Protein AF-A0AA38VGD8-F1 (afdb_monomer_lite)

Foldseek 3Di:
DAQFAEEAEAEDADDFAPQPDPPLVCVLVVLQYLWYWYWYAHPVVRWIFTQATHAQCCVLDDPPDHHDDRDPVHHRVNTRIDDPVVVVVGDTDDGLPDADPQWGQHNVRDIDRLCCLLPDPAHDPVVLCVQLVDLSSLSNSLSVCLVVVNLVSLLVSLVRVLVVLVVVLVVLVVVVVVVVVVVVVVVVVVVVVVVPDDDDDDDDDDDDDDDDPVVVSVVSVVSSVSSNVSSVVSSCSNPDDSPDDPDDDDDDDDDDDDDDDDDQAFLDPLHGDDPDPLFADWAAFPPPRDGRAFKKWFFFQQDDPPADPPQQDFQNQDEDLQLLLQQPGSLLLGTDLHMGGRVVVSVCVVVQADPVRTGTQAMGGGGACLRRVVVNLVRQCSSSNVRHHSLSSLSNVLNNLVVVLLCLVPDDDDRPVSVNVSSLSSLQSQQQRPWRDQDPDDDPSDCDTGGNVVSLVVLLVVLPDLVDLRNLLVHDLSSNLSSLSSCCSYPCVVVQDPVSVLLSLVLSLLLLLLVLLLVCCVVQHDQLSLLLLVLLFQVPDPPAPPPCRDNVCSSCRVVVDVDNVRVVVVCVVRPDFDDGPQFAAPVSCEPGSRDHPVNLVSSCSSPPSSVCRRPAQRRLVSLSSLCSSQDDPPNDDSSVSSSVSCPPPLNVVCSVCRRPDDSVSSVVSSVVTDGSD

Structure (mmCIF, N/CA/C/O backbone):
data_AF-A0AA38VGD8-F1
#
_entry.id   AF-A0AA38VGD8-F1
#
loop_
_atom_site.group_PDB
_atom_site.id
_atom_site.type_symbol
_atom_site.label_atom_id
_atom_site.label_alt_id
_atom_site.label_comp_id
_atom_site.label_asym_id
_atom_site.label_entity_id
_atom_site.label_seq_id
_atom_site.pdbx_PDB_ins_code
_atom_site.Cartn_x
_atom_site.Cartn_y
_atom_site.Cartn_z
_atom_site.occupancy
_atom_site.B_iso_or_equiv
_atom_site.auth_seq_id
_atom_site.auth_comp_id
_atom_site.auth_asym_id
_atom_site.auth_atom_id
_atom_site.pdbx_PDB_model_num
ATOM 1 N N . MET A 1 1 ? -11.772 18.884 -42.576 1.00 62.72 1 MET A N 1
ATOM 2 C CA . MET A 1 1 ? -10.317 18.795 -42.841 1.00 62.72 1 MET A CA 1
ATOM 3 C C . MET A 1 1 ? -9.977 17.574 -43.681 1.00 62.72 1 MET A C 1
ATOM 5 O O . MET A 1 1 ? -9.168 17.693 -44.587 1.00 62.72 1 MET A O 1
ATOM 9 N N . HIS A 1 2 ? -10.637 16.437 -43.445 1.00 64.00 2 HIS A N 1
ATOM 10 C CA . HIS A 1 2 ? -10.545 15.258 -44.306 1.00 64.00 2 HIS A CA 1
ATOM 11 C C . HIS A 1 2 ? -10.822 15.596 -45.787 1.00 64.00 2 HIS A C 1
ATOM 13 O O . HIS A 1 2 ? -11.768 16.335 -46.068 1.00 64.00 2 HIS A O 1
ATOM 19 N N . GLY A 1 3 ? -9.969 15.122 -46.703 1.00 66.50 3 GLY A N 1
ATOM 20 C CA . GLY A 1 3 ? -10.064 15.399 -48.147 1.00 66.50 3 GLY A CA 1
ATOM 21 C C . GLY A 1 3 ? -9.595 16.788 -48.598 1.00 66.50 3 GLY A C 1
ATOM 22 O O . GLY A 1 3 ? -9.804 17.155 -49.753 1.00 66.50 3 GLY A O 1
ATOM 23 N N . LYS A 1 4 ? -8.981 17.583 -47.709 1.00 76.88 4 LYS A N 1
ATOM 24 C CA . LYS A 1 4 ? -8.359 18.871 -48.050 1.00 76.88 4 LYS A CA 1
ATOM 25 C C . LYS A 1 4 ? -6.864 18.843 -47.754 1.00 76.88 4 LYS A C 1
ATOM 27 O O . LYS A 1 4 ? -6.436 18.281 -46.743 1.00 76.88 4 LYS A O 1
ATOM 32 N N . ALA A 1 5 ? -6.097 19.514 -48.606 1.00 83.88 5 ALA A N 1
ATOM 33 C CA . ALA A 1 5 ? -4.699 19.804 -48.343 1.00 83.88 5 ALA A CA 1
ATOM 34 C C . ALA A 1 5 ? -4.567 20.796 -47.178 1.00 83.88 5 ALA A C 1
ATOM 36 O O . ALA A 1 5 ? -5.287 21.795 -47.131 1.00 83.88 5 ALA A O 1
ATOM 37 N N . CYS A 1 6 ? -3.685 20.500 -46.226 1.00 86.62 6 CYS A N 1
ATOM 38 C CA . CYS A 1 6 ? -3.546 21.252 -44.982 1.00 86.62 6 CYS A CA 1
ATOM 39 C C . CYS A 1 6 ? -2.082 21.627 -44.730 1.00 86.62 6 CYS A C 1
ATOM 41 O O . CYS A 1 6 ? -1.179 20.833 -44.965 1.00 86.62 6 CYS A O 1
ATOM 43 N N . ILE A 1 7 ? -1.835 22.817 -44.194 1.00 89.12 7 ILE A N 1
ATOM 44 C CA . ILE A 1 7 ? -0.519 23.195 -43.672 1.00 89.12 7 ILE A CA 1
ATOM 45 C C . ILE A 1 7 ? -0.716 23.533 -42.203 1.00 89.12 7 ILE A C 1
ATOM 47 O O . ILE A 1 7 ? -1.564 24.355 -41.861 1.00 89.12 7 ILE A O 1
ATOM 51 N N . ILE A 1 8 ? 0.048 22.872 -41.345 1.00 88.25 8 ILE A N 1
ATOM 52 C CA . ILE A 1 8 ? 0.077 23.120 -39.910 1.00 88.25 8 ILE A CA 1
ATOM 53 C C . ILE A 1 8 ? 1.438 23.740 -39.632 1.00 88.25 8 ILE A C 1
ATOM 55 O O . ILE A 1 8 ? 2.457 23.113 -39.911 1.00 88.25 8 ILE A O 1
ATOM 59 N N . SER A 1 9 ? 1.463 24.965 -39.117 1.00 88.12 9 SER A N 1
ATOM 60 C CA . SER A 1 9 ? 2.705 25.635 -38.733 1.00 88.12 9 SER A CA 1
ATOM 61 C C . SER A 1 9 ? 2.636 26.036 -37.267 1.00 88.12 9 SER A C 1
ATOM 63 O O . SER A 1 9 ? 1.669 26.674 -36.847 1.00 88.12 9 SER A O 1
ATOM 65 N N . VAL A 1 10 ? 3.635 25.625 -36.489 1.00 87.81 10 VAL A N 1
ATOM 66 C CA . VAL A 1 10 ? 3.801 26.022 -35.086 1.00 87.81 10 VAL A CA 1
ATOM 67 C C . VAL A 1 10 ? 4.786 27.175 -35.041 1.00 87.81 10 VAL A C 1
ATOM 69 O O . VAL A 1 10 ? 5.901 27.044 -35.535 1.00 87.81 10 VAL A O 1
ATOM 72 N N . PHE A 1 11 ? 4.380 28.287 -34.438 1.00 88.50 11 PHE A N 1
ATOM 73 C CA . PHE A 1 11 ? 5.230 29.456 -34.245 1.00 88.50 11 PHE A CA 1
ATOM 74 C C . PHE A 1 11 ? 5.699 29.491 -32.794 1.00 88.50 11 PHE A C 1
ATOM 76 O O . PHE A 1 11 ? 4.873 29.444 -31.882 1.00 88.50 11 PHE A O 1
ATOM 83 N N . GLY A 1 12 ? 7.008 29.566 -32.578 1.00 86.38 12 GLY A N 1
ATOM 84 C CA . GLY A 1 12 ? 7.577 29.621 -31.236 1.00 86.38 12 GLY A CA 1
ATOM 85 C C . GLY A 1 12 ? 9.071 29.906 -31.243 1.00 86.38 12 GLY A C 1
ATOM 86 O O . GLY A 1 12 ? 9.716 29.877 -32.288 1.00 86.38 12 GLY A O 1
ATOM 87 N N . GLU A 1 13 ? 9.622 30.188 -30.069 1.00 86.25 13 GLU A N 1
ATOM 88 C CA . GLU A 1 13 ? 11.067 30.342 -29.874 1.00 86.25 13 GLU A CA 1
ATOM 89 C C . GLU A 1 13 ? 11.743 28.967 -29.855 1.00 86.25 13 GLU A C 1
ATOM 91 O O . GLU A 1 13 ? 11.173 27.976 -29.384 1.00 86.25 13 GLU A O 1
ATOM 96 N N . ARG A 1 14 ? 12.952 28.868 -30.413 1.00 80.12 14 ARG A N 1
ATOM 97 C CA . ARG A 1 14 ? 13.671 27.595 -30.516 1.00 80.12 14 ARG A CA 1
ATOM 98 C C . ARG A 1 14 ? 14.096 27.092 -29.134 1.00 80.12 14 ARG A C 1
ATOM 100 O O . ARG A 1 14 ? 15.022 27.604 -28.516 1.00 80.12 14 ARG A O 1
ATOM 107 N N . VAL A 1 15 ? 13.463 26.013 -28.686 1.00 76.38 15 VAL A N 1
ATOM 108 C CA . VAL A 1 15 ? 13.924 25.210 -27.542 1.00 76.38 15 VAL A CA 1
ATOM 109 C C . VAL A 1 15 ? 15.157 24.373 -27.918 1.00 76.38 15 VAL A C 1
ATOM 111 O O . VAL A 1 15 ? 15.522 24.265 -29.092 1.00 76.38 15 VAL A O 1
ATOM 114 N N . LEU A 1 16 ? 15.809 23.757 -26.926 1.00 76.94 16 LEU A N 1
ATOM 115 C CA . LEU A 1 16 ? 17.066 23.016 -27.110 1.00 76.94 16 LEU A CA 1
ATOM 116 C C . LEU A 1 16 ? 16.995 21.970 -28.237 1.00 76.94 16 LEU A C 1
ATOM 118 O O . LEU A 1 16 ? 17.943 21.870 -29.023 1.00 76.94 16 LEU A O 1
ATOM 122 N N . LYS A 1 17 ? 15.882 21.229 -28.359 1.00 82.44 17 LYS A N 1
ATOM 123 C CA . LYS A 1 17 ? 15.669 20.231 -29.419 1.00 82.44 17 LYS A CA 1
ATOM 124 C C . LYS A 1 17 ? 14.245 20.260 -29.990 1.00 82.44 17 LYS A C 1
ATOM 126 O O . LYS A 1 17 ? 13.313 20.563 -29.252 1.00 82.44 17 LYS A O 1
ATOM 131 N N . PRO A 1 18 ? 14.040 19.851 -31.258 1.00 80.44 18 PRO A N 1
ATOM 132 C CA . PRO A 1 18 ? 12.707 19.700 -31.848 1.00 80.44 18 PRO A CA 1
ATOM 133 C C . PRO A 1 18 ? 11.770 18.785 -31.046 1.00 80.44 18 PRO A C 1
ATOM 135 O O . PRO A 1 18 ? 10.569 19.034 -31.001 1.00 80.44 18 PRO A O 1
ATOM 138 N N . SER A 1 19 ? 12.306 17.753 -30.378 1.00 75.00 19 SER A N 1
ATOM 139 C CA . SER A 1 19 ? 11.537 16.832 -29.524 1.00 75.00 19 SER A CA 1
ATOM 140 C C . SER A 1 19 ? 10.913 17.496 -28.295 1.00 75.00 19 SER A C 1
ATOM 142 O O . SER A 1 19 ? 9.969 16.957 -27.724 1.00 75.00 19 SER A O 1
ATOM 144 N N . ASP A 1 20 ? 11.444 18.645 -27.877 1.00 74.06 20 ASP A N 1
ATOM 145 C CA . ASP A 1 20 ? 10.994 19.360 -26.681 1.00 74.06 20 ASP A CA 1
ATOM 146 C C . ASP A 1 20 ? 9.827 20.313 -26.999 1.00 74.06 20 ASP A C 1
ATOM 148 O O . ASP A 1 20 ? 9.205 20.877 -26.096 1.00 74.06 20 ASP A O 1
ATOM 152 N N . CYS A 1 21 ? 9.498 20.498 -28.283 1.00 72.88 21 CYS A N 1
ATOM 153 C CA . CYS A 1 21 ? 8.342 21.274 -28.705 1.00 72.88 21 CYS A CA 1
ATOM 154 C C . CYS A 1 21 ? 7.047 20.497 -28.435 1.00 72.88 21 CYS A C 1
ATOM 156 O O . CYS A 1 21 ? 6.879 19.358 -28.873 1.00 72.88 21 CYS A O 1
ATOM 158 N N . ASN A 1 22 ? 6.071 21.138 -27.787 1.00 65.81 22 ASN A N 1
ATOM 159 C CA . ASN A 1 22 ? 4.736 20.564 -27.625 1.00 65.81 22 ASN A CA 1
ATOM 160 C C . ASN A 1 22 ? 3.959 20.599 -28.959 1.00 65.81 22 ASN A C 1
ATOM 162 O O . ASN A 1 22 ? 3.163 21.499 -29.214 1.00 65.81 22 ASN A O 1
ATOM 166 N N . ILE A 1 23 ? 4.204 19.609 -29.819 1.00 66.38 23 ILE A N 1
ATOM 167 C CA . ILE A 1 23 ? 3.619 19.486 -31.168 1.00 66.38 23 ILE A CA 1
ATOM 168 C C . ILE A 1 23 ? 2.347 18.619 -31.212 1.00 66.38 23 ILE A C 1
ATOM 170 O O . ILE A 1 23 ? 1.861 18.258 -32.286 1.00 66.38 23 ILE A O 1
ATOM 174 N N . SER A 1 24 ? 1.782 18.301 -30.043 1.00 59.94 24 SER A N 1
ATOM 175 C CA . SER A 1 24 ? 0.658 17.366 -29.873 1.00 59.94 24 SER A CA 1
ATOM 176 C C . SER A 1 24 ? -0.616 17.770 -30.632 1.00 59.94 24 SER A C 1
ATOM 178 O O . SER A 1 24 ? -1.345 16.912 -31.127 1.00 59.94 24 SER A O 1
ATOM 180 N N . VAL A 1 25 ? -0.850 19.074 -30.806 1.00 57.59 25 VAL A N 1
ATOM 181 C CA . VAL A 1 25 ? -2.069 19.630 -31.422 1.00 57.59 25 VAL A CA 1
ATOM 182 C C . VAL A 1 25 ? -2.137 19.381 -32.942 1.00 57.59 25 VAL A C 1
ATOM 184 O O . VAL A 1 25 ? -3.224 19.349 -33.514 1.00 57.59 25 VAL A O 1
ATOM 187 N N . GLY A 1 26 ? -0.998 19.153 -33.610 1.00 61.56 26 GLY A N 1
ATOM 188 C CA . GLY A 1 26 ? -0.936 18.943 -35.064 1.00 61.56 26 GLY A CA 1
ATOM 189 C C . GLY A 1 26 ? -1.145 17.494 -35.522 1.00 61.56 26 GLY A C 1
ATOM 190 O O . GLY A 1 26 ? -1.484 17.260 -36.683 1.00 61.56 26 GLY A O 1
ATOM 191 N N . LEU A 1 27 ? -0.977 16.515 -34.627 1.00 64.12 27 LEU A N 1
ATOM 192 C CA . LEU A 1 27 ? -0.933 15.086 -34.972 1.00 64.12 27 LEU A CA 1
ATOM 193 C C . LEU A 1 27 ? -2.275 14.535 -35.463 1.00 64.12 27 LEU A C 1
ATOM 195 O O . LEU A 1 27 ? -2.315 13.776 -36.430 1.00 64.12 27 LEU A O 1
ATOM 199 N N . SER A 1 28 ? -3.380 14.947 -34.840 1.00 65.31 28 SER A N 1
ATOM 200 C CA . SER A 1 28 ? -4.725 14.503 -35.224 1.00 65.31 28 SER A CA 1
ATOM 201 C C . SER A 1 28 ? -5.107 14.988 -36.625 1.00 65.31 28 SER A C 1
ATOM 203 O O . SER A 1 28 ? -5.695 14.236 -37.397 1.00 65.31 28 SER A O 1
ATOM 205 N N . VAL A 1 29 ? -4.714 16.213 -36.988 1.00 70.62 29 VAL A N 1
ATOM 206 C CA . VAL A 1 29 ? -4.937 16.789 -38.324 1.00 70.62 29 VAL A CA 1
ATOM 207 C C . VAL A 1 29 ? -3.980 16.180 -39.352 1.00 70.62 29 VAL A C 1
ATOM 209 O O . VAL A 1 29 ? -4.390 15.914 -40.483 1.00 70.62 29 VAL A O 1
ATOM 212 N N . PHE A 1 30 ? -2.731 15.912 -38.960 1.00 73.81 30 PHE A N 1
ATOM 213 C CA . PHE A 1 30 ? -1.735 15.270 -39.818 1.00 73.81 30 PHE A CA 1
ATOM 214 C C . PHE A 1 30 ? -2.147 13.843 -40.211 1.00 73.81 30 PHE A C 1
ATOM 216 O O . PHE A 1 30 ? -2.043 13.458 -41.374 1.00 73.81 30 PHE A O 1
ATOM 223 N N . ALA A 1 31 ? -2.681 13.074 -39.261 1.00 69.06 31 ALA A N 1
ATOM 224 C CA . ALA A 1 31 ? -3.107 11.694 -39.480 1.00 69.06 31 ALA A CA 1
ATOM 225 C C . ALA A 1 31 ? -4.261 11.551 -40.491 1.00 69.06 31 ALA A C 1
ATOM 227 O O . ALA A 1 31 ? -4.301 10.590 -41.265 1.00 69.06 31 ALA A O 1
ATOM 228 N N . VAL A 1 32 ? -5.199 12.502 -40.488 1.00 71.00 32 VAL A N 1
ATOM 229 C CA . VAL A 1 32 ? -6.450 12.423 -41.265 1.00 71.00 32 VAL A CA 1
ATOM 230 C C . VAL A 1 32 ? -6.398 13.155 -42.607 1.00 71.00 32 VAL A C 1
ATOM 232 O O . VAL A 1 32 ? -7.351 13.082 -43.378 1.00 71.00 32 VAL A O 1
ATOM 235 N N . SER A 1 33 ? -5.330 13.901 -42.903 1.00 78.44 33 SER A N 1
ATOM 236 C CA . SER A 1 33 ? -5.199 14.604 -44.183 1.00 78.44 33 SER A CA 1
ATOM 237 C C . SER A 1 33 ? -4.343 13.797 -45.175 1.00 78.44 33 SER A C 1
ATOM 239 O O . SER A 1 33 ? -3.255 13.339 -44.815 1.00 78.44 33 SER A O 1
ATOM 241 N N . PRO A 1 34 ? -4.792 13.619 -46.435 1.00 75.12 34 PRO A N 1
ATOM 242 C CA . PRO A 1 34 ? -4.001 12.948 -47.471 1.00 75.12 34 PRO A CA 1
ATOM 243 C C . PRO A 1 34 ? -2.816 13.805 -47.945 1.00 75.12 34 PRO A C 1
ATOM 245 O O . PRO A 1 34 ? -1.825 13.282 -48.448 1.00 75.12 34 PRO A O 1
ATOM 248 N N . HIS A 1 35 ? -2.898 15.127 -47.775 1.00 83.88 35 HIS A N 1
ATOM 249 C CA . HIS A 1 35 ? -1.881 16.078 -48.204 1.00 83.88 35 HIS A CA 1
ATOM 250 C C . HIS A 1 35 ? -1.635 17.079 -47.081 1.00 83.88 35 HIS A C 1
ATOM 252 O O . HIS A 1 35 ? -2.420 18.009 -46.894 1.00 83.88 35 HIS A O 1
ATOM 258 N N . VAL A 1 36 ? -0.552 16.903 -46.326 1.00 87.94 36 VAL A N 1
ATOM 259 C CA . VAL A 1 36 ? -0.256 17.777 -45.188 1.00 87.94 36 VAL A CA 1
ATOM 260 C C . VAL A 1 36 ? 1.223 18.116 -45.067 1.00 87.94 36 VAL A C 1
ATOM 262 O O . VAL A 1 36 ? 2.079 17.253 -45.241 1.00 87.94 36 VAL A O 1
ATOM 265 N N . ALA A 1 37 ? 1.522 19.375 -44.752 1.00 89.62 37 ALA A N 1
ATOM 266 C CA . ALA A 1 37 ? 2.836 19.805 -44.281 1.00 89.62 37 ALA A CA 1
ATOM 267 C C . ALA A 1 37 ? 2.744 20.183 -42.804 1.00 89.62 37 ALA A C 1
ATOM 269 O O . ALA A 1 37 ? 1.875 20.970 -42.426 1.00 89.62 37 ALA A O 1
ATOM 270 N N . PHE A 1 38 ? 3.648 19.649 -41.987 1.00 90.25 38 PHE A N 1
ATOM 271 C CA . PHE A 1 38 ? 3.827 20.052 -40.602 1.00 90.25 38 PHE A CA 1
ATOM 272 C C . PHE A 1 38 ? 5.153 20.791 -40.458 1.00 90.25 38 PHE A C 1
ATOM 274 O O . PHE A 1 38 ? 6.222 20.227 -40.706 1.00 90.25 38 PHE A O 1
ATOM 281 N N . LEU A 1 39 ? 5.066 22.067 -40.105 1.00 91.62 39 LEU A N 1
ATOM 282 C CA . LEU A 1 39 ? 6.171 23.010 -40.080 1.00 91.62 39 LEU A CA 1
ATOM 283 C C . LEU A 1 39 ? 6.349 23.589 -38.673 1.00 91.62 39 LEU A C 1
ATOM 285 O O . LEU A 1 39 ? 5.388 23.726 -37.913 1.00 91.62 39 LEU A O 1
ATOM 289 N N . TYR A 1 40 ? 7.582 23.966 -38.357 1.00 91.25 40 TYR A N 1
ATOM 290 C CA . TYR A 1 40 ? 7.916 24.774 -37.191 1.00 91.25 40 TYR A CA 1
ATOM 291 C C . TYR A 1 40 ? 8.608 26.051 -37.646 1.00 91.25 40 TYR A C 1
ATOM 293 O O . TYR A 1 40 ? 9.644 25.978 -38.305 1.00 91.25 40 TYR A O 1
ATOM 301 N N . THR A 1 41 ? 8.066 27.209 -37.291 1.00 91.94 41 THR A N 1
ATOM 302 C CA . THR A 1 41 ? 8.682 28.508 -37.550 1.00 91.94 41 THR A CA 1
ATOM 303 C C . THR A 1 41 ? 9.243 29.072 -36.256 1.00 91.94 41 THR A C 1
ATOM 305 O O . THR A 1 41 ? 8.508 29.460 -35.348 1.00 91.94 41 THR A O 1
ATOM 308 N N . ASP A 1 42 ? 10.567 29.134 -36.221 1.00 90.44 42 ASP A N 1
ATOM 309 C CA . ASP A 1 42 ? 11.341 29.818 -35.201 1.00 90.44 42 ASP A CA 1
ATOM 310 C C . ASP A 1 42 ? 11.202 31.330 -35.389 1.00 90.44 42 ASP A C 1
ATOM 312 O O . ASP A 1 42 ? 11.667 31.886 -36.391 1.00 90.44 42 ASP A O 1
ATOM 316 N N . VAL A 1 43 ? 10.515 31.976 -34.448 1.00 89.94 43 VAL A N 1
ATOM 317 C CA . VAL A 1 43 ? 10.182 33.406 -34.527 1.00 89.94 43 VAL A CA 1
ATOM 318 C C . VAL A 1 43 ? 11.379 34.312 -34.248 1.00 89.94 43 VAL A C 1
ATOM 320 O O . VAL A 1 43 ? 11.407 35.430 -34.754 1.00 89.94 43 VAL A O 1
ATOM 323 N N . GLU A 1 44 ? 12.376 33.836 -33.496 1.00 87.56 44 GLU A N 1
ATOM 324 C CA . GLU A 1 44 ? 13.555 34.628 -33.124 1.00 87.56 44 GLU A CA 1
ATOM 325 C C . GLU A 1 44 ? 14.496 34.786 -34.322 1.00 87.56 44 GLU A C 1
ATOM 327 O O . GLU A 1 44 ? 14.942 35.886 -34.648 1.00 87.56 44 GLU A O 1
ATOM 332 N N . PHE A 1 45 ? 14.745 33.684 -35.034 1.00 86.00 45 PHE A N 1
ATOM 333 C CA . PHE A 1 45 ? 15.674 33.653 -36.167 1.00 86.00 45 PHE A CA 1
ATOM 334 C C . PHE A 1 45 ? 14.983 33.669 -37.536 1.00 86.00 45 PHE A C 1
ATOM 336 O O . PHE A 1 45 ? 15.663 33.622 -38.564 1.00 86.00 45 PHE A O 1
ATOM 343 N N . ASN A 1 46 ? 13.647 33.726 -37.561 1.00 88.25 46 ASN A N 1
ATOM 344 C CA . ASN A 1 46 ? 12.804 33.684 -38.758 1.00 88.25 46 ASN A CA 1
ATOM 345 C C . ASN A 1 46 ? 13.134 32.500 -39.693 1.00 88.25 46 ASN A C 1
ATOM 347 O O . ASN A 1 46 ? 13.237 32.644 -40.915 1.00 88.25 46 ASN A O 1
ATOM 351 N N . LYS A 1 47 ? 13.333 31.311 -39.110 1.00 91.56 47 LYS A N 1
ATOM 352 C CA . LYS A 1 47 ? 13.649 30.073 -39.841 1.00 91.56 47 LYS A CA 1
ATOM 353 C C . LYS A 1 47 ? 12.499 29.088 -39.739 1.00 91.56 47 LYS A C 1
ATOM 355 O O . LYS A 1 47 ? 11.988 28.842 -38.653 1.00 91.56 47 LYS A O 1
ATOM 360 N N . THR A 1 48 ? 12.110 28.496 -40.867 1.00 92.56 48 THR A N 1
ATOM 361 C CA . THR A 1 48 ? 11.051 27.480 -40.898 1.00 92.56 48 THR A CA 1
ATOM 362 C C . THR A 1 48 ? 11.633 26.111 -41.217 1.00 92.56 48 THR A C 1
ATOM 364 O O . THR A 1 48 ? 12.334 25.934 -42.212 1.00 92.56 48 THR A O 1
ATOM 367 N N . TYR A 1 49 ? 11.331 25.147 -40.356 1.00 92.25 49 TYR A N 1
ATOM 368 C CA . TYR A 1 49 ? 11.798 23.772 -40.416 1.00 92.25 49 TYR A CA 1
ATOM 369 C C . TYR A 1 49 ? 10.637 22.845 -40.765 1.00 92.25 49 TYR A C 1
ATOM 371 O O . TYR A 1 49 ? 9.517 23.007 -40.275 1.00 92.25 49 TYR A O 1
ATOM 379 N N . VAL A 1 50 ? 10.910 21.855 -41.607 1.00 91.31 50 VAL A N 1
ATOM 380 C CA . VAL A 1 50 ? 9.960 20.800 -41.950 1.00 91.31 50 VAL A CA 1
ATOM 381 C C . VAL A 1 50 ? 10.038 19.709 -40.888 1.00 91.31 50 VAL A C 1
ATOM 383 O O . VAL A 1 50 ? 11.067 19.051 -40.752 1.00 91.31 50 VAL A O 1
ATOM 386 N N . LEU A 1 51 ? 8.945 19.507 -40.152 1.00 88.25 51 LEU A N 1
ATOM 387 C CA . LEU A 1 51 ? 8.820 18.445 -39.153 1.00 88.25 51 LEU A CA 1
ATOM 388 C C . LEU A 1 51 ? 8.329 17.141 -39.783 1.00 88.25 51 LEU A C 1
ATOM 390 O O . LEU A 1 51 ? 8.832 16.070 -39.466 1.00 88.25 51 LEU A O 1
ATOM 394 N N . SER A 1 52 ? 7.346 17.221 -40.682 1.00 87.31 52 SER A N 1
ATOM 395 C CA . SER A 1 52 ? 6.856 16.071 -41.448 1.00 87.31 52 SER A CA 1
ATOM 396 C C . SER A 1 52 ? 6.012 16.523 -42.639 1.00 87.31 52 SER A C 1
ATOM 398 O O . SER A 1 52 ? 5.404 17.591 -42.613 1.00 87.31 52 SER A O 1
ATOM 400 N N . THR A 1 53 ? 5.949 15.718 -43.696 1.00 88.06 53 THR A N 1
ATOM 401 C CA . THR A 1 53 ? 5.159 15.991 -44.905 1.00 88.06 53 THR A CA 1
ATOM 402 C C . THR A 1 53 ? 4.481 14.730 -45.428 1.00 88.06 53 THR A C 1
ATOM 404 O O . THR A 1 53 ? 4.999 13.624 -45.284 1.00 88.06 53 THR A O 1
ATOM 407 N N . LYS A 1 54 ? 3.328 14.892 -46.074 1.00 84.62 54 LYS A N 1
ATOM 408 C CA . LYS A 1 54 ? 2.566 13.818 -46.719 1.00 84.62 54 LYS A CA 1
ATOM 409 C C . LYS A 1 54 ? 1.980 14.311 -48.043 1.00 84.62 54 LYS A C 1
ATOM 411 O O . LYS A 1 54 ? 1.577 15.474 -48.159 1.00 84.62 54 LYS A O 1
ATOM 416 N N . GLY A 1 55 ? 1.902 13.421 -49.030 1.00 84.19 55 GLY A N 1
ATOM 417 C CA . GLY A 1 55 ? 1.284 13.699 -50.324 1.00 84.19 55 GLY A CA 1
ATOM 418 C C . GLY A 1 55 ? 2.009 14.786 -51.124 1.00 84.19 55 GLY A C 1
ATOM 419 O O . GLY A 1 55 ? 3.233 14.770 -51.231 1.00 84.19 55 GLY A O 1
ATOM 420 N N . CYS A 1 56 ? 1.271 15.759 -51.675 1.00 85.06 56 CYS A N 1
ATOM 421 C CA . CYS A 1 56 ? 1.856 16.806 -52.529 1.00 85.06 56 CYS A CA 1
ATOM 422 C C . CYS A 1 56 ? 2.915 17.669 -51.819 1.00 85.06 56 CYS A C 1
ATOM 424 O O . CYS A 1 56 ? 3.800 18.221 -52.469 1.00 85.06 56 CYS A O 1
ATOM 426 N N . PHE A 1 57 ? 2.872 17.753 -50.486 1.00 89.75 57 PHE A N 1
ATOM 427 C CA . PHE A 1 57 ? 3.847 18.513 -49.703 1.00 89.75 57 PHE A CA 1
ATOM 428 C C . PHE A 1 57 ? 5.182 17.794 -49.505 1.00 89.75 57 PHE A C 1
ATOM 430 O O . PHE A 1 57 ? 6.139 18.433 -49.078 1.00 89.75 57 PHE A O 1
ATOM 437 N N . SER A 1 58 ? 5.300 16.512 -49.865 1.00 86.81 58 SER A N 1
ATOM 438 C CA . SER A 1 58 ? 6.597 15.822 -49.871 1.00 86.81 58 SER A CA 1
ATOM 439 C C . SER A 1 58 ? 7.586 16.436 -50.869 1.00 86.81 58 SER A C 1
ATOM 441 O O . SER A 1 58 ? 8.790 16.265 -50.709 1.00 86.81 58 SER A O 1
ATOM 443 N N . ALA A 1 59 ? 7.106 17.236 -51.830 1.00 85.44 59 ALA A N 1
ATOM 444 C CA . ALA A 1 59 ? 7.937 18.063 -52.707 1.00 85.44 59 ALA A CA 1
ATOM 445 C C . ALA A 1 59 ? 8.745 19.148 -51.962 1.00 85.44 59 ALA A C 1
ATOM 447 O O . ALA A 1 59 ? 9.669 19.719 -52.536 1.00 85.44 59 ALA A O 1
ATOM 448 N N . LEU A 1 60 ? 8.416 19.440 -50.696 1.00 86.62 60 LEU A N 1
ATOM 449 C CA . LEU A 1 60 ? 9.201 20.338 -49.842 1.00 86.62 60 LEU A CA 1
ATOM 450 C C . LEU A 1 60 ? 10.485 19.701 -49.315 1.00 86.62 60 LEU A C 1
ATOM 452 O O . LEU A 1 60 ? 11.369 20.415 -48.839 1.00 86.62 60 LEU A O 1
ATOM 456 N N . LEU A 1 61 ? 10.589 18.374 -49.366 1.00 86.44 61 LEU A N 1
ATOM 457 C CA . LEU A 1 61 ? 11.793 17.673 -48.956 1.00 86.44 61 LEU A CA 1
ATOM 458 C C . LEU A 1 61 ? 12.853 17.747 -50.066 1.00 86.44 61 LEU A C 1
ATOM 460 O O . LEU A 1 61 ? 12.515 17.717 -51.251 1.00 86.44 61 LEU A O 1
ATOM 464 N N . PRO A 1 62 ? 14.149 17.795 -49.711 1.00 83.00 62 PRO A N 1
ATOM 465 C CA . PRO A 1 62 ? 15.215 17.704 -50.699 1.00 83.00 62 PRO A CA 1
ATOM 466 C C . PRO A 1 62 ? 15.110 16.410 -51.531 1.00 83.00 62 PRO A C 1
ATOM 468 O O . PRO A 1 62 ? 14.723 15.373 -50.983 1.00 83.00 62 PRO A O 1
ATOM 471 N N . PRO A 1 63 ? 15.491 16.424 -52.823 1.00 75.25 63 PRO A N 1
ATOM 472 C CA . PRO A 1 63 ? 15.367 15.260 -53.699 1.00 75.25 63 PRO A CA 1
ATOM 473 C C . PRO A 1 63 ? 16.007 14.001 -53.097 1.00 75.25 63 PRO A C 1
ATOM 475 O O . PRO A 1 63 ? 17.157 14.025 -52.662 1.00 75.25 63 PRO A O 1
ATOM 478 N N . GLY A 1 64 ? 15.251 12.900 -53.055 1.00 69.00 64 GLY A N 1
ATOM 479 C CA . GLY A 1 64 ? 15.705 11.614 -52.512 1.00 69.00 64 GLY A CA 1
ATOM 480 C C . GLY A 1 64 ? 15.723 11.513 -50.981 1.00 69.00 64 GLY A C 1
ATOM 481 O O . GLY A 1 64 ? 16.027 10.440 -50.457 1.00 69.00 64 GLY A O 1
ATOM 482 N N . LYS A 1 65 ? 15.375 12.579 -50.245 1.00 74.06 65 LYS A N 1
ATOM 483 C CA . LYS A 1 65 ? 15.251 12.530 -48.784 1.00 74.06 65 LYS A CA 1
ATOM 484 C C . LYS A 1 65 ? 13.845 12.117 -48.353 1.00 74.06 65 LYS A C 1
ATOM 486 O O . LYS A 1 65 ? 12.844 12.504 -48.948 1.00 74.06 65 LYS A O 1
ATOM 491 N N . ARG A 1 66 ? 13.792 11.317 -47.288 1.00 78.50 66 ARG A N 1
ATOM 492 C CA . ARG A 1 66 ? 12.553 10.932 -46.599 1.00 78.50 66 ARG A CA 1
ATOM 493 C C . ARG A 1 66 ? 12.191 11.977 -45.545 1.00 78.50 66 ARG A C 1
ATOM 495 O O . ARG A 1 66 ? 13.002 12.852 -45.239 1.00 78.50 66 ARG A O 1
ATOM 502 N N . ASN A 1 67 ? 10.986 11.862 -44.986 1.00 79.94 67 ASN A N 1
ATOM 503 C CA . ASN A 1 67 ? 10.595 12.668 -43.832 1.00 79.94 67 ASN A CA 1
ATOM 504 C C . ASN A 1 67 ? 11.639 12.547 -42.711 1.00 79.94 67 ASN A C 1
ATOM 506 O O . ASN A 1 67 ? 12.124 11.436 -42.461 1.00 79.94 67 ASN A O 1
ATOM 510 N N . PRO A 1 68 ? 11.989 13.663 -42.052 1.00 79.88 68 PRO A N 1
ATOM 511 C CA . PRO A 1 68 ? 12.908 13.625 -40.929 1.00 79.88 68 PRO A CA 1
ATOM 512 C C . PRO A 1 68 ? 12.291 12.805 -39.795 1.00 79.88 68 PRO A C 1
ATOM 514 O O . PRO A 1 68 ? 11.096 12.898 -39.514 1.00 79.88 68 PRO A O 1
ATOM 517 N N . LYS A 1 69 ? 13.112 11.972 -39.156 1.00 75.12 69 LYS A N 1
ATOM 518 C CA . LYS A 1 69 ? 12.719 11.296 -37.922 1.00 75.12 69 LYS A CA 1
ATOM 519 C C . LYS A 1 69 ? 12.919 12.292 -36.793 1.00 75.12 69 LYS A C 1
ATOM 521 O O . LYS A 1 69 ? 14.016 12.811 -36.664 1.00 75.12 69 LYS A O 1
ATOM 526 N N . LEU A 1 70 ? 11.871 12.577 -36.029 1.00 72.38 70 LEU A N 1
ATOM 527 C CA . LEU A 1 70 ? 11.953 13.449 -34.861 1.00 72.38 70 LEU A CA 1
ATOM 528 C C . LEU A 1 70 ? 12.193 12.576 -33.635 1.00 72.38 70 LEU A C 1
ATOM 530 O O . LEU A 1 70 ? 11.253 12.113 -32.998 1.00 72.38 70 LEU A O 1
ATOM 534 N N . ASP A 1 71 ? 13.461 12.316 -33.345 1.00 69.19 71 ASP A N 1
ATOM 535 C CA . ASP A 1 71 ? 13.884 11.614 -32.137 1.00 69.19 71 ASP A CA 1
ATOM 536 C C . ASP A 1 71 ? 14.624 12.557 -31.174 1.00 69.19 71 ASP A C 1
ATOM 538 O O . ASP A 1 71 ? 14.893 13.722 -31.474 1.00 69.19 71 ASP A O 1
ATOM 542 N N . TYR A 1 72 ? 14.985 12.053 -29.994 1.00 67.19 72 TYR A N 1
ATOM 543 C CA . TYR A 1 72 ? 15.691 12.836 -28.975 1.00 67.19 72 TYR A CA 1
ATOM 544 C C . TYR A 1 72 ? 17.121 13.249 -29.368 1.00 67.19 72 TYR A C 1
ATOM 546 O O . TYR A 1 72 ? 17.753 14.019 -28.639 1.00 67.19 72 TYR A O 1
ATOM 554 N N . ASN A 1 73 ? 17.662 12.742 -30.477 1.00 71.94 73 ASN A N 1
ATOM 555 C CA . ASN A 1 73 ? 18.987 13.099 -30.990 1.00 71.94 73 ASN A CA 1
ATOM 556 C C . ASN A 1 73 ? 18.918 14.108 -32.135 1.00 71.94 73 ASN A C 1
ATOM 558 O O . ASN A 1 73 ? 19.925 14.749 -32.433 1.00 71.94 73 ASN A O 1
ATOM 562 N N . THR A 1 74 ? 17.741 14.262 -32.733 1.00 78.94 74 THR A N 1
ATOM 563 C CA . THR A 1 74 ? 17.489 15.164 -33.846 1.00 78.94 74 THR A CA 1
ATOM 564 C C . THR A 1 74 ? 17.749 16.592 -33.400 1.00 78.94 74 THR A C 1
ATOM 566 O O . THR A 1 74 ? 17.135 17.090 -32.457 1.00 78.94 74 THR A O 1
ATOM 569 N N . LYS A 1 75 ? 18.689 17.264 -34.057 1.00 87.44 75 LYS A N 1
ATOM 570 C CA . LYS A 1 75 ? 18.931 18.692 -33.873 1.00 87.44 75 LYS A CA 1
ATOM 571 C C . LYS A 1 75 ? 18.133 19.454 -34.917 1.00 87.44 75 LYS A C 1
ATOM 573 O O . LYS A 1 75 ? 17.829 18.953 -35.994 1.00 87.44 75 LYS A O 1
ATOM 578 N N . TRP A 1 76 ? 17.841 20.712 -34.630 1.00 86.62 76 TRP A N 1
ATOM 579 C CA . TRP A 1 76 ? 17.188 21.600 -35.594 1.00 86.62 76 TRP A CA 1
ATOM 580 C C . TRP A 1 76 ? 17.956 21.738 -36.912 1.00 86.62 76 TRP A C 1
ATOM 582 O O . TRP A 1 76 ? 17.343 21.913 -37.959 1.00 86.62 76 TRP A O 1
ATOM 592 N N . ASP A 1 77 ? 19.284 21.631 -36.874 1.00 87.50 77 ASP A N 1
ATOM 593 C CA . ASP A 1 77 ? 20.122 21.740 -38.071 1.00 87.50 77 ASP A CA 1
ATOM 594 C C . ASP A 1 77 ? 20.059 20.473 -38.948 1.00 87.50 77 ASP A C 1
ATOM 596 O O . ASP A 1 77 ? 20.395 20.527 -40.130 1.00 87.50 77 ASP A O 1
ATOM 600 N N . ASP A 1 78 ? 19.563 19.358 -38.398 1.00 85.19 78 ASP A N 1
ATOM 601 C CA . ASP A 1 78 ? 19.312 18.119 -39.139 1.00 85.19 78 ASP A CA 1
ATOM 602 C C . ASP A 1 78 ? 17.987 18.182 -39.925 1.00 85.19 78 ASP A C 1
ATOM 604 O O . ASP A 1 78 ? 17.748 17.370 -40.826 1.00 85.19 78 ASP A O 1
ATOM 608 N N . LEU A 1 79 ? 17.118 19.150 -39.605 1.00 88.94 79 LEU A N 1
ATOM 609 C CA . LEU A 1 79 ? 15.810 19.305 -40.232 1.00 88.94 79 LEU A CA 1
ATOM 610 C C . LEU A 1 79 ? 15.895 20.105 -41.539 1.00 88.94 79 LEU A C 1
ATOM 612 O O . LEU A 1 79 ? 16.580 21.131 -41.600 1.00 88.94 79 LEU A O 1
ATOM 616 N N . PRO A 1 80 ? 15.157 19.700 -42.591 1.00 90.31 80 PRO A N 1
ATOM 617 C CA . PRO A 1 80 ? 15.064 20.487 -43.811 1.00 90.31 80 PRO A CA 1
ATOM 618 C C . PRO A 1 80 ? 14.494 21.876 -43.519 1.00 90.31 80 PRO A C 1
ATOM 620 O O . PRO A 1 80 ? 13.416 22.005 -42.939 1.00 90.31 80 PRO A O 1
ATOM 623 N N . GLN A 1 81 ? 15.209 22.912 -43.948 1.00 90.75 81 GLN A N 1
ATOM 624 C CA . GLN A 1 81 ? 14.739 24.292 -43.868 1.00 90.75 81 GLN A CA 1
ATOM 625 C C . GLN A 1 81 ? 14.015 24.668 -45.158 1.00 90.75 81 GLN A C 1
ATOM 627 O O . GLN A 1 81 ? 14.460 24.337 -46.259 1.00 90.75 81 GLN A O 1
ATOM 632 N N . VAL A 1 82 ? 12.894 25.366 -45.016 1.00 90.12 82 VAL A N 1
ATOM 633 C CA . VAL A 1 82 ? 12.024 25.772 -46.120 1.00 90.12 82 VAL A CA 1
ATOM 634 C C . VAL A 1 82 ? 11.597 27.223 -45.923 1.00 90.12 82 VAL A C 1
ATOM 636 O O . VAL A 1 82 ? 11.461 27.684 -44.795 1.00 90.12 82 VAL A O 1
ATOM 639 N N . SER A 1 83 ? 11.386 27.965 -47.009 1.00 89.50 83 SER A N 1
ATOM 640 C CA . SER A 1 83 ? 10.756 29.287 -46.945 1.00 89.50 83 SER A CA 1
ATOM 641 C C . SER A 1 83 ? 9.272 29.180 -47.298 1.00 89.50 83 SER A C 1
ATOM 643 O O . SER A 1 83 ? 8.853 28.276 -48.025 1.00 89.50 83 SER A O 1
ATOM 645 N N . TYR A 1 84 ? 8.461 30.131 -46.837 1.00 86.31 84 TYR A N 1
ATOM 646 C CA . TYR A 1 84 ? 7.052 30.195 -47.234 1.00 86.31 84 TYR A CA 1
ATOM 647 C C . TYR A 1 84 ? 6.875 30.393 -48.752 1.00 86.31 84 TYR A C 1
ATOM 649 O O . TYR A 1 84 ? 5.877 29.948 -49.312 1.00 86.31 84 TYR A O 1
ATOM 657 N N . GLU A 1 85 ? 7.861 30.970 -49.449 1.00 87.69 85 GLU A N 1
ATOM 658 C CA . GLU A 1 85 ? 7.848 31.083 -50.912 1.00 87.69 85 GLU A CA 1
ATOM 659 C C . GLU A 1 85 ? 7.877 29.705 -51.593 1.00 87.69 85 GLU A C 1
ATOM 661 O O . GLU A 1 85 ? 7.187 29.496 -52.590 1.00 87.69 85 GLU A O 1
ATOM 666 N N . ASN A 1 86 ? 8.593 28.724 -51.031 1.00 85.00 86 ASN A N 1
ATOM 667 C CA . ASN A 1 86 ? 8.649 27.370 -51.588 1.00 85.00 86 ASN A CA 1
ATOM 668 C C . ASN A 1 86 ? 7.270 26.690 -51.611 1.00 85.00 86 ASN A C 1
ATOM 670 O O . ASN A 1 86 ? 7.030 25.843 -52.470 1.00 85.00 86 ASN A O 1
ATOM 674 N N . LEU A 1 87 ? 6.346 27.084 -50.726 1.00 84.62 87 LEU A N 1
ATOM 675 C CA . LEU A 1 87 ? 4.971 26.574 -50.729 1.00 84.62 87 LEU A CA 1
ATOM 676 C C . LEU A 1 87 ? 4.195 27.001 -51.979 1.00 84.62 87 LEU A C 1
ATOM 678 O O . LEU A 1 87 ? 3.346 26.249 -52.448 1.00 84.62 87 LEU A O 1
ATOM 682 N N . THR A 1 88 ? 4.511 28.163 -52.561 1.00 83.12 88 THR A N 1
ATOM 683 C CA . THR A 1 88 ? 3.837 28.668 -53.773 1.00 83.12 88 THR A CA 1
ATOM 684 C C . THR A 1 88 ? 4.140 27.830 -55.017 1.00 83.12 88 THR A C 1
ATOM 686 O O . THR A 1 88 ? 3.417 27.900 -56.007 1.00 83.12 88 THR A O 1
ATOM 689 N N . ARG A 1 89 ? 5.191 27.002 -54.959 1.00 83.12 89 ARG A N 1
ATOM 690 C CA . ARG A 1 89 ? 5.642 26.132 -56.055 1.00 83.12 89 ARG A CA 1
ATOM 691 C C . ARG A 1 89 ? 4.978 24.751 -56.025 1.00 83.12 89 ARG A C 1
ATOM 693 O O . ARG A 1 89 ? 5.195 23.952 -56.933 1.00 83.12 89 ARG A O 1
ATOM 700 N N . ILE A 1 90 ? 4.182 24.458 -54.995 1.00 86.94 90 ILE A N 1
ATOM 701 C CA . ILE A 1 90 ? 3.494 23.176 -54.827 1.00 86.94 90 ILE A CA 1
ATOM 702 C C . ILE A 1 90 ? 2.141 23.236 -55.526 1.00 86.94 90 ILE A C 1
ATOM 704 O O . ILE A 1 90 ? 1.280 24.044 -55.181 1.00 86.94 90 ILE A O 1
ATOM 708 N N . SER A 1 91 ? 1.923 22.329 -56.477 1.00 85.50 91 SER A N 1
ATOM 709 C CA . SER A 1 91 ? 0.601 22.129 -57.063 1.00 85.50 91 SER A CA 1
ATOM 710 C C . SER A 1 91 ? -0.273 21.345 -56.086 1.00 85.50 91 SER A C 1
ATOM 712 O O . SER A 1 91 ? -0.043 20.161 -55.834 1.00 85.50 91 SER A O 1
ATOM 714 N N . VAL A 1 92 ? -1.248 22.030 -55.490 1.00 83.56 92 VAL A N 1
ATOM 715 C CA . VAL A 1 92 ? -2.214 21.420 -54.576 1.00 83.56 92 VAL A CA 1
ATOM 716 C C . VAL A 1 92 ? -3.369 20.841 -55.398 1.00 83.56 92 VAL A C 1
ATOM 718 O O . VAL A 1 92 ? -4.008 21.593 -56.140 1.00 83.56 92 VAL A O 1
ATOM 721 N N . PRO A 1 93 ? -3.668 19.535 -55.288 1.00 77.44 93 PRO A N 1
ATOM 722 C CA . PRO A 1 93 ? -4.790 18.947 -56.006 1.00 77.44 93 PRO A CA 1
ATOM 723 C C . PRO A 1 93 ? -6.123 19.517 -55.493 1.00 77.44 93 PRO A C 1
ATOM 725 O O . PRO A 1 93 ? -6.223 19.913 -54.324 1.00 77.44 93 PRO A O 1
ATOM 728 N N . PRO A 1 94 ? -7.161 19.577 -56.348 1.00 73.00 94 PRO A N 1
ATOM 729 C CA . PRO A 1 94 ? -8.463 20.080 -55.940 1.00 73.00 94 PRO A CA 1
ATOM 730 C C . PRO A 1 94 ? -8.999 19.252 -54.761 1.00 73.00 94 PRO A C 1
ATOM 732 O O . PRO A 1 94 ? -8.841 18.030 -54.749 1.00 73.00 94 PRO A O 1
ATOM 735 N N . PRO A 1 95 ? -9.628 19.893 -53.759 1.00 67.50 95 PRO A N 1
ATOM 736 C CA . PRO A 1 95 ? -10.143 19.184 -52.600 1.00 67.50 95 PRO A CA 1
ATOM 737 C C . PRO A 1 95 ? -11.187 18.158 -53.035 1.00 67.50 95 PRO A C 1
ATOM 739 O O . PRO A 1 95 ? -12.031 18.443 -53.888 1.00 67.50 95 PRO A O 1
ATOM 742 N N . THR A 1 96 ? -11.163 16.985 -52.411 1.00 65.88 96 THR A N 1
ATOM 743 C CA . THR A 1 96 ? -12.106 15.900 -52.680 1.00 65.88 96 THR A CA 1
ATOM 744 C C . THR A 1 96 ? -13.505 16.344 -52.241 1.00 65.88 96 THR A C 1
ATOM 746 O O . THR A 1 96 ? -13.868 16.251 -51.069 1.00 65.88 96 THR A O 1
ATOM 749 N N . GLN A 1 97 ? -14.284 16.917 -53.165 1.00 55.78 97 GLN A N 1
ATOM 750 C CA . GLN A 1 97 ? -15.615 17.452 -52.869 1.00 55.78 97 GLN A CA 1
ATOM 751 C C . GLN A 1 97 ? -16.606 16.319 -52.567 1.00 55.78 97 GLN A C 1
ATOM 753 O O . GLN A 1 97 ? -16.639 15.302 -53.265 1.00 55.78 97 GLN A O 1
ATOM 758 N N . GLY A 1 98 ? -17.427 16.519 -51.532 1.00 59.19 98 GLY A N 1
ATOM 759 C CA . GLY A 1 98 ? -18.540 15.629 -51.197 1.00 59.19 98 GLY A CA 1
ATOM 760 C C . GLY A 1 98 ? -18.141 14.303 -50.551 1.00 59.19 98 GLY A C 1
ATOM 761 O O . GLY A 1 98 ? -18.752 13.293 -50.877 1.00 59.19 98 GLY A O 1
ATOM 762 N N . LEU A 1 99 ? -17.130 14.281 -49.672 1.00 67.19 99 LEU A N 1
ATOM 763 C CA . LEU A 1 99 ? -16.913 13.126 -48.791 1.00 67.19 99 LEU A CA 1
ATOM 764 C C . LEU A 1 99 ? -18.142 12.940 -47.894 1.00 67.19 99 LEU A C 1
ATOM 766 O O . LEU A 1 99 ? -18.506 13.847 -47.138 1.00 67.19 99 LEU A O 1
ATOM 770 N N . GLY A 1 100 ? -18.776 11.773 -47.994 1.00 67.12 100 GLY A N 1
ATOM 771 C CA . GLY A 1 100 ? -19.862 11.383 -47.100 1.00 67.12 100 GLY A CA 1
ATOM 772 C C . GLY A 1 100 ? -19.397 11.318 -45.641 1.00 67.12 100 GLY A C 1
ATOM 773 O O . GLY A 1 100 ? -18.206 11.178 -45.361 1.00 67.12 100 GLY A O 1
ATOM 774 N N . LYS A 1 101 ? -20.340 11.384 -44.687 1.00 70.00 101 LYS A N 1
ATOM 775 C CA . LYS A 1 101 ? -20.047 11.317 -43.238 1.00 70.00 101 LYS A CA 1
ATOM 776 C C . LYS A 1 101 ? -19.182 10.100 -42.876 1.00 70.00 101 LYS A C 1
ATOM 778 O O . LYS A 1 101 ? -18.336 10.199 -41.990 1.00 70.00 101 LYS A O 1
ATOM 783 N N . ASP A 1 102 ? -19.327 9.010 -43.626 1.00 72.69 102 ASP A N 1
ATOM 784 C CA . ASP A 1 102 ? -18.648 7.742 -43.376 1.00 72.69 102 ASP A CA 1
ATOM 785 C C . ASP A 1 102 ? -17.487 7.441 -44.334 1.00 72.69 102 ASP A C 1
ATOM 787 O O . ASP A 1 102 ? -16.861 6.394 -44.204 1.00 72.69 102 ASP A O 1
ATOM 791 N N . GLU A 1 103 ? -17.148 8.356 -45.246 1.00 78.06 103 GLU A N 1
ATOM 792 C CA . GLU A 1 103 ? -16.087 8.151 -46.236 1.00 78.06 103 GLU A CA 1
ATOM 793 C C . GLU A 1 103 ? -14.714 8.644 -45.756 1.00 78.06 103 GLU A C 1
ATOM 795 O O . GLU A 1 103 ? -14.583 9.677 -45.089 1.00 78.06 103 GLU A O 1
ATOM 800 N N . ILE A 1 104 ? -13.680 7.893 -46.133 1.00 78.44 104 ILE A N 1
ATOM 801 C CA . ILE A 1 104 ? -12.268 8.178 -45.905 1.00 78.44 104 ILE A CA 1
ATOM 802 C C . ILE A 1 104 ? -11.573 8.377 -47.246 1.00 78.44 104 ILE A C 1
ATOM 804 O O . ILE A 1 104 ? -11.738 7.558 -48.148 1.00 78.44 104 ILE A O 1
ATOM 808 N N . ALA A 1 105 ? -10.806 9.462 -47.369 1.00 77.06 105 ALA A N 1
ATOM 809 C CA . ALA A 1 105 ? -9.953 9.698 -48.529 1.00 77.06 105 ALA A CA 1
ATOM 810 C C . ALA A 1 105 ? -8.562 9.112 -48.271 1.00 77.06 105 ALA A C 1
ATOM 812 O O . ALA A 1 105 ? -7.900 9.495 -47.303 1.00 77.06 105 ALA A O 1
ATOM 813 N N . LEU A 1 106 ? -8.122 8.201 -49.134 1.00 77.06 106 LEU A N 1
ATOM 814 C CA . LEU A 1 106 ? -6.782 7.623 -49.080 1.00 77.06 106 LEU A CA 1
ATOM 815 C C . LEU A 1 106 ? -5.739 8.515 -49.775 1.00 77.06 106 LEU A C 1
ATOM 817 O O . LEU A 1 106 ? -6.057 9.554 -50.357 1.00 77.06 106 LEU A O 1
ATOM 821 N N . GLN A 1 107 ? -4.466 8.121 -49.678 1.00 69.75 107 GLN A N 1
ATOM 822 C CA . GLN A 1 107 ? -3.311 8.845 -50.233 1.00 69.75 107 GLN A CA 1
ATOM 823 C C . GLN A 1 107 ? -3.383 9.099 -51.749 1.00 69.75 107 GLN A C 1
ATOM 825 O O . GLN A 1 107 ? -2.861 10.104 -52.229 1.00 69.75 107 GLN A O 1
ATOM 830 N N . ASP A 1 108 ? -4.022 8.209 -52.501 1.00 68.31 108 ASP A N 1
ATOM 831 C CA . ASP A 1 108 ? -4.223 8.296 -53.951 1.00 68.31 108 ASP A CA 1
ATOM 832 C C . ASP A 1 108 ? -5.531 9.016 -54.338 1.00 68.31 108 ASP A C 1
ATOM 834 O O . ASP A 1 108 ? -5.903 9.048 -55.511 1.00 68.31 108 ASP A O 1
ATOM 838 N N . ASN A 1 109 ? -6.216 9.626 -53.361 1.00 65.31 109 ASN A N 1
ATOM 839 C CA . ASN A 1 109 ? -7.557 10.205 -53.467 1.00 65.31 109 ASN A CA 1
ATOM 840 C C . ASN A 1 109 ? -8.685 9.195 -53.747 1.00 65.31 109 ASN A C 1
ATOM 842 O O . ASN A 1 109 ? -9.804 9.617 -54.069 1.00 65.31 109 ASN A O 1
ATOM 846 N N . SER A 1 110 ? -8.448 7.889 -53.575 1.00 72.69 110 SER A N 1
ATOM 847 C CA . SER A 1 110 ? -9.529 6.904 -53.545 1.00 72.69 110 SER A CA 1
ATOM 848 C C . SER A 1 110 ? -10.421 7.117 -52.312 1.00 72.69 110 SER A C 1
ATOM 850 O O . SER A 1 110 ? -10.023 7.734 -51.315 1.00 72.69 110 SER A O 1
ATOM 852 N N . ARG A 1 111 ? -11.681 6.675 -52.404 1.00 78.56 111 ARG A N 1
ATOM 853 C CA . ARG A 1 111 ? -12.687 6.842 -51.347 1.00 78.56 111 ARG A CA 1
ATOM 854 C C . ARG A 1 111 ? -13.105 5.486 -50.817 1.00 78.56 111 ARG A C 1
ATOM 856 O O . ARG A 1 111 ? -13.551 4.638 -51.586 1.00 78.56 111 ARG A O 1
ATOM 863 N N . ILE A 1 112 ? -13.032 5.321 -49.503 1.00 81.19 112 ILE A N 1
ATOM 864 C CA . ILE A 1 112 ? -13.495 4.114 -48.821 1.00 81.19 112 ILE A CA 1
ATOM 865 C C . ILE A 1 112 ? -14.555 4.504 -47.802 1.00 81.19 112 ILE A C 1
ATOM 867 O O . ILE A 1 112 ? -14.312 5.338 -46.936 1.00 81.19 112 ILE A O 1
ATOM 871 N N . SER A 1 113 ? -15.733 3.886 -47.874 1.00 82.25 113 SER A N 1
ATOM 872 C CA . SER A 1 113 ? -16.725 4.005 -46.804 1.00 82.25 113 SER A CA 1
ATOM 873 C C . SER A 1 113 ? -16.312 3.119 -45.634 1.00 82.25 113 SER A C 1
ATOM 875 O O . SER A 1 113 ? -16.299 1.894 -45.752 1.00 82.25 113 SER A O 1
ATOM 877 N N . LEU A 1 114 ? -15.983 3.737 -44.498 1.00 82.56 114 LEU A N 1
ATOM 878 C CA . LEU A 1 114 ? -15.596 3.029 -43.280 1.00 82.56 114 LEU A CA 1
ATOM 879 C C . LEU A 1 114 ? -16.747 2.157 -42.770 1.00 82.56 114 LEU A C 1
ATOM 881 O O . LEU A 1 114 ? -16.535 1.004 -42.418 1.00 82.56 114 LEU A O 1
ATOM 885 N N . ALA A 1 115 ? -17.980 2.669 -42.805 1.00 80.31 115 ALA A N 1
ATOM 886 C CA . ALA A 1 115 ? -19.149 1.909 -42.376 1.00 80.31 115 ALA A CA 1
ATOM 887 C C . ALA A 1 115 ? -19.363 0.661 -43.247 1.00 80.31 115 ALA A C 1
ATOM 889 O O . ALA A 1 115 ? -19.633 -0.416 -42.716 1.00 80.31 115 ALA A O 1
ATOM 890 N N . ALA A 1 116 ? -19.195 0.779 -44.571 1.00 80.88 116 ALA A N 1
ATOM 891 C CA . ALA A 1 116 ? -19.284 -0.368 -45.471 1.00 80.88 116 ALA A CA 1
ATOM 892 C C . ALA A 1 116 ? -18.124 -1.351 -45.252 1.00 80.88 116 ALA A C 1
ATOM 894 O O . ALA A 1 116 ? -18.372 -2.548 -45.167 1.00 80.88 116 ALA A O 1
ATOM 895 N N . LEU A 1 117 ? -16.890 -0.858 -45.090 1.00 84.12 117 LEU A N 1
ATOM 896 C CA . LEU A 1 117 ? -15.710 -1.685 -44.819 1.00 84.12 117 LEU A CA 1
ATOM 897 C C . LEU A 1 117 ? -15.902 -2.538 -43.555 1.00 84.12 117 LEU A C 1
ATOM 899 O O . LEU A 1 117 ? -15.695 -3.747 -43.578 1.00 84.12 117 LEU A O 1
ATOM 903 N N . LEU A 1 118 ? -16.358 -1.912 -42.468 1.00 83.31 118 LEU A N 1
ATOM 904 C CA . LEU A 1 118 ? -16.519 -2.560 -41.166 1.00 83.31 118 LEU A CA 1
ATOM 905 C C . LEU A 1 118 ? -17.761 -3.464 -41.084 1.00 83.31 118 LEU A C 1
ATOM 907 O O . LEU A 1 118 ? -17.777 -4.419 -40.309 1.00 83.31 118 LEU A O 1
ATOM 911 N N . SER A 1 119 ? -18.794 -3.191 -41.888 1.00 77.56 119 SER A N 1
ATOM 912 C CA . SER A 1 119 ? -20.049 -3.964 -41.893 1.00 77.56 119 SER A CA 1
ATOM 913 C C . SER A 1 119 ? -20.058 -5.118 -42.900 1.00 77.56 119 SER A C 1
ATOM 915 O O . SER A 1 119 ? -20.990 -5.921 -42.906 1.00 77.56 119 SER A O 1
ATOM 917 N N . GLN A 1 120 ? -19.045 -5.221 -43.764 1.00 75.00 120 GLN A N 1
ATOM 918 C CA . GLN A 1 120 ? -18.965 -6.278 -44.768 1.00 75.00 120 GLN A CA 1
ATOM 919 C C . GLN A 1 120 ? -18.794 -7.667 -44.131 1.00 75.00 120 GLN A C 1
ATOM 921 O O . GLN A 1 120 ? -17.982 -7.895 -43.225 1.00 75.00 120 GLN A O 1
ATOM 926 N N . GLN A 1 121 ? -19.566 -8.632 -44.636 1.00 66.38 121 GLN A N 1
ATOM 927 C CA . GLN A 1 121 ? -19.483 -10.030 -44.206 1.00 66.38 121 GLN A CA 1
ATOM 928 C C . GLN A 1 121 ? -18.247 -10.736 -44.791 1.00 66.38 121 GLN A C 1
ATOM 930 O O . GLN A 1 121 ? -17.725 -11.660 -44.175 1.00 66.38 121 GLN A O 1
ATOM 935 N N . THR A 1 122 ? -17.741 -10.257 -45.932 1.00 73.12 122 THR A N 1
ATOM 936 C CA . THR A 1 122 ? -16.571 -10.789 -46.647 1.00 73.12 122 THR A CA 1
ATOM 937 C C . THR A 1 122 ? -15.566 -9.683 -46.953 1.00 73.12 122 THR A C 1
ATOM 939 O O . THR A 1 122 ? -15.966 -8.575 -47.296 1.00 73.12 122 THR A O 1
ATOM 942 N N . VAL A 1 123 ? -14.269 -9.989 -46.891 1.00 80.44 123 VAL A N 1
ATOM 943 C CA . VAL A 1 123 ? -13.192 -9.026 -47.167 1.00 80.44 123 VAL A CA 1
ATOM 944 C C . VAL A 1 123 ? -12.972 -8.871 -48.677 1.00 80.44 123 VAL A C 1
ATOM 946 O O . VAL A 1 123 ? -12.547 -9.825 -49.342 1.00 80.44 123 VAL A O 1
ATOM 949 N N . ASP A 1 124 ? -13.219 -7.671 -49.211 1.00 82.62 124 ASP A N 1
ATOM 950 C CA . ASP A 1 124 ? -12.818 -7.293 -50.573 1.00 82.62 124 ASP A CA 1
ATOM 951 C C . ASP A 1 124 ? -11.285 -7.274 -50.674 1.00 82.62 124 ASP A C 1
ATOM 953 O O . ASP A 1 124 ? -10.602 -6.520 -49.979 1.00 82.62 124 ASP A O 1
ATOM 957 N N . GLU A 1 125 ? -10.735 -8.130 -51.537 1.00 78.88 125 GLU A N 1
ATOM 958 C CA . GLU A 1 125 ? -9.292 -8.325 -51.663 1.00 78.88 125 GLU A CA 1
ATOM 959 C C . GLU A 1 125 ? -8.574 -7.089 -52.216 1.00 78.88 125 GLU A C 1
ATOM 961 O O . GLU A 1 125 ? -7.458 -6.780 -51.797 1.00 78.88 125 GLU A O 1
ATOM 966 N N . LYS A 1 126 ? -9.216 -6.344 -53.123 1.00 80.00 126 LYS A N 1
ATOM 967 C CA . LYS A 1 126 ? -8.610 -5.150 -53.718 1.00 80.00 126 LYS A CA 1
ATOM 968 C C . LYS A 1 126 ? -8.459 -4.059 -52.662 1.00 80.00 126 LYS A C 1
ATOM 970 O O . LYS A 1 126 ? -7.378 -3.494 -52.515 1.00 80.00 126 LYS A O 1
ATOM 975 N N . VAL A 1 127 ? -9.520 -3.831 -51.891 1.00 80.19 127 VAL A N 1
ATOM 976 C CA . VAL A 1 127 ? -9.551 -2.840 -50.806 1.00 80.19 127 VAL A CA 1
ATOM 977 C C . VAL A 1 127 ? -8.616 -3.246 -49.663 1.00 80.19 127 VAL A C 1
ATOM 979 O O . VAL A 1 127 ? -7.873 -2.418 -49.141 1.00 80.19 127 VAL A O 1
ATOM 982 N N . MET A 1 128 ? -8.586 -4.535 -49.311 1.00 82.81 128 MET A N 1
ATOM 983 C CA . MET A 1 128 ? -7.659 -5.085 -48.320 1.00 82.81 128 MET A CA 1
ATOM 984 C C . MET A 1 128 ? -6.202 -4.817 -48.701 1.00 82.81 128 MET A C 1
ATOM 986 O O . MET A 1 128 ? -5.446 -4.301 -47.881 1.00 82.81 128 MET A O 1
ATOM 990 N N . ARG A 1 129 ? -5.803 -5.120 -49.943 1.00 81.31 129 ARG A N 1
ATOM 991 C CA . ARG A 1 129 ? -4.431 -4.887 -50.418 1.00 81.31 129 ARG A CA 1
ATOM 992 C C . ARG A 1 129 ? -4.082 -3.397 -50.435 1.00 81.31 129 ARG A C 1
ATOM 994 O O . ARG A 1 129 ? -2.989 -3.032 -50.017 1.00 81.31 129 ARG A O 1
ATOM 1001 N N . GLU A 1 130 ? -5.006 -2.538 -50.859 1.00 80.94 130 GLU A N 1
ATOM 1002 C CA . GLU A 1 130 ? -4.812 -1.081 -50.921 1.00 80.94 130 GLU A CA 1
ATOM 1003 C C . GLU A 1 130 ? -4.603 -0.438 -49.536 1.00 80.94 130 GLU A C 1
ATOM 1005 O O . GLU A 1 130 ? -3.815 0.503 -49.390 1.00 80.94 130 GLU A O 1
ATOM 1010 N N . ILE A 1 131 ? -5.266 -0.972 -48.506 1.00 83.44 131 ILE A N 1
ATOM 1011 C CA . ILE A 1 131 ? -5.108 -0.523 -47.118 1.00 83.44 131 ILE A CA 1
ATOM 1012 C C . ILE A 1 131 ? -3.865 -1.150 -46.469 1.00 83.44 131 ILE A C 1
ATOM 1014 O O . ILE A 1 131 ? -3.090 -0.439 -45.834 1.00 83.44 131 ILE A O 1
ATOM 1018 N N . MET A 1 132 ? -3.662 -2.464 -46.611 1.00 82.31 132 MET A N 1
ATOM 1019 C CA . MET A 1 132 ? -2.629 -3.205 -45.869 1.00 82.31 132 MET A CA 1
ATOM 1020 C C . MET A 1 132 ? -1.221 -3.037 -46.436 1.00 82.31 132 MET A C 1
ATOM 1022 O O . MET A 1 132 ? -0.248 -3.153 -45.700 1.00 82.31 132 MET A O 1
ATOM 1026 N N . LEU A 1 133 ? -1.076 -2.754 -47.731 1.00 81.31 133 LEU A N 1
ATOM 1027 C CA . LEU A 1 133 ? 0.243 -2.557 -48.343 1.00 81.31 133 LEU A CA 1
ATOM 1028 C C . LEU A 1 133 ? 0.749 -1.112 -48.231 1.00 81.31 133 LEU A C 1
ATOM 1030 O O . LEU A 1 133 ? 1.895 -0.840 -48.583 1.00 81.31 133 LEU A O 1
ATOM 1034 N N . ASN A 1 134 ? -0.078 -0.183 -47.744 1.00 79.75 134 ASN A N 1
ATOM 1035 C CA . ASN A 1 134 ? 0.288 1.218 -47.571 1.00 79.75 134 ASN A CA 1
ATOM 1036 C C . ASN A 1 134 ? 0.112 1.639 -46.106 1.00 79.75 134 ASN A C 1
ATOM 1038 O O . ASN A 1 134 ? -1.008 1.801 -45.621 1.00 79.75 134 ASN A O 1
ATOM 1042 N N . GLU A 1 135 ? 1.231 1.865 -45.411 1.00 72.25 135 GLU A N 1
ATOM 1043 C CA . GLU A 1 135 ? 1.223 2.215 -43.986 1.00 72.25 135 GLU A CA 1
ATOM 1044 C C . GLU A 1 135 ? 0.366 3.438 -43.656 1.00 72.25 135 GLU A C 1
ATOM 1046 O O . GLU A 1 135 ? -0.281 3.484 -42.610 1.00 72.25 135 GLU A O 1
ATOM 1051 N N . ASP A 1 136 ? 0.347 4.436 -44.533 1.00 71.50 136 ASP A N 1
ATOM 1052 C CA . ASP A 1 136 ? -0.376 5.671 -44.267 1.00 71.50 136 ASP A CA 1
ATOM 1053 C C . ASP A 1 136 ? -1.880 5.509 -44.483 1.00 71.50 136 ASP A C 1
ATOM 1055 O O . ASP A 1 136 ? -2.657 6.121 -43.749 1.00 71.50 136 ASP A O 1
ATOM 1059 N N . ASN A 1 137 ? -2.293 4.659 -45.429 1.00 80.00 137 ASN A N 1
ATOM 1060 C CA . ASN A 1 137 ? -3.696 4.271 -45.579 1.00 80.00 137 ASN A CA 1
ATOM 1061 C C . ASN A 1 137 ? -4.159 3.500 -44.339 1.00 80.00 137 ASN A C 1
ATOM 1063 O O . ASN A 1 137 ? -5.201 3.822 -43.765 1.00 80.00 137 ASN A O 1
ATOM 1067 N N . MET A 1 138 ? -3.342 2.555 -43.863 1.00 82.50 138 MET A N 1
ATOM 1068 C CA . MET A 1 138 ? -3.599 1.825 -42.624 1.00 82.50 138 MET A CA 1
ATOM 1069 C C . MET A 1 138 ? -3.765 2.770 -41.423 1.00 82.50 138 MET A C 1
ATOM 1071 O O . MET A 1 138 ? -4.755 2.676 -40.694 1.00 82.50 138 MET A O 1
ATOM 1075 N N . ARG A 1 139 ? -2.820 3.697 -41.215 1.00 73.25 139 ARG A N 1
ATOM 1076 C CA . ARG A 1 139 ? -2.862 4.660 -40.101 1.00 73.25 139 ARG A CA 1
ATOM 1077 C C . ARG A 1 139 ? -4.104 5.546 -40.175 1.00 73.25 139 ARG A C 1
ATOM 1079 O O . ARG A 1 139 ? -4.768 5.747 -39.158 1.00 73.25 139 ARG A O 1
ATOM 1086 N N . SER A 1 140 ? -4.436 6.056 -41.363 1.00 76.44 140 SER A N 1
ATOM 1087 C CA . SER A 1 140 ? -5.623 6.892 -41.560 1.00 76.44 140 SER A CA 1
ATOM 1088 C C . SER A 1 140 ? -6.917 6.131 -41.239 1.00 76.44 140 SER A C 1
ATOM 1090 O O . SER A 1 140 ? -7.795 6.701 -40.589 1.00 76.44 140 SER A O 1
ATOM 1092 N N . VAL A 1 141 ? -7.024 4.844 -41.591 1.00 82.06 141 VAL A N 1
ATOM 1093 C CA . VAL A 1 141 ? -8.180 3.996 -41.235 1.00 82.06 141 VAL A CA 1
ATOM 1094 C C . VAL A 1 141 ? -8.244 3.729 -39.726 1.00 82.06 141 VAL A C 1
ATOM 1096 O O . VAL A 1 141 ? -9.287 3.976 -39.119 1.00 82.06 141 VAL A O 1
ATOM 1099 N N . ALA A 1 142 ? -7.136 3.316 -39.098 1.00 79.44 142 ALA A N 1
ATOM 1100 C CA . ALA A 1 142 ? -7.078 3.006 -37.663 1.00 79.44 142 ALA A CA 1
ATOM 1101 C C . ALA A 1 142 ? -7.454 4.203 -36.780 1.00 79.44 142 ALA A C 1
ATOM 1103 O O . ALA A 1 142 ? -8.285 4.102 -35.878 1.00 79.44 142 ALA A O 1
ATOM 1104 N N . ILE A 1 143 ? -6.866 5.366 -37.069 1.00 74.88 143 ILE A N 1
ATOM 1105 C CA . ILE A 1 143 ? -7.106 6.590 -36.299 1.00 74.88 143 ILE A CA 1
ATOM 1106 C C . ILE A 1 143 ? -8.542 7.076 -36.512 1.00 74.88 143 ILE A C 1
ATOM 1108 O O . ILE A 1 143 ? -9.190 7.499 -35.556 1.00 74.88 143 ILE A O 1
ATOM 1112 N N . THR A 1 144 ? -9.076 6.969 -37.733 1.00 75.69 144 THR A N 1
ATOM 1113 C CA . THR A 1 144 ? -10.465 7.365 -38.010 1.00 75.69 144 THR A CA 1
ATOM 1114 C C . THR A 1 144 ? -11.471 6.450 -37.308 1.00 75.69 144 THR A C 1
ATOM 1116 O O . THR A 1 144 ? -12.438 6.958 -36.743 1.00 75.69 144 THR A O 1
ATOM 1119 N N . ALA A 1 145 ? -11.242 5.133 -37.284 1.00 79.94 145 ALA A N 1
ATOM 1120 C CA . ALA A 1 145 ? -12.093 4.185 -36.561 1.00 79.94 145 ALA A CA 1
ATOM 1121 C C . ALA A 1 145 ? -12.096 4.466 -35.052 1.00 79.94 145 ALA A C 1
ATOM 1123 O O . ALA A 1 145 ? -13.158 4.553 -34.435 1.00 79.94 145 ALA A O 1
ATOM 1124 N N . LYS A 1 146 ? -10.921 4.722 -34.472 1.00 78.12 146 LYS A N 1
ATOM 1125 C CA . LYS A 1 146 ? -10.769 5.078 -33.058 1.00 78.12 146 LYS A CA 1
ATOM 1126 C C . LYS A 1 146 ? -11.459 6.388 -32.689 1.00 78.12 146 LYS A C 1
ATOM 1128 O O . LYS A 1 146 ? -12.204 6.433 -31.717 1.00 78.12 146 LYS A O 1
ATOM 1133 N N . LEU A 1 147 ? -11.273 7.444 -33.489 1.00 71.94 147 LEU A N 1
ATOM 1134 C CA . LEU A 1 147 ? -11.948 8.734 -33.283 1.00 71.94 147 LEU A CA 1
ATOM 1135 C C . LEU A 1 147 ? -13.479 8.620 -33.356 1.00 71.94 147 LEU A C 1
ATOM 1137 O O . LEU A 1 147 ? -14.181 9.469 -32.811 1.00 71.94 147 LEU A O 1
ATOM 1141 N N . ARG A 1 148 ? -13.998 7.585 -34.025 1.00 76.12 148 ARG A N 1
ATOM 1142 C CA . ARG A 1 148 ? -15.432 7.285 -34.129 1.00 76.12 148 ARG A CA 1
ATOM 1143 C C . ARG A 1 148 ? -15.927 6.272 -33.093 1.00 76.12 148 ARG A C 1
ATOM 1145 O O . ARG A 1 148 ? -17.116 5.970 -33.092 1.00 76.12 148 ARG A O 1
ATOM 1152 N N . GLY A 1 149 ? -15.054 5.761 -32.220 1.00 77.19 149 GLY A N 1
ATOM 1153 C CA . GLY A 1 149 ? -15.400 4.721 -31.248 1.00 77.19 149 GLY A CA 1
ATOM 1154 C C . GLY A 1 149 ? -15.722 3.366 -31.889 1.00 77.19 149 GLY A C 1
ATOM 1155 O O . GLY A 1 149 ? -16.439 2.567 -31.301 1.00 77.19 149 GLY A O 1
ATOM 1156 N N . GLU A 1 150 ? -15.222 3.105 -33.099 1.00 84.31 150 GLU A N 1
ATOM 1157 C CA . GLU A 1 150 ? -15.473 1.872 -33.859 1.00 84.31 150 GLU A CA 1
ATOM 1158 C C . GLU A 1 150 ? -14.273 0.906 -33.847 1.00 84.31 150 GLU A C 1
ATOM 1160 O O . GLU A 1 150 ? -14.186 0.022 -34.702 1.00 84.31 150 GLU A O 1
ATOM 1165 N N . SER A 1 151 ? -13.352 1.048 -32.882 1.00 84.06 151 SER A N 1
ATOM 1166 C CA . SER A 1 151 ? -12.164 0.186 -32.738 1.00 84.06 151 SER A CA 1
ATOM 1167 C C . SER A 1 151 ? -12.519 -1.304 -32.672 1.00 84.06 151 SER A C 1
ATOM 1169 O O . SER A 1 151 ? -11.863 -2.112 -33.325 1.00 84.06 151 SER A O 1
ATOM 1171 N N . ASP A 1 152 ? -13.603 -1.660 -31.977 1.00 80.62 152 ASP A N 1
ATOM 1172 C CA . ASP A 1 152 ? -14.052 -3.053 -31.844 1.00 80.62 152 ASP A CA 1
ATOM 1173 C C . ASP A 1 152 ? -14.499 -3.645 -33.191 1.00 80.62 152 ASP A C 1
ATOM 1175 O O . ASP A 1 152 ? -14.170 -4.783 -33.531 1.00 80.62 152 ASP A O 1
ATOM 1179 N N . LYS A 1 153 ? -15.198 -2.848 -34.013 1.00 84.81 153 LYS A N 1
ATOM 1180 C CA . LYS A 1 153 ? -15.621 -3.256 -35.362 1.00 84.81 153 LYS A CA 1
ATOM 1181 C C . LYS A 1 153 ? -14.427 -3.390 -36.305 1.00 84.81 153 LYS A C 1
ATOM 1183 O O . LYS A 1 153 ? -14.411 -4.292 -37.140 1.00 84.81 153 LYS A O 1
ATOM 1188 N N . LEU A 1 154 ? -13.429 -2.513 -36.167 1.00 85.81 154 LEU A N 1
ATOM 1189 C CA . LEU A 1 154 ? -12.170 -2.624 -36.902 1.00 85.81 154 LEU A CA 1
ATOM 1190 C C . LEU A 1 154 ? -11.410 -3.893 -36.503 1.00 85.81 154 LEU A C 1
ATOM 1192 O O . LEU A 1 154 ? -10.932 -4.597 -37.386 1.00 85.81 154 LEU A O 1
ATOM 1196 N N . GLY A 1 155 ? -11.373 -4.232 -35.212 1.00 83.12 155 GLY A N 1
ATOM 1197 C CA . GLY A 1 155 ? -10.821 -5.500 -34.725 1.00 83.12 155 GLY A CA 1
ATOM 1198 C C . GLY A 1 155 ? -11.479 -6.714 -35.383 1.00 83.12 155 GLY A C 1
ATOM 1199 O O . GLY A 1 155 ? -10.784 -7.543 -35.962 1.00 83.12 155 GLY A O 1
ATOM 1200 N N . ALA A 1 156 ? -12.814 -6.754 -35.406 1.00 85.19 156 ALA A N 1
ATOM 1201 C CA . ALA A 1 156 ? -13.565 -7.836 -36.044 1.00 85.19 156 ALA A CA 1
ATOM 1202 C C . ALA A 1 156 ? -13.350 -7.918 -37.569 1.00 85.19 156 ALA A C 1
ATOM 1204 O O . ALA A 1 156 ? -13.434 -8.996 -38.159 1.00 85.19 156 ALA A O 1
ATOM 1205 N N . TRP A 1 157 ? -13.098 -6.791 -38.241 1.00 88.50 157 TRP A N 1
ATOM 1206 C CA . TRP A 1 157 ? -12.725 -6.794 -39.657 1.00 88.50 157 TRP A CA 1
ATOM 1207 C C . TRP A 1 157 ? -11.298 -7.324 -39.870 1.00 88.50 157 TRP A C 1
ATOM 1209 O O . TRP A 1 157 ? -11.079 -8.107 -40.791 1.00 88.50 157 TRP A O 1
ATOM 1219 N N . LEU A 1 158 ? -10.351 -6.968 -38.996 1.00 86.44 158 LEU A N 1
ATOM 1220 C CA . LEU A 1 158 ? -8.973 -7.471 -39.034 1.00 86.44 158 LEU A CA 1
ATOM 1221 C C . LEU A 1 158 ? -8.889 -8.981 -38.780 1.00 86.44 158 LEU A C 1
ATOM 1223 O O . LEU A 1 158 ? -8.112 -9.654 -39.452 1.00 86.44 158 LEU A O 1
ATOM 1227 N N . ASP A 1 159 ? -9.739 -9.532 -37.908 1.00 84.69 159 ASP A N 1
ATOM 1228 C CA . ASP A 1 159 ? -9.852 -10.987 -37.712 1.00 84.69 159 ASP A CA 1
ATOM 1229 C C . ASP A 1 159 ? -10.220 -11.689 -39.033 1.00 84.69 159 ASP A C 1
ATOM 1231 O O . ASP A 1 159 ? -9.588 -12.664 -39.434 1.00 84.69 159 ASP A O 1
ATOM 1235 N N . LYS A 1 160 ? -11.179 -11.131 -39.787 1.00 85.94 160 LYS A N 1
ATOM 1236 C CA . LYS A 1 160 ? -11.575 -11.666 -41.103 1.00 85.94 160 LYS A CA 1
ATOM 1237 C C . LYS A 1 160 ? -10.463 -11.549 -42.150 1.00 85.94 160 LYS A C 1
ATOM 1239 O O . LYS A 1 160 ? -10.381 -12.390 -43.045 1.00 85.94 160 LYS A O 1
ATOM 1244 N N . VAL A 1 161 ? -9.651 -10.492 -42.084 1.00 85.25 161 VAL A N 1
ATOM 1245 C CA . VAL A 1 161 ? -8.487 -10.305 -42.966 1.00 85.25 161 VAL A CA 1
ATOM 1246 C C . VAL A 1 161 ? -7.438 -11.377 -42.675 1.00 85.25 161 VAL A C 1
ATOM 1248 O O . VAL A 1 161 ? -6.951 -12.016 -43.603 1.00 85.25 161 VAL A O 1
ATOM 1251 N N . GLU A 1 162 ? -7.134 -11.627 -41.402 1.00 83.38 162 GLU A N 1
ATOM 1252 C CA . GLU A 1 162 ? -6.183 -12.662 -40.982 1.00 83.38 162 GLU A CA 1
ATOM 1253 C C . GLU A 1 162 ? -6.654 -14.072 -41.360 1.00 83.38 162 GLU A C 1
ATOM 1255 O O . GLU A 1 162 ? -5.867 -14.839 -41.921 1.00 83.38 162 GLU A O 1
ATOM 1260 N N . ASP A 1 163 ? -7.939 -14.380 -41.162 1.00 84.50 163 ASP A N 1
ATOM 1261 C CA . ASP A 1 163 ? -8.550 -15.646 -41.585 1.00 84.50 163 ASP A CA 1
ATOM 1262 C C . ASP A 1 163 ? -8.450 -15.862 -43.098 1.00 84.50 163 ASP A C 1
ATOM 1264 O O . ASP A 1 163 ? -8.253 -16.986 -43.565 1.00 84.50 163 ASP A O 1
ATOM 1268 N N . LYS A 1 164 ? -8.600 -14.79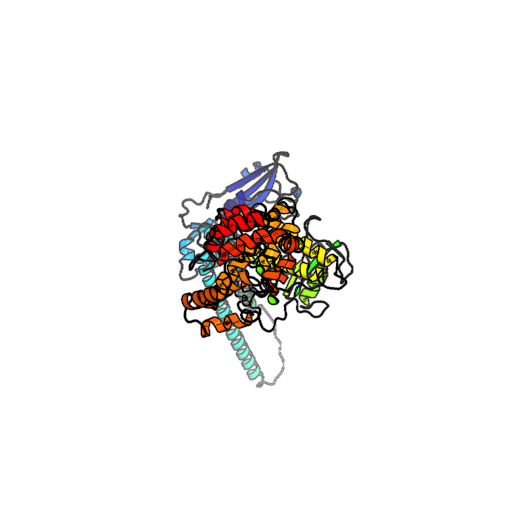1 -43.887 1.00 84.88 164 LYS A N 1
ATOM 1269 C CA . LYS A 1 164 ? -8.464 -14.855 -45.344 1.00 84.88 164 LYS A CA 1
ATOM 1270 C C . LYS A 1 164 ? -7.013 -15.098 -45.756 1.00 84.88 164 LYS A C 1
ATOM 1272 O O . LYS A 1 164 ? -6.769 -16.017 -46.527 1.00 84.88 164 LYS A O 1
ATOM 1277 N N . ILE A 1 165 ? -6.059 -14.370 -45.169 1.00 83.19 165 ILE A N 1
ATOM 1278 C CA . ILE A 1 165 ? -4.622 -14.587 -45.409 1.00 83.19 165 ILE A CA 1
ATOM 1279 C C . ILE A 1 165 ? -4.224 -16.026 -45.037 1.00 83.19 165 ILE A C 1
ATOM 1281 O O . ILE A 1 165 ? -3.440 -16.654 -45.738 1.00 83.19 165 ILE A O 1
ATOM 1285 N N . ALA A 1 166 ? -4.763 -16.575 -43.944 1.00 80.12 166 ALA A N 1
ATOM 1286 C CA . ALA A 1 166 ? -4.500 -17.957 -43.543 1.00 80.12 166 ALA A CA 1
ATOM 1287 C C . ALA A 1 166 ? -5.058 -18.995 -44.534 1.00 80.12 166 ALA A C 1
ATOM 1289 O O . ALA A 1 166 ? -4.406 -20.009 -44.774 1.00 80.12 166 ALA A O 1
ATOM 1290 N N . LYS A 1 167 ? -6.236 -18.749 -45.121 1.00 82.50 167 LYS A N 1
ATOM 1291 C CA . LYS A 1 167 ? -6.824 -19.624 -46.151 1.00 82.50 167 LYS A CA 1
ATOM 1292 C C . LYS A 1 167 ? -6.048 -19.569 -47.465 1.00 82.50 167 LYS A C 1
ATOM 1294 O O . LYS A 1 167 ? -5.815 -20.621 -48.053 1.00 82.50 167 LYS A O 1
ATOM 1299 N N . ASP A 1 168 ? -5.619 -18.378 -47.877 1.00 79.31 168 ASP A N 1
ATOM 1300 C CA . ASP A 1 168 ? -4.808 -18.193 -49.084 1.00 79.31 168 ASP A CA 1
ATOM 1301 C C . ASP A 1 168 ? -3.449 -18.914 -48.932 1.00 79.31 168 ASP A C 1
ATOM 1303 O O . ASP A 1 168 ? -3.050 -19.670 -49.814 1.00 79.31 168 ASP A O 1
ATOM 1307 N N . ASP A 1 169 ? -2.803 -18.810 -47.760 1.00 77.31 169 ASP A N 1
ATOM 1308 C CA . ASP A 1 169 ? -1.552 -19.528 -47.462 1.00 77.31 169 ASP A CA 1
ATOM 1309 C C . ASP A 1 169 ? -1.724 -21.067 -47.472 1.00 77.31 169 ASP A C 1
ATOM 1311 O O . ASP A 1 169 ? -0.830 -21.791 -47.914 1.00 77.31 169 ASP A O 1
ATOM 1315 N N . GLN A 1 170 ? -2.857 -21.591 -46.983 1.00 73.94 170 GLN A N 1
ATOM 1316 C CA . GLN A 1 170 ? -3.153 -23.035 -47.000 1.00 73.94 170 GLN A CA 1
ATOM 1317 C C . GLN A 1 170 ? -3.402 -23.559 -48.417 1.00 73.94 170 GLN A C 1
ATOM 1319 O O . GLN A 1 170 ? -3.000 -24.678 -48.742 1.00 73.94 170 GLN A O 1
ATOM 1324 N N . GLN A 1 171 ? -4.054 -22.760 -49.261 1.00 74.00 171 GLN A N 1
ATOM 1325 C CA . GLN A 1 171 ? -4.296 -23.117 -50.652 1.00 74.00 171 GLN A CA 1
ATOM 1326 C C . GLN A 1 171 ? -2.990 -23.128 -51.460 1.00 74.00 171 GLN A C 1
ATOM 1328 O O . GLN A 1 171 ? -2.746 -24.085 -52.195 1.00 74.00 171 GLN A O 1
ATOM 1333 N N . ASP A 1 172 ? -2.107 -22.152 -51.235 1.00 72.12 172 ASP A N 1
ATOM 1334 C CA . ASP A 1 172 ? -0.772 -22.111 -51.844 1.00 72.12 172 ASP A CA 1
ATOM 1335 C C . ASP A 1 172 ? 0.106 -23.303 -51.404 1.00 72.12 172 ASP A C 1
ATOM 1337 O O . ASP A 1 172 ? 0.832 -23.876 -52.220 1.00 72.12 172 ASP A O 1
ATOM 1341 N N . GLN A 1 173 ? 0.022 -23.726 -50.134 1.00 68.31 173 GLN A N 1
ATOM 1342 C CA . GLN A 1 173 ? 0.725 -24.919 -49.634 1.00 68.31 173 GLN A CA 1
ATOM 1343 C C . GLN A 1 173 ? 0.198 -26.215 -50.258 1.00 68.31 173 GLN A C 1
ATOM 1345 O O . GLN A 1 173 ? 0.991 -27.062 -50.668 1.00 68.31 173 GLN A O 1
ATOM 1350 N N . TYR A 1 174 ? -1.123 -26.361 -50.382 1.00 72.31 174 TYR A N 1
ATOM 1351 C CA . TYR A 1 174 ? -1.733 -27.520 -51.034 1.00 72.31 174 TYR A CA 1
ATOM 1352 C C . TYR A 1 174 ? -1.352 -27.603 -52.520 1.00 72.31 174 TYR A C 1
ATOM 1354 O O . TYR A 1 174 ? -0.994 -28.672 -53.016 1.00 72.31 174 TYR A O 1
ATOM 1362 N N . GLU A 1 175 ? -1.362 -26.474 -53.235 1.00 69.62 175 GLU A N 1
ATOM 1363 C CA . GLU A 1 175 ? -0.905 -26.416 -54.628 1.00 69.62 175 GLU A CA 1
ATOM 1364 C C . GLU A 1 175 ? 0.588 -26.762 -54.757 1.00 69.62 175 GLU A C 1
ATOM 1366 O O . GLU A 1 175 ? 0.981 -27.445 -55.708 1.00 69.62 175 GLU A O 1
ATOM 1371 N N . GLN A 1 176 ? 1.414 -26.370 -53.781 1.00 66.50 176 GLN A N 1
ATOM 1372 C CA . GLN A 1 176 ? 2.832 -26.725 -53.738 1.00 66.50 176 GLN A CA 1
ATOM 1373 C C . GLN A 1 176 ? 3.053 -28.228 -53.493 1.00 66.50 176 GLN A C 1
ATOM 1375 O O . GLN A 1 176 ? 3.850 -28.840 -54.205 1.00 66.50 176 GLN A O 1
ATOM 1380 N N . GLU A 1 177 ? 2.323 -28.848 -52.564 1.00 68.12 177 GLU A N 1
ATOM 1381 C CA . GLU A 1 177 ? 2.404 -30.294 -52.301 1.00 68.12 177 GLU A CA 1
ATOM 1382 C C . GLU A 1 177 ? 1.928 -31.133 -53.496 1.00 68.12 177 GLU A C 1
ATOM 1384 O O . GLU A 1 177 ? 2.531 -32.157 -53.829 1.00 68.12 177 GLU A O 1
ATOM 1389 N N . VAL A 1 178 ? 0.880 -30.689 -54.199 1.00 71.88 178 VAL A N 1
ATOM 1390 C CA . VAL A 1 178 ? 0.398 -31.348 -55.423 1.00 71.88 178 VAL A CA 1
ATOM 1391 C C . VAL A 1 178 ? 1.433 -31.241 -56.547 1.00 71.88 178 VAL A C 1
ATOM 1393 O O . VAL A 1 178 ? 1.674 -32.228 -57.250 1.00 71.88 178 VAL A O 1
ATOM 1396 N N . LEU A 1 179 ? 2.080 -30.080 -56.698 1.00 69.25 179 LEU A N 1
ATOM 1397 C CA . LEU A 1 179 ? 3.123 -29.865 -57.702 1.00 69.25 179 LEU A CA 1
ATOM 1398 C C . LEU A 1 179 ? 4.387 -30.685 -57.396 1.00 69.25 179 LEU A C 1
ATOM 1400 O O . LEU A 1 179 ? 4.958 -31.288 -58.305 1.00 69.25 179 LEU A O 1
ATOM 1404 N N . GLU A 1 180 ? 4.803 -30.762 -56.129 1.00 66.44 180 GLU A N 1
ATOM 1405 C CA . GLU A 1 180 ? 5.921 -31.607 -55.699 1.00 66.44 180 GLU A CA 1
ATOM 1406 C C . GLU A 1 180 ? 5.598 -33.094 -55.897 1.00 66.44 180 GLU A C 1
ATOM 1408 O O . GLU A 1 180 ? 6.413 -33.824 -56.459 1.00 66.44 180 GLU A O 1
ATOM 1413 N N . SER A 1 181 ? 4.383 -33.540 -55.559 1.00 67.81 181 SER A N 1
ATOM 1414 C CA . SER A 1 181 ? 3.939 -34.922 -55.788 1.00 67.81 181 SER A CA 1
ATOM 1415 C C . SER A 1 181 ? 3.917 -35.300 -57.277 1.00 67.81 181 SER A C 1
ATOM 1417 O O . SER A 1 181 ? 4.317 -36.408 -57.641 1.00 67.81 181 SER A O 1
ATOM 1419 N N . GLN A 1 182 ? 3.501 -34.386 -58.162 1.00 67.50 182 GLN A N 1
ATOM 1420 C CA . GLN A 1 182 ? 3.568 -34.594 -59.614 1.00 67.50 182 GLN A CA 1
ATOM 1421 C C . GLN A 1 182 ? 5.012 -34.632 -60.126 1.00 67.50 182 GLN A C 1
ATOM 1423 O O . GLN A 1 182 ? 5.344 -35.497 -60.935 1.00 67.50 182 GLN A O 1
ATOM 1428 N N . LEU A 1 183 ? 5.887 -33.760 -59.616 1.00 67.00 183 LEU A N 1
ATOM 1429 C CA . LEU A 1 183 ? 7.305 -33.748 -59.974 1.00 67.00 183 LEU A CA 1
ATOM 1430 C C . LEU A 1 183 ? 8.004 -35.052 -59.551 1.00 67.00 183 LEU A C 1
ATOM 1432 O O . LEU A 1 183 ? 8.798 -35.599 -60.316 1.00 67.00 183 LEU A O 1
ATOM 1436 N N . PHE A 1 184 ? 7.679 -35.581 -58.367 1.00 61.88 184 PHE A N 1
ATOM 1437 C CA . PHE A 1 184 ? 8.189 -36.869 -57.891 1.00 61.88 184 PHE A CA 1
ATOM 1438 C C . PHE A 1 184 ? 7.718 -38.036 -58.767 1.00 61.88 184 PHE A C 1
ATOM 1440 O O . PHE A 1 184 ? 8.543 -38.866 -59.146 1.00 61.88 184 PHE A O 1
ATOM 1447 N N . LYS A 1 185 ? 6.441 -38.059 -59.174 1.00 68.94 185 LYS A N 1
ATOM 1448 C CA . LYS A 1 185 ? 5.904 -39.082 -60.091 1.00 68.94 185 LYS A CA 1
ATOM 1449 C C . LYS A 1 185 ? 6.551 -39.032 -61.479 1.00 68.94 185 LYS A C 1
ATOM 1451 O O . LYS A 1 185 ? 6.843 -40.079 -62.053 1.00 68.94 185 LYS A O 1
ATOM 1456 N N . ASP A 1 186 ? 6.836 -37.840 -62.000 1.00 67.44 186 ASP A N 1
ATOM 1457 C CA . ASP A 1 186 ? 7.531 -37.667 -63.283 1.00 67.44 186 ASP A CA 1
ATOM 1458 C C . ASP A 1 186 ? 9.004 -38.108 -63.222 1.00 67.44 186 ASP A C 1
ATOM 1460 O O . ASP A 1 186 ? 9.539 -38.671 -64.183 1.00 67.44 186 ASP A O 1
ATOM 1464 N N . VAL A 1 187 ? 9.679 -37.877 -62.091 1.00 65.50 187 VAL A N 1
ATOM 1465 C CA . VAL A 1 187 ? 11.053 -38.353 -61.858 1.00 65.50 187 VAL A CA 1
ATOM 1466 C C . VAL A 1 187 ? 11.082 -39.875 -61.707 1.00 65.50 187 VAL A C 1
ATOM 1468 O O . VAL A 1 187 ? 11.942 -40.524 -62.303 1.00 65.50 187 VAL A O 1
ATOM 1471 N N . GLU A 1 188 ? 10.123 -40.453 -60.989 1.00 59.72 188 GLU A N 1
ATOM 1472 C CA . GLU A 1 188 ? 9.979 -41.900 -60.815 1.00 59.72 188 GLU A CA 1
ATOM 1473 C C . GLU A 1 188 ? 9.692 -42.606 -62.153 1.00 59.72 188 GLU A C 1
ATOM 1475 O O . GLU A 1 188 ? 10.376 -43.570 -62.507 1.00 59.72 188 GLU A O 1
ATOM 1480 N N . ALA A 1 189 ? 8.795 -42.054 -62.978 1.00 62.62 189 ALA A N 1
ATOM 1481 C CA . ALA A 1 189 ? 8.528 -42.550 -64.329 1.00 62.62 189 ALA A CA 1
ATOM 1482 C C . ALA A 1 189 ? 9.772 -42.493 -65.239 1.00 62.62 189 ALA A C 1
ATOM 1484 O O . ALA A 1 189 ? 10.017 -43.408 -66.028 1.00 62.62 189 ALA A O 1
ATOM 1485 N N . ARG A 1 190 ? 10.608 -41.450 -65.113 1.00 63.22 190 ARG A N 1
ATOM 1486 C CA . ARG A 1 190 ? 11.871 -41.332 -65.866 1.00 63.22 190 ARG A CA 1
ATOM 1487 C C . ARG A 1 190 ? 12.954 -42.300 -65.400 1.00 63.22 190 ARG A C 1
ATOM 1489 O O . ARG A 1 190 ? 13.774 -42.703 -66.222 1.00 63.22 190 ARG A O 1
ATOM 1496 N N . ILE A 1 191 ? 12.978 -42.665 -64.119 1.00 57.53 191 ILE A N 1
ATOM 1497 C CA . ILE A 1 191 ? 13.907 -43.672 -63.589 1.00 57.53 191 ILE A CA 1
ATOM 1498 C C . ILE A 1 191 ? 13.481 -45.067 -64.060 1.00 57.53 191 ILE A C 1
ATOM 1500 O O . ILE A 1 191 ? 14.324 -45.807 -64.565 1.00 57.53 191 ILE A O 1
ATOM 1504 N N . MET A 1 192 ? 12.181 -45.380 -64.037 1.00 59.28 192 MET A N 1
ATOM 1505 C CA . MET A 1 192 ? 11.669 -46.665 -64.532 1.00 59.28 192 MET A CA 1
ATOM 1506 C C . MET A 1 192 ? 11.840 -46.853 -66.047 1.00 59.28 192 MET A C 1
ATOM 1508 O O . MET A 1 192 ? 12.084 -47.966 -66.503 1.00 59.28 192 MET A O 1
ATOM 1512 N N . MET A 1 193 ? 11.814 -45.780 -66.847 1.00 57.50 193 MET A N 1
ATOM 1513 C CA . MET A 1 193 ? 12.148 -45.871 -68.278 1.00 57.50 193 MET A CA 1
ATOM 1514 C C . MET A 1 193 ? 13.656 -46.016 -68.562 1.00 57.50 193 MET A C 1
ATOM 1516 O O . MET A 1 193 ? 14.037 -46.305 -69.697 1.00 57.50 193 MET A O 1
ATOM 1520 N N . ARG A 1 194 ? 14.534 -45.825 -67.566 1.00 51.88 194 ARG A N 1
ATOM 1521 C CA . ARG A 1 194 ? 15.997 -45.869 -67.742 1.00 51.88 194 ARG A CA 1
ATOM 1522 C C . ARG A 1 194 ? 16.610 -47.251 -67.490 1.00 51.88 194 ARG A C 1
ATOM 1524 O O . ARG A 1 194 ? 17.753 -47.468 -67.879 1.00 51.88 194 ARG A O 1
ATOM 1531 N N . GLU A 1 195 ? 15.857 -48.195 -66.927 1.00 47.88 195 GLU A N 1
ATOM 1532 C CA . GLU A 1 195 ? 16.302 -49.588 -66.729 1.00 47.88 195 GLU A CA 1
ATOM 1533 C C . GLU A 1 195 ? 16.072 -50.495 -67.955 1.00 47.88 195 GLU A C 1
ATOM 1535 O O . GLU A 1 195 ? 16.424 -51.671 -67.943 1.00 47.88 195 GLU A O 1
ATOM 1540 N N . GLY A 1 196 ? 15.558 -49.942 -69.058 1.00 48.31 196 GLY A N 1
ATOM 1541 C CA . GLY A 1 196 ? 15.268 -50.673 -70.292 1.00 48.31 196 GLY A CA 1
ATOM 1542 C C . GLY A 1 196 ? 15.903 -50.082 -71.549 1.00 48.31 196 GLY A C 1
ATOM 1543 O O . GLY A 1 196 ? 15.210 -49.975 -72.551 1.00 48.31 196 GLY A O 1
ATOM 1544 N N . ASN A 1 197 ? 17.172 -49.652 -71.535 1.00 40.06 197 ASN A N 1
ATOM 1545 C CA . ASN A 1 197 ? 17.962 -49.564 -72.776 1.00 40.06 197 ASN A CA 1
ATOM 1546 C C . ASN A 1 197 ? 19.462 -49.338 -72.528 1.00 40.06 197 ASN A C 1
ATOM 1548 O O . ASN A 1 197 ? 19.908 -48.258 -72.142 1.00 40.06 197 ASN A O 1
ATOM 1552 N N . VAL A 1 198 ? 20.250 -50.371 -72.824 1.00 46.66 198 VAL A N 1
ATOM 1553 C CA . VAL A 1 198 ? 21.708 -50.323 -72.962 1.00 46.66 198 VAL A CA 1
ATOM 1554 C C . VAL A 1 198 ? 22.021 -50.002 -74.426 1.00 46.66 198 VAL A C 1
ATOM 1556 O O . VAL A 1 198 ? 21.746 -50.855 -75.260 1.00 46.66 198 VAL A O 1
ATOM 1559 N N . HIS A 1 199 ? 22.588 -48.824 -74.735 1.00 39.81 199 HIS A N 1
ATOM 1560 C CA . HIS A 1 199 ? 23.658 -48.583 -75.738 1.00 39.81 199 HIS A CA 1
ATOM 1561 C C . HIS A 1 199 ? 23.929 -47.072 -75.972 1.00 39.81 199 HIS A C 1
ATOM 1563 O O . HIS A 1 199 ? 23.090 -46.371 -76.518 1.00 39.81 199 HIS A O 1
ATOM 1569 N N . ALA A 1 200 ? 25.146 -46.649 -75.589 1.00 38.09 200 ALA A N 1
ATOM 1570 C CA . ALA A 1 200 ? 26.085 -45.675 -76.194 1.00 38.09 200 ALA A CA 1
ATOM 1571 C C . ALA A 1 200 ? 25.671 -44.231 -76.635 1.00 38.09 200 ALA A C 1
ATOM 1573 O O . ALA A 1 200 ? 24.507 -43.936 -76.871 1.00 38.09 200 ALA A O 1
ATOM 1574 N N . PRO A 1 201 ? 26.643 -43.287 -76.713 1.00 48.09 201 PRO A N 1
ATOM 1575 C CA . PRO A 1 201 ? 26.443 -41.888 -76.331 1.00 48.09 201 PRO A CA 1
ATOM 1576 C C . PRO A 1 201 ? 26.254 -40.913 -77.505 1.00 48.09 201 PRO A C 1
ATOM 1578 O O . PRO A 1 201 ? 26.903 -41.020 -78.543 1.00 48.09 201 PRO A O 1
ATOM 1581 N N . GLY A 1 202 ? 25.453 -39.871 -77.277 1.00 33.72 202 GLY A N 1
ATOM 1582 C CA . GLY A 1 202 ? 25.358 -38.706 -78.155 1.00 33.72 202 GLY A CA 1
ATOM 1583 C C . GLY A 1 202 ? 24.782 -37.504 -77.411 1.00 33.72 202 GLY A C 1
ATOM 1584 O O . GLY A 1 202 ? 23.604 -37.485 -77.070 1.00 33.72 202 GLY A O 1
ATOM 1585 N N . PHE A 1 203 ? 25.621 -36.503 -77.139 1.00 45.34 203 PHE A N 1
ATOM 1586 C CA . PHE A 1 203 ? 25.181 -35.165 -76.726 1.00 45.34 203 PHE A CA 1
ATOM 1587 C C . PHE A 1 203 ? 24.438 -34.485 -77.886 1.00 45.34 203 PHE A C 1
ATOM 1589 O O . PHE A 1 203 ? 24.913 -34.554 -79.022 1.00 45.34 203 PHE A O 1
ATOM 1596 N N . PRO A 1 204 ? 23.354 -33.736 -77.604 1.00 44.09 204 PRO A N 1
ATOM 1597 C CA . PRO A 1 204 ? 23.408 -32.324 -77.987 1.00 44.09 204 PRO A CA 1
ATOM 1598 C C . PRO A 1 204 ? 22.742 -31.331 -77.008 1.00 44.09 204 PRO A C 1
ATOM 1600 O O . PRO A 1 204 ? 21.683 -31.560 -76.437 1.00 44.09 204 PRO A O 1
ATOM 1603 N N . GLN A 1 205 ? 23.439 -30.198 -76.882 1.00 35.19 205 GLN A N 1
ATOM 1604 C CA . GLN A 1 205 ? 23.004 -28.793 -76.794 1.00 35.19 205 GLN A CA 1
ATOM 1605 C C . GLN A 1 205 ? 21.812 -28.348 -75.917 1.00 35.19 205 GLN A C 1
ATOM 1607 O O . GLN A 1 205 ? 20.641 -28.586 -76.186 1.00 35.19 205 GLN A O 1
ATOM 1612 N N . ARG A 1 206 ? 22.174 -27.497 -74.944 1.00 41.94 206 ARG A N 1
ATOM 1613 C CA . ARG A 1 206 ? 21.338 -26.533 -74.209 1.00 41.94 206 ARG A CA 1
ATOM 1614 C C . ARG A 1 206 ? 20.847 -25.380 -75.095 1.00 41.94 206 ARG A C 1
ATOM 1616 O O . ARG A 1 206 ? 21.659 -24.753 -75.769 1.00 41.94 206 ARG A O 1
ATOM 1623 N N . SER A 1 207 ? 19.580 -24.993 -74.928 1.00 34.75 207 SER A N 1
ATOM 1624 C CA . SER A 1 207 ? 19.076 -23.600 -74.818 1.00 34.75 207 SER A CA 1
ATOM 1625 C C . SER A 1 207 ? 17.543 -23.612 -74.573 1.00 34.75 207 SER A C 1
ATOM 1627 O O . SER A 1 207 ? 16.931 -24.662 -74.738 1.00 34.75 207 SER A O 1
ATOM 1629 N N . PRO A 1 208 ? 16.878 -22.502 -74.189 1.00 43.59 208 PRO A N 1
ATOM 1630 C CA . PRO A 1 208 ? 17.101 -21.682 -72.996 1.00 43.59 208 PRO A CA 1
ATOM 1631 C C . PRO A 1 208 ? 15.832 -21.527 -72.106 1.00 43.59 208 PRO A C 1
ATOM 1633 O O . PRO A 1 208 ? 14.698 -21.585 -72.566 1.00 43.59 208 PRO A O 1
ATOM 1636 N N . THR A 1 209 ? 16.059 -21.245 -70.816 1.00 44.84 209 THR A N 1
ATOM 1637 C CA . THR A 1 209 ? 15.163 -20.522 -69.880 1.00 44.84 209 THR A CA 1
ATOM 1638 C C . THR A 1 209 ? 13.698 -20.974 -69.734 1.00 44.84 209 THR A C 1
ATOM 1640 O O . THR A 1 209 ? 12.783 -20.299 -70.199 1.00 44.84 209 THR A O 1
ATOM 1643 N N . ALA A 1 210 ? 13.459 -21.994 -68.907 1.00 37.38 210 ALA A N 1
ATOM 1644 C CA . ALA A 1 210 ? 12.249 -22.047 -68.083 1.00 37.38 210 ALA A CA 1
ATOM 1645 C C . ALA A 1 210 ? 12.580 -21.418 -66.718 1.00 37.38 210 ALA A C 1
ATOM 1647 O O . ALA A 1 210 ? 13.436 -21.925 -65.991 1.00 37.38 210 ALA A O 1
ATOM 1648 N N . LYS A 1 211 ? 11.964 -20.275 -66.382 1.00 40.19 211 LYS A N 1
ATOM 1649 C CA . LYS A 1 211 ? 12.042 -19.722 -65.018 1.00 40.19 211 LYS A CA 1
ATOM 1650 C C . LYS A 1 211 ? 11.368 -20.715 -64.062 1.00 40.19 211 LYS A C 1
ATOM 1652 O O . LYS A 1 211 ? 10.252 -21.138 -64.364 1.00 40.19 211 LYS A O 1
ATOM 1657 N N . PRO A 1 212 ? 11.991 -21.071 -62.928 1.00 38.12 212 PRO A N 1
ATOM 1658 C CA . PRO A 1 212 ? 11.365 -21.976 -61.979 1.00 38.12 212 PRO A CA 1
ATOM 1659 C C . PRO A 1 212 ? 10.095 -21.329 -61.383 1.00 38.12 212 PRO A C 1
ATOM 1661 O O . PRO A 1 212 ? 10.083 -20.115 -61.133 1.00 38.12 212 PRO A O 1
ATOM 1664 N N . PRO A 1 213 ? 9.034 -22.116 -61.120 1.00 48.22 213 PRO A N 1
ATOM 1665 C CA . PRO A 1 213 ? 7.784 -21.635 -60.519 1.00 48.22 213 PRO A CA 1
ATOM 1666 C C . PRO A 1 213 ? 7.959 -21.050 -59.100 1.00 48.22 213 PRO A C 1
ATOM 1668 O O . PRO A 1 213 ? 7.068 -20.366 -58.602 1.00 48.22 213 PRO A O 1
ATOM 1671 N N . SER A 1 214 ? 9.138 -21.204 -58.485 1.00 50.69 214 SER A N 1
ATOM 1672 C CA . SER A 1 214 ? 9.454 -20.735 -57.128 1.00 50.69 214 SER A CA 1
ATOM 1673 C C . SER A 1 214 ? 9.395 -19.215 -56.925 1.00 50.69 214 SER A C 1
ATOM 1675 O O . SER A 1 214 ? 9.230 -18.757 -55.797 1.00 50.69 214 SER A O 1
ATOM 1677 N N . SER A 1 215 ? 9.491 -18.406 -57.988 1.00 50.16 215 SER A N 1
ATOM 1678 C CA . SER A 1 215 ? 9.520 -16.936 -57.851 1.00 50.16 215 SER A CA 1
ATOM 1679 C C . SER A 1 215 ? 8.151 -16.283 -57.607 1.00 50.16 215 SER A C 1
ATOM 1681 O O . SER A 1 215 ? 8.103 -15.194 -57.035 1.00 50.16 215 SER A O 1
ATOM 1683 N N . LYS A 1 216 ? 7.038 -16.921 -58.005 1.00 52.78 216 LYS A N 1
ATOM 1684 C CA . LYS A 1 216 ? 5.683 -16.410 -57.714 1.00 52.78 216 LYS A CA 1
ATOM 1685 C C . LYS A 1 216 ? 5.257 -16.728 -56.277 1.00 52.78 216 LYS A C 1
ATOM 1687 O O . LYS A 1 216 ? 4.761 -15.840 -55.592 1.00 52.78 216 LYS A O 1
ATOM 1692 N N . ILE A 1 217 ? 5.557 -17.938 -55.806 1.00 55.12 217 ILE A N 1
ATOM 1693 C CA . ILE A 1 217 ? 5.205 -18.421 -54.460 1.00 55.12 217 ILE A CA 1
ATOM 1694 C C . ILE A 1 217 ? 5.996 -17.661 -53.378 1.00 55.12 217 ILE A C 1
ATOM 1696 O O . ILE A 1 217 ? 5.431 -17.208 -52.386 1.00 55.12 217 ILE A O 1
ATOM 1700 N N . GLN A 1 218 ? 7.288 -17.383 -53.611 1.00 54.88 218 GLN A N 1
ATOM 1701 C C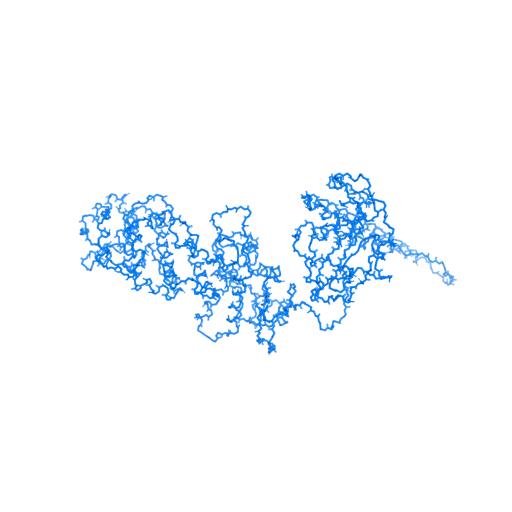A . GLN A 1 218 ? 8.092 -16.556 -52.694 1.00 54.88 218 GLN A CA 1
ATOM 1702 C C . GLN A 1 218 ? 7.594 -15.106 -52.579 1.00 54.88 218 GLN A C 1
ATOM 1704 O O . GLN A 1 218 ? 7.803 -14.463 -51.549 1.00 54.88 218 GLN A O 1
ATOM 1709 N N . LYS A 1 219 ? 6.950 -14.572 -53.625 1.00 58.78 219 LYS A N 1
ATOM 1710 C CA . LYS A 1 219 ? 6.380 -13.221 -53.604 1.00 58.78 219 LYS A CA 1
ATOM 1711 C C . LYS A 1 219 ? 5.059 -13.183 -52.828 1.00 58.78 219 LYS A C 1
ATOM 1713 O O . LYS A 1 219 ? 4.891 -12.279 -52.015 1.00 58.78 219 LYS A O 1
ATOM 1718 N N . ALA A 1 220 ? 4.188 -14.176 -53.021 1.00 61.00 220 ALA A N 1
ATOM 1719 C CA . ALA A 1 220 ? 2.928 -14.310 -52.286 1.00 61.00 220 ALA A CA 1
ATOM 1720 C C . ALA A 1 220 ? 3.167 -14.469 -50.774 1.00 61.00 220 ALA A C 1
ATOM 1722 O O . ALA A 1 220 ? 2.651 -13.684 -49.985 1.00 61.00 220 ALA A O 1
ATOM 1723 N N . SER A 1 221 ? 4.084 -15.359 -50.379 1.00 62.50 221 SER A N 1
ATOM 1724 C CA . SER A 1 221 ? 4.443 -15.574 -48.968 1.00 62.50 221 SER A CA 1
ATOM 1725 C C . SER A 1 221 ? 4.999 -14.312 -48.278 1.00 62.50 221 SER A C 1
ATOM 1727 O O . SER A 1 221 ? 4.671 -14.019 -47.125 1.00 62.50 221 SER A O 1
ATOM 1729 N N . ARG A 1 222 ? 5.791 -13.496 -48.993 1.00 67.06 222 ARG A N 1
ATOM 1730 C CA . ARG A 1 222 ? 6.285 -12.205 -48.480 1.00 67.06 222 ARG A CA 1
ATOM 1731 C C . ARG A 1 222 ? 5.162 -11.182 -48.307 1.00 67.06 222 ARG A C 1
ATOM 1733 O O . ARG A 1 222 ? 5.137 -10.494 -47.287 1.00 67.06 222 ARG A O 1
ATOM 1740 N N . GLU A 1 223 ? 4.233 -11.099 -49.256 1.00 74.12 223 GLU A N 1
ATOM 1741 C CA . GLU A 1 223 ? 3.070 -10.208 -49.163 1.00 74.12 223 GLU A CA 1
ATOM 1742 C C . GLU A 1 223 ? 2.143 -10.606 -47.999 1.00 74.12 223 GLU A C 1
ATOM 1744 O O . GLU A 1 223 ? 1.799 -9.736 -47.199 1.00 74.12 223 GLU A O 1
ATOM 1749 N N . SER A 1 224 ? 1.838 -11.898 -47.817 1.00 76.06 224 SER A N 1
ATOM 1750 C CA . SER A 1 224 ? 1.062 -12.404 -46.669 1.00 76.06 224 SER A CA 1
ATOM 1751 C C . SER A 1 224 ? 1.709 -12.038 -45.329 1.00 76.06 224 SER A C 1
ATOM 1753 O O . SER A 1 224 ? 1.036 -11.573 -44.405 1.00 76.06 224 SER A O 1
ATOM 1755 N N . SER A 1 225 ? 3.036 -12.183 -45.221 1.00 72.25 225 SER A N 1
ATOM 1756 C CA . SER A 1 225 ? 3.768 -11.845 -43.994 1.00 72.25 225 SER A CA 1
ATOM 1757 C C . SER A 1 225 ? 3.719 -10.347 -43.669 1.00 72.25 225 SER A C 1
ATOM 1759 O O . SER A 1 225 ? 3.515 -9.971 -42.513 1.00 72.25 225 SER A O 1
ATOM 1761 N N . HIS A 1 226 ? 3.826 -9.491 -44.691 1.00 76.56 226 HIS A N 1
ATOM 1762 C CA . HIS A 1 226 ? 3.711 -8.044 -44.541 1.00 76.56 226 HIS A CA 1
ATOM 1763 C C . HIS A 1 226 ? 2.294 -7.647 -44.115 1.00 76.56 226 HIS A C 1
ATOM 1765 O O . HIS A 1 226 ? 2.134 -6.870 -43.180 1.00 76.56 226 HIS A O 1
ATOM 1771 N N . MET A 1 227 ? 1.256 -8.220 -44.733 1.00 78.44 227 MET A N 1
ATOM 1772 C CA . MET A 1 227 ? -0.134 -7.906 -44.381 1.00 78.44 227 MET A CA 1
ATOM 1773 C C . MET A 1 227 ? -0.486 -8.309 -42.943 1.00 78.44 227 MET A C 1
ATOM 1775 O O . MET A 1 227 ? -1.206 -7.574 -42.270 1.00 78.44 227 MET A O 1
ATOM 1779 N N . ARG A 1 228 ? 0.062 -9.419 -42.429 1.00 77.25 228 ARG A N 1
ATOM 1780 C CA . ARG A 1 228 ? -0.094 -9.800 -41.011 1.00 77.25 228 ARG A CA 1
ATOM 1781 C C . ARG A 1 228 ? 0.573 -8.802 -40.067 1.00 77.25 228 ARG A C 1
ATOM 1783 O O . ARG A 1 228 ? -0.018 -8.436 -39.056 1.00 77.25 228 ARG A O 1
ATOM 1790 N N . GLN A 1 229 ? 1.770 -8.323 -40.407 1.00 74.81 229 GLN A N 1
ATOM 1791 C CA . GLN A 1 229 ? 2.436 -7.268 -39.634 1.00 74.81 229 GLN A CA 1
ATOM 1792 C C . GLN A 1 229 ? 1.610 -5.976 -39.637 1.00 74.81 229 GLN A C 1
ATOM 1794 O O . GLN A 1 229 ? 1.400 -5.387 -38.577 1.00 74.81 229 GLN A O 1
ATOM 1799 N N . SER A 1 230 ? 1.070 -5.585 -40.795 1.00 78.38 230 SER A N 1
ATOM 1800 C CA . SER A 1 230 ? 0.188 -4.423 -40.924 1.00 78.38 230 SER A CA 1
ATOM 1801 C C . SER A 1 230 ? -1.100 -4.572 -40.105 1.00 78.38 230 SER A C 1
ATOM 1803 O O . SER A 1 230 ? -1.474 -3.637 -39.402 1.00 78.38 230 SER A O 1
ATOM 1805 N N . SER A 1 231 ? -1.736 -5.749 -40.092 1.00 76.94 231 SER A N 1
ATOM 1806 C CA . SER A 1 231 ? -2.901 -6.014 -39.230 1.00 76.94 231 SER A CA 1
ATOM 1807 C C . SER A 1 231 ? -2.582 -5.761 -37.751 1.00 76.94 231 SER A C 1
ATOM 1809 O O . SER A 1 231 ? -3.271 -4.987 -37.080 1.00 76.94 231 SER A O 1
ATOM 1811 N N . THR A 1 232 ? -1.475 -6.323 -37.255 1.00 70.69 232 THR A N 1
ATOM 1812 C CA . THR A 1 232 ? -1.030 -6.143 -35.865 1.00 70.69 232 THR A CA 1
ATOM 1813 C C . THR A 1 232 ? -0.763 -4.675 -35.539 1.00 70.69 232 THR A C 1
ATOM 1815 O O . THR A 1 232 ? -1.220 -4.175 -34.511 1.00 70.69 232 THR A O 1
ATOM 1818 N N . THR A 1 233 ? -0.078 -3.945 -36.425 1.00 73.56 233 THR A N 1
ATOM 1819 C CA . THR A 1 233 ? 0.164 -2.505 -36.257 1.00 73.56 233 THR A CA 1
ATOM 1820 C C . THR A 1 233 ? -1.143 -1.711 -36.216 1.00 73.56 233 THR A C 1
ATOM 1822 O O . THR A 1 233 ? -1.295 -0.818 -35.380 1.00 73.56 233 THR A O 1
ATOM 1825 N N . MET A 1 234 ? -2.114 -2.051 -37.068 1.00 77.12 234 MET A N 1
ATOM 1826 C CA . MET A 1 234 ? -3.414 -1.385 -37.109 1.00 77.12 234 MET A CA 1
ATOM 1827 C C . MET A 1 234 ? -4.195 -1.566 -35.797 1.00 77.12 234 MET A C 1
ATOM 1829 O O . MET A 1 234 ? -4.774 -0.597 -35.297 1.00 77.12 234 MET A O 1
ATOM 1833 N N . ARG A 1 235 ? -4.154 -2.764 -35.191 1.00 74.25 235 ARG A N 1
ATOM 1834 C CA . ARG A 1 235 ? -4.758 -3.021 -33.869 1.00 74.25 235 ARG A CA 1
ATOM 1835 C C . ARG A 1 235 ? -4.110 -2.164 -32.790 1.00 74.25 235 ARG A C 1
ATOM 1837 O O . ARG A 1 235 ? -4.813 -1.455 -32.074 1.00 74.25 235 ARG A O 1
ATOM 1844 N N . THR A 1 236 ? -2.781 -2.160 -32.712 1.00 70.00 236 THR A N 1
ATOM 1845 C CA . THR A 1 236 ? -2.049 -1.372 -31.709 1.00 70.00 236 THR A CA 1
ATOM 1846 C C . THR A 1 236 ? -2.409 0.113 -31.784 1.00 70.00 236 THR A C 1
ATOM 1848 O O . THR A 1 236 ? -2.662 0.744 -30.760 1.00 70.00 236 THR A O 1
ATOM 1851 N N . LEU A 1 237 ? -2.528 0.668 -32.994 1.00 68.19 237 LEU A N 1
ATOM 1852 C CA . LEU A 1 237 ? -2.919 2.066 -33.202 1.00 68.19 237 LEU A CA 1
ATOM 1853 C C . LEU A 1 237 ? -4.378 2.357 -32.802 1.00 68.19 237 LEU A C 1
ATOM 1855 O O . LEU A 1 237 ? -4.675 3.439 -32.280 1.00 68.19 237 LEU A O 1
ATOM 1859 N N . SER A 1 238 ? -5.287 1.403 -33.028 1.00 68.19 238 SER A N 1
ATOM 1860 C CA . SER A 1 238 ? -6.715 1.545 -32.712 1.00 68.19 238 SER A CA 1
ATOM 1861 C C . SER A 1 238 ? -7.012 1.489 -31.207 1.00 68.19 238 SER A C 1
ATOM 1863 O O . SER A 1 238 ? -7.985 2.106 -30.770 1.00 68.19 238 SER A O 1
ATOM 1865 N N . TYR A 1 239 ? -6.182 0.788 -30.423 1.00 61.28 239 TYR A N 1
ATOM 1866 C CA . TYR A 1 239 ? -6.406 0.538 -28.989 1.00 61.28 239 TYR A CA 1
ATOM 1867 C C . TYR A 1 239 ? -5.449 1.282 -28.033 1.00 61.28 239 TYR A C 1
ATOM 1869 O O . TYR A 1 239 ? -5.672 1.246 -26.828 1.00 61.28 239 TYR A O 1
ATOM 1877 N N . SER A 1 240 ? -4.407 1.966 -28.522 1.00 58.38 240 SER A N 1
ATOM 1878 C CA . SER A 1 240 ? -3.483 2.750 -27.675 1.00 58.38 240 SER A CA 1
ATOM 1879 C C . SER A 1 240 ? -4.123 4.015 -27.070 1.00 58.38 240 SER A C 1
ATOM 1881 O O . SER A 1 240 ? -5.107 4.519 -27.600 1.00 58.38 240 SER A O 1
ATOM 1883 N N . ASP A 1 241 ? -3.565 4.613 -26.016 1.00 41.66 241 ASP A N 1
ATOM 1884 C CA . ASP A 1 241 ? -3.966 5.961 -25.574 1.00 41.66 241 ASP A CA 1
ATOM 1885 C C . ASP A 1 241 ? -3.226 7.034 -26.394 1.00 41.66 241 ASP A C 1
ATOM 1887 O O . ASP A 1 241 ? -2.033 6.918 -26.659 1.00 41.66 241 ASP A O 1
ATOM 1891 N N . MET A 1 242 ? -3.916 8.095 -26.833 1.00 43.78 242 MET A N 1
ATOM 1892 C CA . MET A 1 242 ? -3.348 9.170 -27.683 1.00 43.78 242 MET A CA 1
ATOM 1893 C C . MET A 1 242 ? -2.428 10.150 -26.919 1.00 43.78 242 MET A C 1
ATOM 1895 O O . MET A 1 242 ? -2.293 11.315 -27.297 1.00 43.78 242 MET A O 1
ATOM 1899 N N . SER A 1 243 ? -1.779 9.702 -25.846 1.00 38.19 243 SER A N 1
ATOM 1900 C CA . SER A 1 243 ? -0.810 10.488 -25.086 1.00 38.19 243 SER A CA 1
ATOM 1901 C C . SER A 1 243 ? 0.620 10.036 -25.395 1.00 38.19 243 SER A C 1
ATOM 1903 O O . SER A 1 243 ? 1.074 9.030 -24.861 1.00 38.19 243 SER A O 1
ATOM 1905 N N . MET A 1 244 ? 1.315 10.868 -26.183 1.00 35.31 244 MET A N 1
ATOM 1906 C CA . MET A 1 244 ? 2.763 10.943 -26.476 1.00 35.31 244 MET A CA 1
ATOM 1907 C C . MET A 1 244 ? 3.210 10.529 -27.897 1.00 35.31 244 MET A C 1
ATOM 1909 O O . MET A 1 244 ? 2.674 9.587 -28.474 1.00 35.31 244 MET A O 1
ATOM 1913 N N . PRO A 1 245 ? 4.207 11.233 -28.485 1.00 34.88 245 PRO A N 1
ATOM 1914 C CA . PRO A 1 245 ? 4.577 11.155 -29.901 1.00 34.88 245 PRO A CA 1
ATOM 1915 C C . PRO A 1 245 ? 5.723 10.162 -30.183 1.00 34.88 245 PRO A C 1
ATOM 1917 O O . PRO A 1 245 ? 6.470 10.346 -31.138 1.00 34.88 245 PRO A O 1
ATOM 1920 N N . GLY A 1 246 ? 5.900 9.136 -29.342 1.00 37.62 246 GLY A N 1
ATOM 1921 C CA . GLY A 1 246 ? 7.031 8.199 -29.441 1.00 37.62 246 GLY A CA 1
ATOM 1922 C C . GLY A 1 246 ? 6.919 7.184 -30.581 1.00 37.62 246 GLY A C 1
ATOM 1923 O O . GLY A 1 246 ? 7.935 6.728 -31.100 1.00 37.62 246 GLY A O 1
ATOM 1924 N N . ASP A 1 247 ? 5.697 6.890 -31.023 1.00 34.66 247 ASP A N 1
ATOM 1925 C CA . ASP A 1 247 ? 5.445 5.899 -32.064 1.00 34.66 247 ASP A CA 1
ATOM 1926 C C . ASP A 1 247 ? 5.125 6.588 -33.390 1.00 34.66 247 ASP A C 1
ATOM 1928 O O . ASP A 1 247 ? 3.962 6.794 -33.723 1.00 34.66 247 ASP A O 1
ATOM 1932 N N . ASN A 1 248 ? 6.170 7.003 -34.112 1.00 32.47 248 ASN A N 1
ATOM 1933 C CA . ASN A 1 248 ? 6.316 6.994 -35.581 1.00 32.47 248 ASN A CA 1
ATOM 1934 C C . ASN A 1 248 ? 7.731 7.551 -35.876 1.00 32.47 248 ASN A C 1
ATOM 1936 O O . ASN A 1 248 ? 8.065 8.653 -35.462 1.00 32.47 248 ASN A O 1
ATOM 1940 N N . LEU A 1 249 ? 8.643 6.857 -36.560 1.00 34.97 249 LEU A N 1
ATOM 1941 C CA . LEU A 1 249 ? 8.677 6.742 -38.023 1.00 34.97 249 LEU A CA 1
ATOM 1942 C C . LEU A 1 249 ? 9.739 5.686 -38.432 1.00 34.97 249 LEU A C 1
ATOM 1944 O O . LEU A 1 249 ? 10.938 5.860 -38.193 1.00 34.97 249 LEU A O 1
ATOM 1948 N N . SER A 1 250 ? 9.297 4.631 -39.125 1.00 33.53 250 SER A N 1
ATOM 1949 C CA . SER A 1 250 ? 10.065 3.501 -39.692 1.00 33.53 250 SER A CA 1
ATOM 1950 C C . SER A 1 250 ? 10.741 2.535 -38.712 1.00 33.53 250 SER A C 1
ATOM 1952 O O . SER A 1 250 ? 11.836 2.814 -38.215 1.00 33.53 250 SER A O 1
ATOM 1954 N N . THR A 1 251 ? 10.184 1.326 -38.643 1.00 27.58 251 THR A N 1
ATOM 1955 C CA . THR A 1 251 ? 10.857 0.105 -38.179 1.00 27.58 251 THR A CA 1
ATOM 1956 C C . THR A 1 251 ? 10.687 -0.977 -39.252 1.00 27.58 251 THR A C 1
ATOM 1958 O O . THR A 1 251 ? 9.565 -1.356 -39.565 1.00 27.58 251 THR A O 1
ATOM 1961 N N . CYS A 1 252 ? 11.797 -1.455 -39.824 1.00 25.55 252 CYS A N 1
ATOM 1962 C CA . CYS A 1 252 ? 11.872 -2.718 -40.573 1.00 25.55 252 CYS A CA 1
ATOM 1963 C C . CYS A 1 252 ? 12.596 -3.767 -39.703 1.00 25.55 252 CYS A C 1
ATOM 1965 O O . CYS A 1 252 ? 13.386 -3.368 -38.842 1.00 25.55 252 CYS A O 1
ATOM 1967 N N . PRO A 1 253 ? 12.372 -5.079 -39.915 1.00 32.81 253 PRO A N 1
ATOM 1968 C CA . PRO A 1 253 ? 12.981 -6.141 -39.118 1.00 32.81 253 PRO A CA 1
ATOM 1969 C C . PRO A 1 253 ? 14.331 -6.619 -39.692 1.00 32.81 253 PRO A C 1
ATOM 1971 O O . PRO A 1 253 ? 14.487 -6.692 -40.906 1.00 32.81 253 PRO A O 1
ATOM 1974 N N . TYR A 1 254 ? 15.230 -7.006 -38.778 1.00 30.33 254 TYR A N 1
ATOM 1975 C CA . TYR A 1 254 ? 16.477 -7.776 -38.941 1.00 30.33 254 TYR A CA 1
ATOM 1976 C C . TYR A 1 254 ? 17.585 -7.237 -39.866 1.00 30.33 254 TYR A C 1
ATOM 1978 O O . TYR A 1 254 ? 17.465 -7.257 -41.083 1.00 30.33 254 TYR A O 1
ATOM 1986 N N . ASP A 1 255 ? 18.728 -6.917 -39.250 1.00 27.22 255 ASP A N 1
ATOM 1987 C CA . ASP A 1 255 ? 20.036 -7.398 -39.708 1.00 27.22 255 ASP A CA 1
ATOM 1988 C C . ASP A 1 255 ? 20.949 -7.595 -38.486 1.00 27.22 255 ASP A C 1
ATOM 1990 O O . ASP A 1 255 ? 21.168 -6.680 -37.686 1.00 27.22 255 ASP A O 1
ATOM 1994 N N . ASP A 1 256 ? 21.440 -8.826 -38.336 1.00 35.66 256 ASP A N 1
ATOM 1995 C CA . ASP A 1 256 ? 22.635 -9.140 -37.561 1.00 35.66 256 ASP A CA 1
ATOM 1996 C C . ASP A 1 256 ? 23.822 -8.378 -38.161 1.00 35.66 256 ASP A C 1
ATOM 1998 O O . ASP A 1 256 ? 23.951 -8.326 -39.382 1.00 35.66 256 ASP A O 1
ATOM 2002 N N . LEU A 1 257 ? 24.677 -7.815 -37.298 1.00 31.77 257 LEU A N 1
ATOM 2003 C CA . LEU A 1 257 ? 26.145 -7.703 -37.404 1.00 31.77 257 LEU A CA 1
ATOM 2004 C C . LEU A 1 257 ? 26.646 -6.528 -36.534 1.00 31.77 257 LEU A C 1
ATOM 2006 O O . LEU A 1 257 ? 26.552 -5.365 -36.903 1.00 31.77 257 LEU A O 1
ATOM 2010 N N . ILE A 1 258 ? 27.230 -6.886 -35.384 1.00 38.94 258 ILE A N 1
ATOM 2011 C CA . ILE A 1 258 ? 28.271 -6.155 -34.631 1.00 38.94 258 ILE A CA 1
ATOM 2012 C C . ILE A 1 258 ? 27.974 -4.661 -34.348 1.00 38.94 258 ILE A C 1
ATOM 2014 O O . ILE A 1 258 ? 28.402 -3.762 -35.070 1.00 38.94 258 ILE A O 1
ATOM 2018 N N . SER A 1 259 ? 27.316 -4.383 -33.218 1.00 28.17 259 SER A N 1
ATOM 2019 C CA . SER A 1 259 ? 27.084 -3.022 -32.703 1.00 28.17 259 SER A CA 1
ATOM 2020 C C . SER A 1 259 ? 28.356 -2.348 -32.146 1.00 28.17 259 SER A C 1
ATOM 2022 O O . SER A 1 259 ? 29.066 -2.975 -31.356 1.00 28.17 259 SER A O 1
ATOM 2024 N N . PRO A 1 260 ? 28.599 -1.045 -32.409 1.00 32.22 260 PRO A N 1
ATOM 2025 C CA . PRO A 1 260 ? 29.372 -0.172 -31.526 1.00 32.22 260 PRO A CA 1
ATOM 2026 C C . PRO A 1 260 ? 28.482 0.410 -30.396 1.00 32.22 260 PRO A C 1
ATOM 2028 O O . PRO A 1 260 ? 27.251 0.366 -30.484 1.00 32.22 260 PRO A O 1
ATOM 2031 N N . PRO A 1 261 ? 29.062 0.949 -29.305 1.00 39.94 261 PRO A N 1
ATOM 2032 C CA . PRO A 1 261 ? 28.363 1.152 -28.038 1.00 39.94 261 PRO A CA 1
ATOM 2033 C C . PRO A 1 261 ? 27.641 2.503 -28.012 1.00 39.94 261 PRO A C 1
ATOM 2035 O O . PRO A 1 261 ? 28.274 3.520 -27.764 1.00 39.94 261 PRO A O 1
ATOM 2038 N N . ASN A 1 262 ? 26.330 2.538 -28.273 1.00 42.12 262 ASN A N 1
ATOM 2039 C CA . ASN A 1 262 ? 25.459 3.683 -27.945 1.00 42.12 262 ASN A CA 1
ATOM 2040 C C . ASN A 1 262 ? 23.964 3.300 -28.012 1.00 42.12 262 ASN A C 1
ATOM 2042 O O . ASN A 1 262 ? 23.174 3.919 -28.724 1.00 42.12 262 ASN A O 1
ATOM 2046 N N . SER A 1 263 ? 23.542 2.268 -27.275 1.00 51.81 263 SER A N 1
ATOM 2047 C CA . SER A 1 263 ? 22.113 1.987 -27.098 1.00 51.81 263 SER A CA 1
ATOM 2048 C C . SER A 1 263 ? 21.495 2.971 -26.090 1.00 51.81 263 SER A C 1
ATOM 2050 O O . SER A 1 263 ? 21.963 3.100 -24.959 1.00 51.81 263 SER A O 1
ATOM 2052 N N . LEU A 1 264 ? 20.422 3.663 -26.498 1.00 66.69 264 LEU A N 1
ATOM 2053 C CA . LEU A 1 264 ? 19.530 4.451 -25.620 1.00 66.69 264 LEU A CA 1
ATOM 2054 C C . LEU A 1 264 ? 18.773 3.574 -24.607 1.00 66.69 264 LEU A C 1
ATOM 2056 O O . LEU A 1 264 ? 18.207 4.083 -23.642 1.00 66.69 264 LEU A O 1
ATOM 2060 N N . ASN A 1 265 ? 18.783 2.262 -24.826 1.00 83.88 265 ASN A N 1
ATOM 2061 C CA . ASN A 1 265 ? 18.192 1.270 -23.948 1.00 83.88 265 ASN A CA 1
ATOM 2062 C C . ASN A 1 265 ? 19.237 0.723 -22.982 1.00 83.88 265 ASN A C 1
ATOM 2064 O O . ASN A 1 265 ? 20.421 0.596 -23.320 1.00 83.88 265 ASN A O 1
ATOM 2068 N N . LEU A 1 266 ? 18.755 0.368 -21.800 1.00 89.31 266 LEU A N 1
ATOM 2069 C CA . LEU A 1 266 ? 19.458 -0.526 -20.900 1.00 89.31 266 LEU A CA 1
ATOM 2070 C C . LEU A 1 266 ? 19.565 -1.934 -21.512 1.00 89.31 266 LEU A C 1
ATOM 2072 O O . LEU A 1 266 ? 18.877 -2.270 -22.478 1.00 89.31 266 LEU A O 1
ATOM 2076 N N . ALA A 1 267 ? 20.455 -2.755 -20.959 1.00 89.19 267 ALA A N 1
ATOM 2077 C CA . ALA A 1 267 ? 20.639 -4.144 -21.365 1.00 89.19 267 ALA A CA 1
ATOM 2078 C C . ALA A 1 267 ? 19.367 -4.975 -21.131 1.00 89.19 267 ALA A C 1
ATOM 2080 O O . ALA A 1 267 ? 19.099 -5.920 -21.875 1.00 89.19 267 ALA A O 1
ATOM 2081 N N . ASN A 1 268 ? 18.567 -4.606 -20.127 1.00 88.50 268 ASN A N 1
ATOM 2082 C CA . ASN A 1 268 ? 17.236 -5.161 -19.920 1.00 88.50 268 ASN A CA 1
ATOM 2083 C C . ASN A 1 268 ? 16.207 -4.503 -20.850 1.00 88.50 268 ASN A C 1
ATOM 2085 O O . ASN A 1 268 ? 16.010 -3.286 -20.836 1.00 88.50 268 ASN A O 1
ATOM 2089 N N . ALA A 1 269 ? 15.529 -5.329 -21.649 1.00 84.38 269 ALA A N 1
ATOM 2090 C CA . ALA A 1 269 ? 14.595 -4.877 -22.673 1.00 84.38 269 ALA A CA 1
ATOM 2091 C C . ALA A 1 269 ? 13.444 -4.030 -22.098 1.00 84.38 269 ALA A C 1
ATOM 2093 O O . ALA A 1 269 ? 12.895 -4.332 -21.041 1.00 84.38 269 ALA A O 1
ATOM 2094 N N . GLY A 1 270 ? 13.060 -2.982 -22.832 1.00 86.56 270 GLY A N 1
ATOM 2095 C CA . GLY A 1 270 ? 11.958 -2.084 -22.473 1.00 86.56 270 GLY A CA 1
ATOM 2096 C C . GLY A 1 270 ? 12.329 -0.948 -21.515 1.00 86.56 270 GLY A C 1
ATOM 2097 O O . GLY A 1 270 ? 11.531 -0.028 -21.360 1.00 86.56 270 GLY A O 1
ATOM 2098 N N . PHE A 1 271 ? 13.525 -0.961 -20.916 1.00 92.12 271 PHE A N 1
ATOM 2099 C CA . PHE A 1 271 ? 13.988 0.118 -20.043 1.00 92.12 271 PHE A CA 1
ATOM 2100 C C . PHE A 1 271 ? 14.908 1.098 -20.781 1.00 92.12 271 PHE A C 1
ATOM 2102 O O . PHE A 1 271 ? 15.889 0.718 -21.427 1.00 92.12 271 PHE A O 1
ATOM 2109 N N . LEU A 1 272 ? 14.606 2.384 -20.643 1.00 90.75 272 LEU A N 1
ATOM 2110 C CA . LEU A 1 272 ? 15.380 3.496 -21.175 1.00 90.75 272 LEU A CA 1
ATOM 2111 C C . LEU A 1 272 ? 16.533 3.850 -20.236 1.00 90.75 272 LEU A C 1
ATOM 2113 O O . LEU A 1 272 ? 16.394 3.869 -19.008 1.00 90.75 272 LEU A O 1
ATOM 2117 N N . ARG A 1 273 ? 17.680 4.196 -20.824 1.00 86.31 273 ARG A N 1
ATOM 2118 C CA . ARG A 1 273 ? 18.841 4.662 -20.072 1.00 86.31 273 ARG A CA 1
ATOM 2119 C C . ARG A 1 273 ? 18.533 6.024 -19.434 1.00 86.31 273 ARG A C 1
ATOM 2121 O O . ARG A 1 273 ? 18.006 6.910 -20.111 1.00 86.31 273 ARG A O 1
ATOM 2128 N N . PRO A 1 274 ? 18.866 6.230 -18.149 1.00 85.88 274 PRO A N 1
ATOM 2129 C CA . PRO A 1 274 ? 18.631 7.506 -17.490 1.00 85.88 274 PRO A CA 1
ATOM 2130 C C . PRO A 1 274 ? 19.452 8.625 -18.136 1.00 85.88 274 PRO A C 1
ATOM 2132 O O . PRO A 1 274 ? 20.610 8.437 -18.510 1.00 85.88 274 PRO A O 1
ATOM 2135 N N . THR A 1 275 ? 18.849 9.809 -18.230 1.00 79.19 275 THR A N 1
ATOM 2136 C CA . THR A 1 275 ? 19.471 11.000 -18.836 1.00 79.19 275 THR A CA 1
ATOM 2137 C C . THR A 1 275 ? 20.017 11.976 -17.796 1.00 79.19 275 THR A C 1
ATOM 2139 O O . THR A 1 275 ? 20.848 12.822 -18.116 1.00 79.19 275 THR A O 1
ATOM 2142 N N . GLN A 1 276 ? 19.567 11.859 -16.542 1.00 78.62 276 GLN A N 1
ATOM 2143 C CA . GLN A 1 276 ? 19.978 12.712 -15.428 1.00 78.62 276 GLN A CA 1
ATOM 2144 C C . GLN A 1 276 ? 20.273 11.878 -14.178 1.00 78.62 276 GLN A C 1
ATOM 2146 O O . GLN A 1 276 ? 19.632 10.858 -13.933 1.00 78.62 276 GLN A O 1
ATOM 2151 N N . GLY A 1 277 ? 21.185 12.356 -13.326 1.00 72.69 277 GLY A N 1
ATOM 2152 C CA . GLY A 1 277 ? 21.614 11.647 -12.109 1.00 72.69 277 GLY A CA 1
ATOM 2153 C C . GLY A 1 277 ? 20.510 11.358 -11.082 1.00 72.69 277 GLY A C 1
ATOM 2154 O O . GLY A 1 277 ? 20.671 10.477 -10.251 1.00 72.69 277 GLY A O 1
ATOM 2155 N N . LYS A 1 278 ? 19.376 12.073 -11.125 1.00 79.62 278 LYS A N 1
ATOM 2156 C CA . LYS A 1 278 ? 18.232 11.846 -10.219 1.00 79.62 278 LYS A CA 1
ATOM 2157 C C . LYS A 1 278 ? 17.244 10.790 -10.729 1.00 79.62 278 LYS A C 1
ATOM 2159 O O . LYS A 1 278 ? 16.313 10.445 -10.010 1.00 79.62 278 LYS A O 1
ATOM 2164 N N . GLU A 1 279 ? 17.419 10.308 -11.958 1.00 88.19 279 GLU A N 1
ATOM 2165 C CA . GLU A 1 279 ? 16.473 9.411 -12.635 1.00 88.19 279 GLU A CA 1
ATOM 2166 C C . GLU A 1 279 ? 16.771 7.931 -12.405 1.00 88.19 279 GLU A C 1
ATOM 2168 O O . GLU A 1 279 ? 16.064 7.087 -12.946 1.00 88.19 279 GLU A O 1
ATOM 2173 N N . TYR A 1 280 ? 17.812 7.601 -11.643 1.00 94.25 280 TYR A N 1
ATOM 2174 C CA . TYR A 1 280 ? 18.203 6.225 -11.374 1.00 94.25 280 TYR A CA 1
ATOM 2175 C C . TYR A 1 280 ? 18.945 6.092 -10.052 1.00 94.25 280 TYR A C 1
ATOM 2177 O O . TYR A 1 280 ? 19.469 7.068 -9.510 1.00 94.25 280 TYR A O 1
ATOM 2185 N N . PHE A 1 281 ? 19.017 4.860 -9.563 1.00 95.62 281 PHE A N 1
ATOM 2186 C CA . PHE A 1 281 ? 19.887 4.498 -8.458 1.00 95.62 281 PHE A CA 1
ATOM 2187 C C . PHE A 1 281 ? 21.213 3.940 -8.989 1.00 95.62 281 PHE A C 1
ATOM 2189 O O . PHE A 1 281 ? 21.249 2.916 -9.680 1.00 95.62 281 PHE A O 1
ATOM 2196 N N . SER A 1 282 ? 22.314 4.618 -8.660 1.00 94.50 282 SER A N 1
ATOM 2197 C CA . SER A 1 282 ? 23.671 4.195 -9.015 1.00 94.50 282 SER A CA 1
ATOM 2198 C C . SER A 1 282 ? 24.383 3.534 -7.840 1.00 94.50 282 SER A C 1
ATOM 2200 O O . SER A 1 282 ? 24.294 4.025 -6.715 1.00 94.50 282 SER A O 1
ATOM 2202 N N . GLY A 1 283 ? 25.171 2.496 -8.100 1.00 92.88 283 GLY A N 1
ATOM 2203 C CA . GLY A 1 283 ? 25.964 1.831 -7.069 1.00 92.88 283 GLY A CA 1
ATOM 2204 C C . GLY A 1 283 ? 27.129 1.032 -7.641 1.00 92.88 283 GLY A C 1
ATOM 2205 O O . GLY A 1 283 ? 27.471 1.162 -8.817 1.00 92.88 283 GLY A O 1
ATOM 2206 N N . THR A 1 284 ? 27.746 0.210 -6.794 1.00 93.50 284 THR A N 1
ATOM 2207 C CA . THR A 1 284 ? 28.801 -0.724 -7.202 1.00 93.50 284 THR A CA 1
ATOM 2208 C C . THR A 1 284 ? 28.223 -2.125 -7.326 1.00 93.50 284 THR A C 1
ATOM 2210 O O . THR A 1 284 ? 27.597 -2.632 -6.395 1.00 93.50 284 THR A O 1
ATOM 2213 N N . CYS A 1 285 ? 28.422 -2.762 -8.479 1.00 94.25 285 CYS A N 1
ATOM 2214 C CA . CYS A 1 285 ? 27.910 -4.103 -8.727 1.00 94.25 285 CYS A CA 1
ATOM 2215 C C . CYS A 1 285 ? 28.643 -5.155 -7.890 1.00 94.25 285 CYS A C 1
ATOM 2217 O O . CYS A 1 285 ? 29.859 -5.288 -7.990 1.00 94.25 285 CYS A O 1
ATOM 2219 N N . SER A 1 286 ? 27.899 -5.985 -7.152 1.00 90.56 286 SER A N 1
ATOM 2220 C CA . SER A 1 286 ? 28.484 -7.081 -6.369 1.00 90.56 286 SER A CA 1
ATOM 2221 C C . SER A 1 286 ? 29.045 -8.233 -7.215 1.00 90.56 286 SER A C 1
ATOM 2223 O O . SER A 1 286 ? 29.767 -9.067 -6.680 1.00 90.56 286 SER A O 1
ATOM 2225 N N . LYS A 1 287 ? 28.698 -8.314 -8.510 1.00 91.94 287 LYS A N 1
ATOM 2226 C CA . LYS A 1 287 ? 29.159 -9.370 -9.430 1.00 91.94 287 LYS A CA 1
ATOM 2227 C C . LYS A 1 287 ? 30.391 -8.953 -10.234 1.00 91.94 287 LYS A C 1
ATOM 2229 O O . LYS A 1 287 ? 31.377 -9.676 -10.224 1.00 91.94 287 LYS A O 1
ATOM 2234 N N . CYS A 1 288 ? 30.338 -7.822 -10.939 1.00 94.75 288 CYS A N 1
ATOM 2235 C CA . CYS A 1 288 ? 31.445 -7.372 -11.795 1.00 94.75 288 CYS A CA 1
ATOM 2236 C C . CYS A 1 288 ? 32.329 -6.283 -11.167 1.00 94.75 288 CYS A C 1
ATOM 2238 O O . CYS A 1 288 ? 33.335 -5.913 -11.761 1.00 94.75 288 CYS A O 1
ATOM 2240 N N . GLY A 1 289 ? 31.961 -5.733 -10.004 1.00 92.12 289 GLY A N 1
ATOM 2241 C CA . GLY A 1 289 ? 32.726 -4.682 -9.324 1.00 92.12 289 GLY A CA 1
ATOM 2242 C C . GLY A 1 289 ? 32.633 -3.288 -9.957 1.00 92.12 289 GLY A C 1
ATOM 2243 O O . GLY A 1 289 ? 33.209 -2.346 -9.420 1.00 92.12 289 GLY A O 1
ATOM 2244 N N . VAL A 1 290 ? 31.906 -3.122 -11.069 1.00 92.88 290 VAL A N 1
ATOM 2245 C CA . VAL A 1 290 ? 31.754 -1.823 -11.744 1.00 92.88 290 VAL A CA 1
ATOM 2246 C C . VAL A 1 290 ? 30.982 -0.850 -10.848 1.00 92.88 290 VAL A C 1
ATOM 2248 O O . VAL A 1 290 ? 29.863 -1.145 -10.422 1.00 92.88 290 VAL A O 1
ATOM 2251 N N . GLY A 1 291 ? 31.594 0.301 -10.562 1.00 91.31 291 GLY A N 1
ATOM 2252 C CA . GLY A 1 291 ? 31.001 1.409 -9.810 1.00 91.31 291 GLY A CA 1
ATOM 2253 C C . GLY A 1 291 ? 30.200 2.371 -10.690 1.00 91.31 291 GLY A C 1
ATOM 2254 O O . GLY A 1 291 ? 30.451 2.487 -11.887 1.00 91.31 291 GLY A O 1
ATOM 2255 N N . GLY A 1 292 ? 29.236 3.074 -10.092 1.00 88.62 292 GLY A N 1
ATOM 2256 C CA . GLY A 1 292 ? 28.422 4.093 -10.769 1.00 88.62 292 GLY A CA 1
ATOM 2257 C C . GLY A 1 292 ? 27.431 3.548 -11.805 1.00 88.62 292 GLY A C 1
ATOM 2258 O O . GLY A 1 292 ? 26.815 4.328 -12.529 1.00 88.62 292 GLY A O 1
ATOM 2259 N N . ALA A 1 293 ? 27.261 2.227 -11.881 1.00 92.19 293 ALA A N 1
ATOM 2260 C CA . ALA A 1 293 ? 26.336 1.591 -12.809 1.00 92.19 293 ALA A CA 1
ATOM 2261 C C . ALA A 1 293 ? 24.883 1.713 -12.324 1.00 92.19 293 ALA A C 1
ATOM 2263 O O . ALA A 1 293 ? 24.631 1.829 -11.122 1.00 92.19 293 ALA A O 1
ATOM 2264 N N . VAL A 1 294 ? 23.928 1.646 -13.260 1.00 95.50 294 VAL A N 1
ATOM 2265 C CA . VAL A 1 294 ? 22.500 1.513 -12.931 1.00 95.50 294 VAL A CA 1
ATOM 2266 C C . VAL A 1 294 ? 22.299 0.174 -12.237 1.00 95.50 294 VAL A C 1
ATOM 2268 O O . VAL A 1 294 ? 22.611 -0.878 -12.803 1.00 95.50 294 VAL A O 1
ATOM 2271 N N . MET A 1 295 ? 21.806 0.216 -11.004 1.00 96.88 295 MET A N 1
ATOM 2272 C CA . MET A 1 295 ? 21.555 -0.991 -10.227 1.00 96.88 295 MET A CA 1
ATOM 2273 C C . MET A 1 295 ? 20.186 -1.570 -10.566 1.00 96.88 295 MET A C 1
ATOM 2275 O O . MET A 1 295 ? 19.271 -0.860 -10.972 1.00 96.88 295 MET A O 1
ATOM 2279 N N . THR A 1 296 ? 20.051 -2.877 -10.399 1.00 97.56 296 THR A N 1
ATOM 2280 C CA . THR A 1 296 ? 18.868 -3.647 -10.772 1.00 97.56 296 THR A CA 1
ATOM 2281 C C . THR A 1 296 ? 18.493 -4.586 -9.638 1.00 97.56 296 THR A C 1
ATOM 2283 O O . THR A 1 296 ? 19.345 -5.320 -9.124 1.00 97.56 296 THR A O 1
ATOM 2286 N N . LEU A 1 297 ? 17.216 -4.558 -9.251 1.00 97.50 297 LEU A N 1
ATOM 2287 C CA . LEU A 1 297 ? 16.636 -5.533 -8.334 1.00 97.50 297 LEU A CA 1
ATOM 2288 C C . LEU A 1 297 ? 16.388 -6.840 -9.083 1.00 97.50 297 LEU A C 1
ATOM 2290 O O . LEU A 1 297 ? 15.800 -6.857 -10.165 1.00 97.50 297 LEU A O 1
ATOM 2294 N N . LEU A 1 298 ? 16.828 -7.942 -8.485 1.00 96.94 298 LEU A N 1
ATOM 2295 C CA . LEU A 1 298 ? 16.522 -9.280 -8.969 1.00 96.94 298 LEU A CA 1
ATOM 2296 C C . LEU A 1 298 ? 15.216 -9.741 -8.327 1.00 96.94 298 LEU A C 1
ATOM 2298 O O . LEU A 1 298 ? 15.132 -9.818 -7.097 1.00 96.94 298 LEU A O 1
ATOM 2302 N N . LEU A 1 299 ? 14.216 -10.037 -9.159 1.00 97.56 299 LEU A N 1
ATOM 2303 C CA . LEU A 1 299 ? 12.929 -10.543 -8.709 1.00 97.56 299 LEU A CA 1
ATOM 2304 C C . LEU A 1 299 ? 12.894 -12.065 -8.865 1.00 97.56 299 LEU A C 1
ATOM 2306 O O . LEU A 1 299 ? 13.075 -12.584 -9.967 1.00 97.56 299 LEU A O 1
ATOM 2310 N N . THR A 1 300 ? 12.687 -12.788 -7.773 1.00 95.88 300 THR A N 1
ATOM 2311 C CA . THR A 1 300 ? 12.707 -14.250 -7.700 1.00 95.88 300 THR A CA 1
ATOM 2312 C C . THR A 1 300 ? 11.305 -14.832 -7.652 1.00 95.88 300 THR A C 1
ATOM 2314 O O . THR A 1 300 ? 10.351 -14.182 -7.233 1.00 95.88 300 THR A O 1
ATOM 2317 N N . THR A 1 301 ? 11.185 -16.089 -8.073 1.00 91.94 301 THR A N 1
ATOM 2318 C CA . THR A 1 301 ? 9.953 -16.859 -7.903 1.00 91.94 301 THR A CA 1
ATOM 2319 C C . THR A 1 301 ? 9.909 -17.406 -6.476 1.00 91.94 301 THR A C 1
ATOM 2321 O O . THR A 1 301 ? 10.772 -18.217 -6.130 1.00 91.94 301 THR A O 1
ATOM 2324 N N . PRO A 1 302 ? 8.936 -17.008 -5.641 1.00 87.56 302 PRO A N 1
ATOM 2325 C CA . PRO A 1 302 ? 8.836 -17.519 -4.285 1.00 87.56 302 PRO A CA 1
ATOM 2326 C C . PRO A 1 302 ? 8.373 -18.978 -4.325 1.00 87.56 302 PRO A C 1
ATOM 2328 O O . PRO A 1 302 ? 7.478 -19.347 -5.094 1.00 87.56 302 PRO A O 1
ATOM 2331 N N . ILE A 1 303 ? 8.996 -19.814 -3.498 1.00 79.81 303 ILE A N 1
ATOM 2332 C CA . ILE A 1 303 ? 8.597 -21.210 -3.307 1.00 79.81 303 ILE A CA 1
ATOM 2333 C C . ILE A 1 303 ? 7.627 -21.229 -2.127 1.00 79.81 303 ILE A C 1
ATOM 2335 O O . ILE A 1 303 ? 8.050 -21.105 -0.981 1.00 79.81 303 ILE A O 1
ATOM 2339 N N . VAL A 1 304 ? 6.329 -21.351 -2.411 1.00 77.75 304 VAL A N 1
ATOM 2340 C CA . VAL A 1 304 ? 5.274 -21.336 -1.386 1.00 77.75 304 VAL A CA 1
ATOM 2341 C C . VAL A 1 304 ? 4.500 -22.646 -1.430 1.00 77.75 304 VAL A C 1
ATOM 2343 O O . VAL A 1 304 ? 3.815 -22.931 -2.411 1.00 77.75 304 VAL A O 1
ATOM 2346 N N . LEU A 1 305 ? 4.635 -23.451 -0.375 1.00 76.81 305 LEU A N 1
ATOM 2347 C CA . LEU A 1 305 ? 3.887 -24.689 -0.161 1.00 76.81 305 LEU A CA 1
ATOM 2348 C C . LEU A 1 305 ? 3.612 -24.857 1.346 1.00 76.81 305 LEU A C 1
ATOM 2350 O O . LEU A 1 305 ? 4.580 -24.953 2.105 1.00 76.81 305 LEU A O 1
ATOM 2354 N N . PRO A 1 306 ? 2.343 -24.945 1.791 1.00 83.88 306 PRO A N 1
ATOM 2355 C CA . PRO A 1 306 ? 1.096 -24.788 1.025 1.00 83.88 306 PRO A CA 1
ATOM 2356 C C . PRO A 1 306 ? 0.799 -23.318 0.643 1.00 83.88 306 PRO A C 1
ATOM 2358 O O . PRO A 1 306 ? 1.374 -22.416 1.250 1.00 83.88 306 PRO A O 1
ATOM 2361 N N . PRO A 1 307 ? -0.069 -23.061 -0.359 1.00 85.88 307 PRO A N 1
ATOM 2362 C CA . PRO A 1 307 ? -0.518 -21.706 -0.694 1.00 85.88 307 PRO A CA 1
ATOM 2363 C C . PRO A 1 307 ? -1.332 -21.085 0.448 1.00 85.88 307 PRO A C 1
ATOM 2365 O O . PRO A 1 307 ? -2.032 -21.798 1.166 1.00 85.88 307 PRO A O 1
ATOM 2368 N N . THR A 1 308 ? -1.267 -19.762 0.589 1.00 91.00 308 THR A N 1
ATOM 2369 C CA . THR A 1 308 ? -2.047 -19.026 1.588 1.00 91.00 308 THR A CA 1
ATOM 2370 C C . THR A 1 308 ? -3.530 -19.016 1.217 1.00 91.00 308 THR A C 1
ATOM 2372 O O . THR A 1 308 ? -3.904 -18.671 0.092 1.00 91.00 308 THR A O 1
ATOM 2375 N N . ASP A 1 309 ? -4.388 -19.355 2.179 1.00 89.81 309 ASP A N 1
ATOM 2376 C CA . ASP A 1 309 ? -5.839 -19.353 1.996 1.00 89.81 309 ASP A CA 1
ATOM 2377 C C . ASP A 1 309 ? -6.359 -17.972 1.569 1.00 89.81 309 ASP A C 1
ATOM 2379 O O . ASP A 1 309 ? -5.951 -16.936 2.094 1.00 89.81 309 ASP A O 1
ATOM 2383 N N . ASN A 1 310 ? -7.297 -17.959 0.616 1.00 87.88 310 ASN A N 1
ATOM 2384 C CA . ASN A 1 310 ? -7.926 -16.757 0.044 1.00 87.88 310 ASN A CA 1
ATOM 2385 C C . ASN A 1 310 ? -6.968 -15.746 -0.614 1.00 87.88 310 ASN A C 1
ATOM 2387 O O . ASN A 1 310 ? -7.398 -14.659 -1.009 1.00 87.88 310 ASN A O 1
ATOM 2391 N N . PHE A 1 311 ? -5.690 -16.086 -0.785 1.00 92.56 311 PHE A N 1
ATOM 2392 C CA . PHE A 1 311 ? -4.757 -15.243 -1.516 1.00 92.56 311 PHE A CA 1
ATOM 2393 C C . PHE A 1 311 ? -5.023 -15.320 -3.036 1.00 92.56 311 PHE A C 1
ATOM 2395 O O . PHE A 1 311 ? -5.322 -16.405 -3.546 1.00 92.56 311 PHE A O 1
ATOM 2402 N N . PRO A 1 312 ? -4.928 -14.207 -3.799 1.00 94.44 312 PRO A N 1
ATOM 2403 C CA . PRO A 1 312 ? -5.228 -14.206 -5.233 1.00 94.44 312 PRO A CA 1
ATOM 2404 C C . PRO A 1 312 ? -4.416 -15.244 -6.004 1.00 94.44 312 PRO A C 1
ATOM 2406 O O . PRO A 1 312 ? -3.188 -15.235 -5.941 1.00 94.44 312 PRO A O 1
ATOM 2409 N N . VAL A 1 313 ? -5.090 -16.132 -6.737 1.00 93.25 313 VAL A N 1
ATOM 2410 C CA . VAL A 1 313 ? -4.449 -17.215 -7.500 1.00 93.25 313 VAL A CA 1
ATOM 2411 C C . VAL A 1 313 ? -3.659 -16.688 -8.703 1.00 93.25 313 VAL A C 1
ATOM 2413 O O . VAL A 1 313 ? -3.882 -15.582 -9.191 1.00 93.25 313 VAL A O 1
ATOM 2416 N N . GLU A 1 314 ? -2.705 -17.478 -9.194 1.00 94.50 314 GLU A N 1
ATOM 2417 C CA . GLU A 1 314 ? -1.876 -17.097 -10.346 1.00 94.50 314 GLU A CA 1
ATOM 2418 C C . GLU A 1 314 ? -2.743 -16.791 -11.573 1.00 94.50 314 GLU A C 1
ATOM 2420 O O . GLU A 1 314 ? -3.656 -17.544 -11.904 1.00 94.50 314 GLU A O 1
ATOM 2425 N N . GLY A 1 315 ? -2.473 -15.665 -12.239 1.00 94.81 315 GLY A N 1
ATOM 2426 C CA . GLY A 1 315 ? -3.239 -15.231 -13.410 1.00 94.81 315 GLY A CA 1
ATOM 2427 C C . GLY A 1 315 ? -4.641 -14.677 -13.141 1.00 94.81 315 GLY A C 1
ATOM 2428 O O . GLY A 1 315 ? -5.327 -14.364 -14.110 1.00 94.81 315 GLY A O 1
ATOM 2429 N N . SER A 1 316 ? -5.080 -14.517 -11.886 1.00 95.06 316 SER A N 1
ATOM 2430 C CA . SER A 1 316 ? -6.437 -14.026 -11.589 1.00 95.06 316 SER A CA 1
ATOM 2431 C C . SER A 1 316 ? -6.659 -12.545 -11.904 1.00 95.06 316 SER A C 1
ATOM 2433 O O . SER A 1 316 ? -7.803 -12.125 -12.054 1.00 95.06 316 SER A O 1
ATOM 2435 N N . VAL A 1 317 ? -5.587 -11.744 -11.992 1.00 94.69 317 VAL A N 1
ATOM 2436 C CA . VAL A 1 317 ? -5.645 -10.292 -12.251 1.00 94.69 317 VAL A CA 1
ATOM 2437 C C . VAL A 1 317 ? -6.600 -9.568 -11.284 1.00 94.69 317 VAL A C 1
ATOM 2439 O O . VAL A 1 317 ? -7.326 -8.644 -11.650 1.00 94.69 317 VAL A O 1
ATOM 2442 N N . SER A 1 318 ? -6.609 -9.993 -10.019 1.00 93.75 318 SER A N 1
ATOM 2443 C CA . SER A 1 318 ? -7.575 -9.535 -9.021 1.00 93.75 318 SER A CA 1
ATOM 2444 C C . SER A 1 318 ? -7.421 -8.044 -8.725 1.00 93.75 318 SER A C 1
ATOM 2446 O O . SER A 1 318 ? -6.315 -7.551 -8.485 1.00 93.75 318 SER A O 1
ATOM 2448 N N . LYS A 1 319 ? -8.545 -7.322 -8.702 1.00 92.19 319 LYS A N 1
ATOM 2449 C CA . LYS A 1 319 ? -8.613 -5.940 -8.220 1.00 92.19 319 LYS A CA 1
ATOM 2450 C C . LYS A 1 319 ? -8.651 -5.940 -6.692 1.00 92.19 319 LYS A C 1
ATOM 2452 O O . LYS A 1 319 ? -9.452 -6.655 -6.095 1.00 92.19 319 LYS A O 1
ATOM 2457 N N . LEU A 1 320 ? -7.797 -5.140 -6.067 1.00 90.62 320 LEU A N 1
ATOM 2458 C CA . LEU A 1 320 ? -7.649 -5.084 -4.618 1.00 90.62 320 LEU A CA 1
ATOM 2459 C C . LEU A 1 320 ? -8.336 -3.853 -4.032 1.00 90.62 320 LEU A C 1
ATOM 2461 O O . LEU A 1 320 ? -8.213 -2.745 -4.552 1.00 90.62 320 LEU A O 1
ATOM 2465 N N . ILE A 1 321 ? -8.990 -4.050 -2.887 1.00 89.00 321 ILE A N 1
ATOM 2466 C CA . ILE A 1 321 ? -9.474 -2.952 -2.039 1.00 89.00 321 ILE A CA 1
ATOM 2467 C C . ILE A 1 321 ? -8.308 -2.386 -1.207 1.00 89.00 321 ILE A C 1
ATOM 2469 O O . ILE A 1 321 ? -8.152 -1.173 -1.080 1.00 89.00 321 ILE A O 1
ATOM 2473 N N . TYR A 1 322 ? -7.437 -3.266 -0.699 1.00 92.88 322 TYR A N 1
ATOM 2474 C CA . TYR A 1 322 ? -6.348 -2.921 0.221 1.00 92.88 322 TYR A CA 1
ATOM 2475 C C . TYR A 1 322 ? -4.962 -3.321 -0.319 1.00 92.88 322 TYR A C 1
ATOM 2477 O O . TYR A 1 322 ? -4.309 -4.198 0.250 1.00 92.88 322 TYR A O 1
ATOM 2485 N N . PRO A 1 323 ? -4.471 -2.709 -1.414 1.00 94.69 323 PRO A N 1
ATOM 2486 C CA . PRO A 1 323 ? -3.204 -3.107 -2.027 1.00 94.69 323 PRO A CA 1
ATOM 2487 C C . PRO A 1 323 ? -1.984 -2.993 -1.100 1.00 94.69 323 PRO A C 1
ATOM 2489 O O . PRO A 1 323 ? -1.076 -3.814 -1.210 1.00 94.69 323 PRO A O 1
ATOM 2492 N N . LEU A 1 324 ? -1.965 -2.048 -0.147 1.00 96.19 324 LEU A N 1
ATOM 2493 C CA . LEU A 1 324 ? -0.832 -1.911 0.781 1.00 96.19 324 LEU A CA 1
ATOM 2494 C C . LEU A 1 324 ? -0.720 -3.068 1.787 1.00 96.19 324 LEU A C 1
ATOM 2496 O O . LEU A 1 324 ? 0.319 -3.215 2.419 1.00 96.19 324 LEU A O 1
ATOM 2500 N N . ALA A 1 325 ? -1.762 -3.889 1.945 1.00 94.94 325 ALA A N 1
ATOM 2501 C CA . ALA A 1 325 ? -1.747 -5.030 2.860 1.00 94.94 325 ALA A CA 1
ATOM 2502 C C . ALA A 1 325 ? -1.084 -6.278 2.254 1.00 94.94 325 ALA A C 1
ATOM 2504 O O . ALA A 1 325 ? -0.893 -7.268 2.949 1.00 94.94 325 ALA A O 1
ATOM 2505 N N . MET A 1 326 ? -0.741 -6.260 0.962 1.00 95.44 326 MET A N 1
ATOM 2506 C CA . MET A 1 326 ? -0.275 -7.458 0.259 1.00 95.44 326 MET A CA 1
ATOM 2507 C C . MET A 1 326 ? 1.210 -7.775 0.468 1.00 95.44 326 MET A C 1
ATOM 2509 O O . MET A 1 326 ? 1.646 -8.832 0.042 1.00 95.44 326 MET A O 1
ATOM 2513 N N . GLY A 1 327 ? 1.994 -6.900 1.105 1.00 93.69 327 GLY A N 1
ATOM 2514 C CA . GLY A 1 327 ? 3.454 -7.057 1.182 1.00 93.69 327 GLY A CA 1
ATOM 2515 C C . GLY A 1 327 ? 3.955 -8.186 2.089 1.00 93.69 327 GLY A C 1
ATOM 2516 O O . GLY A 1 327 ? 5.079 -8.649 1.911 1.00 93.69 327 GLY A O 1
ATOM 2517 N N . ASN A 1 328 ? 3.148 -8.633 3.060 1.00 91.56 328 ASN A N 1
ATOM 2518 C CA . ASN A 1 328 ? 3.589 -9.595 4.077 1.00 91.56 328 ASN A CA 1
ATOM 2519 C C . ASN A 1 328 ? 3.367 -11.070 3.696 1.00 91.56 328 ASN A C 1
ATOM 2521 O O . ASN A 1 328 ? 3.801 -11.965 4.419 1.00 91.56 328 ASN A O 1
ATOM 2525 N N . TYR A 1 329 ? 2.743 -11.340 2.548 1.00 93.56 329 TYR A N 1
ATOM 2526 C CA . TYR A 1 329 ? 2.438 -12.705 2.120 1.00 93.56 329 TYR A CA 1
ATOM 2527 C C . TYR A 1 329 ? 3.681 -13.407 1.552 1.00 93.56 329 TYR A C 1
ATOM 2529 O O . TYR A 1 329 ? 4.427 -12.780 0.789 1.00 93.56 329 TYR A O 1
ATOM 2537 N N . PRO A 1 330 ? 3.904 -14.702 1.846 1.00 92.75 330 PRO A N 1
ATOM 2538 C CA . PRO A 1 330 ? 5.010 -15.477 1.275 1.00 92.75 330 PRO A CA 1
ATOM 2539 C C . PRO A 1 330 ? 5.068 -15.414 -0.258 1.00 92.75 330 PRO A C 1
ATOM 2541 O O . PRO A 1 330 ? 6.142 -15.300 -0.842 1.00 92.75 330 PRO A O 1
ATOM 2544 N N . GLU A 1 331 ? 3.909 -15.406 -0.920 1.00 94.56 331 GLU A N 1
ATOM 2545 C CA . GLU A 1 331 ? 3.758 -15.314 -2.377 1.00 94.56 331 GLU A CA 1
ATOM 2546 C C . GLU A 1 331 ? 4.261 -13.991 -2.964 1.00 94.56 331 GLU A C 1
ATOM 2548 O O . GLU A 1 331 ? 4.432 -13.877 -4.179 1.00 94.56 331 GLU A O 1
ATOM 2553 N N . THR A 1 332 ? 4.470 -12.987 -2.116 1.00 95.25 332 THR A N 1
ATOM 2554 C CA . THR A 1 332 ? 4.954 -11.662 -2.502 1.00 95.25 332 THR A CA 1
ATOM 2555 C C . THR A 1 332 ? 6.401 -11.403 -2.094 1.00 95.25 332 THR A C 1
ATOM 2557 O O . THR A 1 332 ? 6.936 -10.347 -2.433 1.00 95.25 332 THR A O 1
ATOM 2560 N N . ASP A 1 333 ? 7.080 -12.363 -1.449 1.00 94.38 333 ASP A N 1
ATOM 2561 C CA . ASP A 1 333 ? 8.517 -12.273 -1.152 1.00 94.38 333 ASP A CA 1
ATOM 2562 C C . ASP A 1 333 ? 9.358 -12.559 -2.404 1.00 94.38 333 ASP A C 1
ATOM 2564 O O . ASP A 1 333 ? 10.009 -13.592 -2.559 1.00 94.38 333 ASP A O 1
ATOM 2568 N N . ILE A 1 334 ? 9.276 -11.626 -3.348 1.00 96.00 334 ILE A N 1
ATOM 2569 C CA . ILE A 1 334 ? 9.867 -11.738 -4.679 1.00 96.00 334 ILE A CA 1
ATOM 2570 C C . ILE A 1 334 ? 11.211 -11.021 -4.788 1.00 96.00 334 ILE A C 1
ATOM 2572 O O . ILE A 1 334 ? 11.796 -11.033 -5.856 1.00 96.00 334 ILE A O 1
ATOM 2576 N N . ILE A 1 335 ? 11.706 -10.337 -3.754 1.00 95.81 335 ILE A N 1
ATOM 2577 C CA . ILE A 1 335 ? 12.925 -9.516 -3.862 1.00 95.81 335 ILE A CA 1
ATOM 2578 C C . ILE A 1 335 ? 14.130 -10.293 -3.331 1.00 95.81 335 ILE A C 1
ATOM 2580 O O . ILE A 1 335 ? 14.225 -10.561 -2.129 1.00 95.81 335 ILE A O 1
ATOM 2584 N N . SER A 1 336 ? 15.101 -10.584 -4.202 1.00 93.62 336 SER A N 1
ATOM 2585 C CA . SER A 1 336 ? 16.359 -11.219 -3.795 1.00 93.62 336 SER A CA 1
ATOM 2586 C C . SER A 1 336 ? 17.204 -10.291 -2.912 1.00 93.62 336 SER A C 1
ATOM 2588 O O . SER A 1 336 ? 17.183 -9.067 -3.039 1.00 93.62 336 SER A O 1
ATOM 2590 N N . ASN A 1 337 ? 18.042 -10.878 -2.054 1.00 91.06 337 ASN A N 1
ATOM 2591 C CA . ASN A 1 337 ? 19.022 -10.140 -1.242 1.00 91.06 337 ASN A CA 1
ATOM 2592 C C . ASN A 1 337 ? 20.266 -9.695 -2.044 1.00 91.06 337 ASN A C 1
ATOM 2594 O O . ASN A 1 337 ? 21.239 -9.204 -1.467 1.00 91.06 337 ASN A O 1
ATOM 2598 N N . THR A 1 338 ? 20.262 -9.896 -3.364 1.00 91.06 338 THR A N 1
ATOM 2599 C CA . THR A 1 338 ? 21.380 -9.593 -4.262 1.00 91.06 338 THR A CA 1
ATOM 2600 C C . THR A 1 338 ? 21.029 -8.415 -5.167 1.00 91.06 338 THR A C 1
ATOM 2602 O O . THR A 1 338 ? 20.008 -8.436 -5.849 1.00 91.06 338 THR A O 1
ATOM 2605 N N . LEU A 1 339 ? 21.909 -7.411 -5.205 1.00 93.75 339 LEU A N 1
ATOM 2606 C CA . LEU A 1 339 ? 21.786 -6.221 -6.047 1.00 93.75 339 LEU A CA 1
ATOM 2607 C C . LEU A 1 339 ? 22.948 -6.185 -7.050 1.00 93.75 339 LEU A C 1
ATOM 2609 O O . LEU A 1 339 ? 24.112 -6.211 -6.653 1.00 93.75 339 LEU A O 1
ATOM 2613 N N . VAL A 1 340 ? 22.650 -6.106 -8.346 1.00 95.75 340 VAL A N 1
ATOM 2614 C CA . VAL A 1 340 ? 23.661 -6.122 -9.422 1.00 95.75 340 VAL A CA 1
ATOM 2615 C C . VAL A 1 340 ? 23.440 -4.978 -10.408 1.00 95.75 340 VAL A C 1
ATOM 2617 O O . VAL A 1 340 ? 22.409 -4.318 -10.354 1.00 95.75 340 VAL A O 1
ATOM 2620 N N . CYS A 1 341 ? 24.408 -4.705 -11.287 1.00 96.62 341 CYS A N 1
ATOM 2621 C CA . CYS A 1 341 ? 24.195 -3.740 -12.362 1.00 96.62 341 CYS A CA 1
ATOM 2622 C C . CYS A 1 341 ? 23.277 -4.311 -13.449 1.00 96.62 341 CYS A C 1
ATOM 2624 O O . CYS A 1 341 ? 23.124 -5.528 -13.577 1.00 96.62 341 CYS A O 1
ATOM 2626 N N . ASP A 1 342 ? 22.730 -3.409 -14.257 1.00 96.06 342 ASP A N 1
ATOM 2627 C CA . ASP A 1 342 ? 21.891 -3.701 -15.417 1.00 96.06 342 ASP A CA 1
ATOM 2628 C C . ASP A 1 342 ? 22.483 -4.787 -16.342 1.00 96.06 342 ASP A C 1
ATOM 2630 O O . ASP A 1 342 ? 21.861 -5.829 -16.534 1.00 96.06 342 ASP A O 1
ATOM 2634 N N . GLU A 1 343 ? 23.728 -4.649 -16.801 1.00 95.06 343 GLU A N 1
ATOM 2635 C CA . GLU A 1 343 ? 24.375 -5.645 -17.678 1.00 95.06 343 GLU A CA 1
ATOM 2636 C C . GLU A 1 343 ? 24.483 -7.039 -17.035 1.00 95.06 343 GLU A C 1
ATOM 2638 O O . GLU A 1 343 ? 24.163 -8.056 -17.653 1.00 95.06 343 GLU A O 1
ATOM 2643 N N . CYS A 1 344 ? 24.893 -7.103 -15.763 1.00 96.19 344 CYS A N 1
ATOM 2644 C CA . CYS A 1 344 ? 24.986 -8.368 -15.036 1.00 96.19 344 CYS A CA 1
ATOM 2645 C C . CYS A 1 344 ? 23.616 -9.012 -14.819 1.00 96.19 344 CYS A C 1
ATOM 2647 O O . CYS A 1 344 ? 23.526 -10.240 -14.828 1.00 96.19 344 CYS A O 1
ATOM 2649 N N . SER A 1 345 ? 22.578 -8.203 -14.593 1.00 96.44 345 SER A N 1
ATOM 2650 C CA . SER A 1 345 ? 21.208 -8.691 -14.434 1.00 96.44 345 SER A CA 1
ATOM 2651 C C . SER A 1 345 ? 20.621 -9.203 -15.745 1.00 96.44 345 SER A C 1
ATOM 2653 O O . SER A 1 345 ? 19.974 -10.243 -15.724 1.00 96.44 345 SER A O 1
ATOM 2655 N N . ALA A 1 346 ? 20.917 -8.559 -16.879 1.00 95.06 346 ALA A N 1
ATOM 2656 C CA . ALA A 1 346 ? 20.482 -9.016 -18.195 1.00 95.06 346 ALA A CA 1
ATOM 2657 C C . ALA A 1 346 ? 21.068 -10.396 -18.521 1.00 95.06 346 ALA A C 1
ATOM 2659 O O . ALA A 1 346 ? 20.362 -11.280 -19.002 1.00 95.06 346 ALA A O 1
ATOM 2660 N N . GLU A 1 347 ? 22.340 -10.622 -18.183 1.00 94.00 347 GLU A N 1
ATOM 2661 C CA . GLU A 1 347 ? 22.957 -11.941 -18.329 1.00 94.00 347 GLU A CA 1
ATOM 2662 C C . GLU A 1 347 ? 22.299 -12.988 -17.418 1.00 94.00 347 GLU A C 1
ATOM 2664 O O . GLU A 1 347 ? 22.003 -14.097 -17.854 1.00 94.00 347 GLU A O 1
ATOM 2669 N N . MET A 1 348 ? 21.997 -12.639 -16.163 1.00 94.25 348 MET A N 1
ATOM 2670 C CA . MET A 1 348 ? 21.271 -13.549 -15.268 1.00 94.25 348 MET A CA 1
ATOM 2671 C C . MET A 1 348 ? 19.854 -13.846 -15.759 1.00 94.25 348 MET A C 1
ATOM 2673 O O . MET A 1 348 ? 19.403 -14.980 -15.637 1.00 94.25 348 MET A O 1
ATOM 2677 N N . ALA A 1 349 ? 19.166 -12.862 -16.339 1.00 93.50 349 ALA A N 1
ATOM 2678 C CA . ALA A 1 349 ? 17.831 -13.038 -16.894 1.00 93.50 349 ALA A CA 1
ATOM 2679 C C . ALA A 1 349 ? 17.821 -14.045 -18.056 1.00 93.50 349 ALA A C 1
ATOM 2681 O O . ALA A 1 349 ? 16.876 -14.819 -18.164 1.00 93.50 349 ALA A O 1
ATOM 2682 N N . ARG A 1 350 ? 18.886 -14.102 -18.876 1.00 92.31 350 ARG A N 1
ATOM 2683 C CA . ARG A 1 350 ? 19.037 -15.133 -19.925 1.00 92.31 350 ARG A CA 1
ATOM 2684 C C . ARG A 1 350 ? 19.212 -16.534 -19.348 1.00 92.31 350 ARG A C 1
ATOM 2686 O O . ARG A 1 350 ? 18.696 -17.492 -19.912 1.00 92.31 350 ARG A O 1
ATOM 2693 N N . VAL A 1 351 ? 19.948 -16.648 -18.243 1.00 93.38 351 VAL A N 1
ATOM 2694 C CA . VAL A 1 351 ? 20.191 -17.928 -17.558 1.00 93.38 351 VAL A CA 1
ATOM 2695 C C . VAL A 1 351 ? 18.968 -18.376 -16.747 1.00 93.38 351 VAL A C 1
ATOM 2697 O O . VAL A 1 351 ? 18.732 -19.571 -16.609 1.00 93.38 351 VAL A O 1
ATOM 2700 N N . GLY A 1 352 ? 18.185 -17.434 -16.216 1.00 92.44 352 GLY A N 1
ATOM 2701 C CA . GLY A 1 352 ? 16.975 -17.696 -15.432 1.00 92.44 352 GLY A CA 1
ATOM 2702 C C . GLY A 1 352 ? 17.210 -17.956 -13.940 1.00 92.44 352 GLY A C 1
ATOM 2703 O O . GLY A 1 352 ? 16.260 -18.282 -13.231 1.00 92.44 352 GLY A O 1
ATOM 2704 N N . PHE A 1 353 ? 18.438 -17.787 -13.434 1.00 92.06 353 PHE A N 1
ATOM 2705 C CA . PHE A 1 353 ? 18.785 -18.054 -12.032 1.00 92.06 353 PHE A CA 1
ATOM 2706 C C . PHE A 1 353 ? 19.634 -16.943 -11.401 1.00 92.06 353 PHE A C 1
ATOM 2708 O O . PHE A 1 353 ? 20.473 -16.320 -12.058 1.00 92.06 353 PHE A O 1
ATOM 2715 N N . THR A 1 354 ? 19.449 -16.714 -10.097 1.00 88.81 354 THR A N 1
ATOM 2716 C CA . THR A 1 354 ? 20.324 -15.844 -9.296 1.00 88.81 354 THR A CA 1
ATOM 2717 C C . THR A 1 354 ? 21.665 -16.534 -9.009 1.00 88.81 354 THR A C 1
ATOM 2719 O O . THR A 1 354 ? 21.770 -17.758 -9.124 1.00 88.81 354 THR A O 1
ATOM 2722 N N . PRO A 1 355 ? 22.703 -15.806 -8.544 1.00 81.50 355 PRO A N 1
ATOM 2723 C CA . PRO A 1 355 ? 23.967 -16.419 -8.115 1.00 81.50 355 PRO A CA 1
ATOM 2724 C C . PRO A 1 355 ? 23.814 -17.452 -6.992 1.00 81.50 355 PRO A C 1
ATOM 2726 O O . PRO A 1 355 ? 24.725 -18.238 -6.755 1.00 81.50 355 PRO A O 1
ATOM 2729 N N . ARG A 1 356 ? 22.681 -17.429 -6.282 1.00 83.56 356 ARG A N 1
ATOM 2730 C CA . ARG A 1 356 ? 22.344 -18.362 -5.203 1.00 83.56 356 ARG A CA 1
ATOM 2731 C C . ARG A 1 356 ? 21.516 -19.560 -5.684 1.00 83.56 356 ARG A C 1
ATOM 2733 O O . ARG A 1 356 ? 21.148 -20.389 -4.863 1.00 83.56 356 ARG A O 1
ATOM 2740 N N . GLY A 1 357 ? 21.223 -19.652 -6.984 1.00 86.12 357 GLY A N 1
ATOM 2741 C CA . GLY A 1 357 ? 20.411 -20.721 -7.570 1.00 86.12 357 GLY A CA 1
ATOM 2742 C C . GLY A 1 357 ? 18.898 -20.511 -7.451 1.00 86.12 357 GLY A C 1
ATOM 2743 O O . GLY A 1 357 ? 18.138 -21.435 -7.721 1.00 86.12 357 GLY A O 1
ATOM 2744 N N . GLU A 1 358 ? 18.437 -19.319 -7.063 1.00 90.50 358 GLU A N 1
ATOM 2745 C CA . GLU A 1 358 ? 17.003 -19.006 -7.000 1.00 90.50 358 GLU A CA 1
ATOM 2746 C C . GLU A 1 358 ? 16.476 -18.757 -8.419 1.00 90.50 358 GLU A C 1
ATOM 2748 O O . GLU A 1 358 ? 17.124 -18.060 -9.201 1.00 90.50 358 GLU A O 1
ATOM 2753 N N . ALA A 1 359 ? 15.299 -19.287 -8.758 1.00 93.75 359 ALA A N 1
ATOM 2754 C CA . ALA A 1 359 ? 14.681 -19.036 -10.059 1.00 93.75 359 ALA A CA 1
ATOM 2755 C C . ALA A 1 359 ? 14.279 -17.557 -10.192 1.00 93.75 359 ALA A C 1
ATOM 2757 O O . ALA A 1 359 ? 13.569 -17.016 -9.338 1.00 93.75 359 ALA A O 1
ATOM 2758 N N . LEU A 1 360 ? 14.710 -16.904 -11.270 1.00 95.25 360 LEU A N 1
ATOM 2759 C CA . LEU A 1 360 ? 14.374 -15.515 -11.571 1.00 95.25 360 LEU A CA 1
ATOM 2760 C C . LEU A 1 360 ? 12.992 -15.422 -12.217 1.00 95.25 360 LEU A C 1
ATOM 2762 O O . LEU A 1 360 ? 12.711 -16.078 -13.215 1.00 95.25 360 LEU A O 1
ATOM 2766 N N . ALA A 1 361 ? 12.144 -14.568 -11.653 1.00 95.00 361 ALA A N 1
ATOM 2767 C CA . ALA A 1 361 ? 10.852 -14.193 -12.217 1.00 95.00 361 ALA A CA 1
ATOM 2768 C C . ALA A 1 361 ? 10.940 -12.904 -13.054 1.00 95.00 361 ALA A C 1
ATOM 2770 O O . ALA A 1 361 ? 10.143 -12.696 -13.966 1.00 95.00 361 ALA A O 1
ATOM 2771 N N . GLY A 1 362 ? 11.907 -12.032 -12.755 1.00 95.50 362 GLY A N 1
ATOM 2772 C CA . GLY A 1 362 ? 12.122 -10.789 -13.485 1.00 95.50 362 GLY A CA 1
ATOM 2773 C C . GLY A 1 362 ? 13.331 -10.010 -12.980 1.00 95.50 362 GLY A C 1
ATOM 2774 O O . GLY A 1 362 ? 13.940 -10.343 -11.964 1.00 95.50 362 GLY A O 1
ATOM 2775 N N . VAL A 1 363 ? 13.678 -8.949 -13.697 1.00 97.25 363 VAL A N 1
ATOM 2776 C CA . VAL A 1 363 ? 14.761 -8.029 -13.338 1.00 97.25 363 VAL A CA 1
ATOM 2777 C C . VAL A 1 363 ? 14.249 -6.607 -13.493 1.00 97.25 363 VAL A C 1
ATOM 2779 O O . VAL A 1 363 ? 13.681 -6.257 -14.526 1.00 97.25 363 VAL A O 1
ATOM 2782 N N . LEU A 1 364 ? 14.392 -5.810 -12.438 1.00 98.12 364 LEU A N 1
ATOM 2783 C CA . LEU A 1 364 ? 13.829 -4.467 -12.352 1.00 98.12 364 LEU A CA 1
ATOM 2784 C C . LEU A 1 364 ? 14.949 -3.432 -12.196 1.00 98.12 364 LEU A C 1
ATOM 2786 O O . LEU A 1 364 ? 15.426 -3.212 -11.075 1.00 98.12 364 LEU A O 1
ATOM 2790 N N . PRO A 1 365 ? 15.420 -2.826 -13.302 1.00 97.75 365 PRO A N 1
ATOM 2791 C CA . PRO A 1 365 ? 16.350 -1.710 -13.241 1.00 97.75 365 PRO A CA 1
ATOM 2792 C C . PRO A 1 365 ? 15.776 -0.560 -12.415 1.00 97.75 365 PRO A C 1
ATOM 2794 O O . PRO A 1 365 ? 14.624 -0.165 -12.595 1.00 97.75 365 PRO A O 1
ATOM 2797 N N . LEU A 1 366 ? 16.592 -0.006 -11.520 1.00 97.62 366 LEU A N 1
ATOM 2798 C CA . LEU A 1 366 ? 16.208 1.095 -10.641 1.00 97.62 366 LEU A CA 1
ATOM 2799 C C . LEU A 1 366 ? 16.329 2.420 -11.387 1.00 97.62 366 LEU A C 1
ATOM 2801 O O . LEU A 1 366 ? 17.323 3.143 -11.272 1.00 97.62 366 LEU A O 1
ATOM 2805 N N . VAL A 1 367 ? 15.309 2.697 -12.194 1.00 96.38 367 VAL A N 1
ATOM 2806 C CA . VAL A 1 367 ? 15.169 3.885 -13.039 1.00 96.38 367 VAL A CA 1
ATOM 2807 C C . VAL A 1 367 ? 13.798 4.534 -12.847 1.00 96.38 367 VAL A C 1
ATOM 2809 O O . VAL A 1 367 ? 12.881 3.945 -12.286 1.00 96.38 367 VAL A O 1
ATOM 2812 N N . SER A 1 368 ? 13.654 5.777 -13.301 1.00 95.00 368 SER A N 1
ATOM 2813 C CA . SER A 1 368 ? 12.438 6.579 -13.151 1.00 95.00 368 SER A CA 1
ATOM 2814 C C . SER A 1 368 ? 11.204 5.853 -13.696 1.00 95.00 368 SER A C 1
ATOM 2816 O O . SER A 1 368 ? 11.144 5.566 -14.895 1.00 95.00 368 SER A O 1
ATOM 2818 N N . TYR A 1 369 ? 10.198 5.640 -12.843 1.00 95.38 369 TYR A N 1
ATOM 2819 C CA . TYR A 1 369 ? 8.916 5.038 -13.220 1.00 95.38 369 TYR A CA 1
ATOM 2820 C C . TYR A 1 369 ? 8.211 5.828 -14.314 1.00 95.38 369 TYR A C 1
ATOM 2822 O O . TYR A 1 369 ? 7.795 5.242 -15.301 1.00 95.38 369 TYR A O 1
ATOM 2830 N N . SER A 1 370 ? 8.129 7.157 -14.208 1.00 93.00 370 SER A N 1
ATOM 2831 C CA . SER A 1 370 ? 7.391 7.979 -15.181 1.00 93.00 370 SER A CA 1
ATOM 2832 C C . SER A 1 370 ? 7.913 7.863 -16.619 1.00 93.00 370 SER A C 1
ATOM 2834 O O . SER A 1 370 ? 7.149 8.045 -17.561 1.00 93.00 370 SER A O 1
ATOM 2836 N N . LYS A 1 371 ? 9.199 7.536 -16.800 1.00 92.69 371 LYS A N 1
ATOM 2837 C CA . LYS A 1 371 ? 9.817 7.309 -18.117 1.00 92.69 371 LYS A CA 1
ATOM 2838 C C . LYS A 1 371 ? 9.791 5.847 -18.567 1.00 92.69 371 LYS A C 1
ATOM 2840 O O . LYS A 1 371 ? 10.018 5.580 -19.738 1.00 92.69 371 LYS A O 1
ATOM 2845 N N . ASN A 1 372 ? 9.561 4.913 -17.645 1.00 94.81 372 ASN A N 1
ATOM 2846 C CA . ASN A 1 372 ? 9.675 3.469 -17.869 1.00 94.81 372 ASN A CA 1
ATOM 2847 C C . ASN A 1 372 ? 8.426 2.710 -17.402 1.00 94.81 372 ASN A C 1
ATOM 2849 O O . ASN A 1 372 ? 8.512 1.532 -17.063 1.00 94.81 372 ASN A O 1
ATOM 2853 N N . GLN A 1 373 ? 7.275 3.384 -17.347 1.00 94.56 373 GLN A N 1
ATOM 2854 C CA . GLN A 1 373 ? 6.086 2.904 -16.645 1.00 94.56 373 GLN A CA 1
ATOM 2855 C C . GLN A 1 373 ? 5.641 1.527 -17.138 1.00 94.56 373 GLN A C 1
ATOM 2857 O O . GLN A 1 373 ? 5.380 0.642 -16.325 1.00 94.56 373 GLN A O 1
ATOM 2862 N N . ASP A 1 374 ? 5.582 1.319 -18.452 1.00 93.44 374 ASP A N 1
ATOM 2863 C CA . ASP A 1 374 ? 5.078 0.062 -19.000 1.00 93.44 374 ASP A CA 1
ATOM 2864 C C . ASP A 1 374 ? 6.003 -1.121 -18.747 1.00 93.44 374 ASP A C 1
ATOM 2866 O O . ASP A 1 374 ? 5.520 -2.179 -18.340 1.00 93.44 374 ASP A O 1
ATOM 2870 N N . ALA A 1 375 ? 7.311 -0.938 -18.939 1.00 95.69 375 ALA A N 1
ATOM 2871 C CA . ALA A 1 375 ? 8.306 -1.966 -18.655 1.00 95.69 375 ALA A CA 1
ATOM 2872 C C . ALA A 1 375 ? 8.359 -2.275 -17.154 1.00 95.69 375 ALA A C 1
ATOM 2874 O O . ALA A 1 375 ? 8.341 -3.439 -16.762 1.00 95.69 375 ALA A O 1
ATOM 2875 N N . TRP A 1 376 ? 8.324 -1.240 -16.312 1.00 97.50 376 TRP A N 1
ATOM 2876 C CA . TRP A 1 376 ? 8.288 -1.374 -14.859 1.00 97.50 376 TRP A CA 1
ATOM 2877 C C . TRP A 1 376 ? 7.062 -2.174 -14.400 1.00 97.50 376 TRP A C 1
ATOM 2879 O O . TRP A 1 376 ? 7.198 -3.190 -13.714 1.00 97.50 376 TRP A O 1
ATOM 2889 N N . LEU A 1 377 ? 5.862 -1.769 -14.839 1.00 96.94 377 LEU A N 1
ATOM 2890 C CA . LEU A 1 377 ? 4.612 -2.444 -14.484 1.00 96.94 377 LEU A CA 1
ATOM 2891 C C . LEU A 1 377 ? 4.601 -3.879 -14.994 1.00 96.94 377 LEU A C 1
ATOM 2893 O O . LEU A 1 377 ? 4.185 -4.774 -14.264 1.00 96.94 377 LEU A O 1
ATOM 2897 N N . GLN A 1 378 ? 5.069 -4.112 -16.221 1.00 96.50 378 GLN A N 1
ATOM 2898 C CA . GLN A 1 378 ? 5.116 -5.446 -16.804 1.00 96.50 378 GLN A CA 1
ATOM 2899 C C . GLN A 1 378 ? 6.059 -6.372 -16.032 1.00 96.50 378 GLN A C 1
ATOM 2901 O O . GLN A 1 378 ? 5.679 -7.503 -15.733 1.00 96.50 378 GLN A O 1
ATOM 2906 N N . THR A 1 379 ? 7.251 -5.900 -15.666 1.00 97.38 379 THR A N 1
ATOM 2907 C CA . THR A 1 379 ? 8.224 -6.678 -14.890 1.00 97.38 379 THR A CA 1
ATOM 2908 C C . THR A 1 379 ? 7.640 -7.115 -13.551 1.00 97.38 379 THR A C 1
ATOM 2910 O O . THR A 1 379 ? 7.681 -8.300 -13.218 1.00 97.38 379 THR A O 1
ATOM 2913 N N . VAL A 1 380 ? 7.040 -6.192 -12.794 1.00 97.62 380 VAL A N 1
ATOM 2914 C CA . VAL A 1 380 ? 6.449 -6.521 -11.488 1.00 97.62 380 VAL A CA 1
ATOM 2915 C C . VAL A 1 380 ? 5.186 -7.378 -11.643 1.00 97.62 380 VAL A C 1
ATOM 2917 O O . VAL A 1 380 ? 4.963 -8.307 -10.866 1.00 97.62 380 VAL A O 1
ATOM 2920 N N . TYR A 1 381 ? 4.372 -7.127 -12.670 1.00 96.75 381 TYR A N 1
ATOM 2921 C CA . TYR A 1 381 ? 3.185 -7.927 -12.983 1.00 96.75 381 TYR A CA 1
ATOM 2922 C C . TYR A 1 381 ? 3.538 -9.387 -13.290 1.00 96.75 381 TYR A C 1
ATOM 2924 O O . TYR A 1 381 ? 2.862 -10.302 -12.818 1.00 96.75 381 TYR A O 1
ATOM 2932 N N . LEU A 1 382 ? 4.627 -9.628 -14.023 1.00 95.31 382 LEU A N 1
ATOM 2933 C CA . LEU A 1 382 ? 5.136 -10.977 -14.269 1.00 95.31 382 LEU A CA 1
ATOM 2934 C C . LEU A 1 382 ? 5.757 -11.594 -13.011 1.00 95.31 382 LEU A C 1
ATOM 2936 O O . LEU A 1 382 ? 5.461 -12.748 -12.707 1.00 95.31 382 LEU A O 1
ATOM 2940 N N . ALA A 1 383 ? 6.538 -10.828 -12.245 1.00 96.25 383 ALA A N 1
ATOM 2941 C CA . ALA A 1 383 ? 7.167 -11.315 -11.018 1.00 96.25 383 ALA A CA 1
ATOM 2942 C C . ALA A 1 383 ? 6.149 -11.714 -9.937 1.00 96.25 383 ALA A C 1
ATOM 2944 O O . ALA A 1 383 ? 6.344 -12.691 -9.220 1.00 96.25 383 ALA A O 1
ATOM 2945 N N . THR A 1 384 ? 5.013 -11.017 -9.877 1.00 96.31 384 THR A N 1
ATOM 2946 C CA . THR A 1 384 ? 3.860 -11.363 -9.025 1.00 96.31 384 THR A CA 1
ATOM 2947 C C . THR A 1 384 ? 2.935 -12.409 -9.659 1.00 96.31 384 THR A C 1
ATOM 2949 O O . THR A 1 384 ? 1.810 -12.609 -9.201 1.00 96.31 384 THR A O 1
ATOM 2952 N N . LYS A 1 385 ? 3.380 -13.081 -10.731 1.00 95.50 385 LYS A N 1
ATOM 2953 C CA . LYS A 1 385 ? 2.643 -14.122 -11.465 1.00 95.50 385 LYS A CA 1
ATOM 2954 C C . LYS A 1 385 ? 1.231 -13.704 -11.881 1.00 95.50 385 LYS A C 1
ATOM 2956 O O . LYS A 1 385 ? 0.291 -14.501 -11.849 1.00 95.50 385 LYS A O 1
ATOM 2961 N N . LYS A 1 386 ? 1.072 -12.438 -12.277 1.00 96.25 386 LYS A N 1
ATOM 2962 C CA . LYS A 1 386 ? -0.179 -11.872 -12.801 1.00 96.25 386 LYS A CA 1
ATOM 2963 C C . LYS A 1 386 ? -1.373 -11.975 -11.838 1.00 96.25 386 LYS A C 1
ATOM 2965 O O . LYS A 1 386 ? -2.522 -12.000 -12.274 1.00 96.25 386 LYS A O 1
ATOM 2970 N N . ARG A 1 387 ? -1.113 -12.047 -10.529 1.00 96.06 387 ARG A N 1
ATOM 2971 C CA . ARG A 1 387 ? -2.146 -12.194 -9.487 1.00 96.06 387 ARG A CA 1
ATOM 2972 C C . ARG A 1 387 ? -2.997 -10.938 -9.302 1.00 96.06 387 ARG A C 1
ATOM 2974 O O . ARG A 1 387 ? -4.165 -11.030 -8.942 1.00 96.06 387 ARG A O 1
ATOM 2981 N N . PHE A 1 388 ? -2.431 -9.764 -9.571 1.00 96.25 388 PHE A N 1
ATOM 2982 C CA . PHE A 1 388 ? -3.062 -8.476 -9.277 1.00 96.25 388 PHE A CA 1
ATOM 2983 C C . PHE A 1 388 ? -3.346 -7.667 -10.540 1.00 96.25 388 PHE A C 1
ATOM 2985 O O . PHE A 1 388 ? -2.612 -7.751 -11.524 1.00 96.25 388 PHE A O 1
ATOM 2992 N N . SER A 1 389 ? -4.391 -6.845 -10.498 1.00 94.19 389 SER A N 1
ATOM 2993 C CA . SER A 1 389 ? -4.697 -5.887 -11.560 1.00 94.19 389 SER A CA 1
ATOM 2994 C C . SER A 1 389 ? -3.565 -4.876 -11.753 1.00 94.19 389 SER A C 1
ATOM 2996 O O . SER A 1 389 ? -2.990 -4.381 -10.782 1.00 94.19 389 SER A O 1
ATOM 2998 N N . ARG A 1 390 ? -3.286 -4.504 -13.013 1.00 91.12 390 ARG A N 1
ATOM 2999 C CA . ARG A 1 390 ? -2.212 -3.563 -13.395 1.00 91.12 390 ARG A CA 1
ATOM 3000 C C . ARG A 1 390 ? -2.300 -2.228 -12.646 1.00 91.12 390 ARG A C 1
ATOM 3002 O O . ARG A 1 390 ? -1.265 -1.644 -12.346 1.00 91.12 390 ARG A O 1
ATOM 3009 N N . SER A 1 391 ? -3.508 -1.777 -12.295 1.00 91.00 391 SER A N 1
ATOM 3010 C CA . SER A 1 391 ? -3.716 -0.537 -11.533 1.00 91.00 391 SER A CA 1
ATOM 3011 C C . SER A 1 391 ? -3.209 -0.597 -10.088 1.00 91.00 391 SER A C 1
ATOM 3013 O O . SER A 1 391 ? -2.953 0.445 -9.495 1.00 91.00 391 SER A O 1
ATOM 3015 N N . ASP A 1 392 ? -3.097 -1.796 -9.509 1.00 93.69 392 ASP A N 1
ATOM 3016 C CA . ASP A 1 392 ? -2.754 -1.987 -8.093 1.00 93.69 392 ASP A CA 1
ATOM 3017 C C . ASP A 1 392 ? -1.288 -2.390 -7.903 1.00 93.69 392 ASP A C 1
ATOM 3019 O O . ASP A 1 392 ? -0.754 -2.261 -6.802 1.00 93.69 392 ASP A O 1
ATOM 3023 N N . ILE A 1 393 ? -0.624 -2.827 -8.981 1.00 95.88 393 ILE A N 1
ATOM 3024 C CA . ILE A 1 393 ? 0.746 -3.359 -8.973 1.00 95.88 393 ILE A CA 1
ATOM 3025 C C . ILE A 1 393 ? 1.733 -2.420 -8.283 1.00 95.88 393 ILE A C 1
ATOM 3027 O O . ILE A 1 393 ? 2.512 -2.873 -7.450 1.00 95.88 393 ILE A O 1
ATOM 3031 N N . ALA A 1 394 ? 1.683 -1.119 -8.568 1.00 96.44 394 ALA A N 1
ATOM 3032 C CA . ALA A 1 394 ? 2.600 -0.165 -7.951 1.00 96.44 394 ALA A CA 1
ATOM 3033 C C . ALA A 1 394 ? 2.428 -0.068 -6.422 1.00 96.44 394 ALA A C 1
ATOM 3035 O O . ALA A 1 394 ? 3.414 -0.010 -5.690 1.00 96.44 394 ALA A O 1
ATOM 3036 N N . MET A 1 395 ? 1.186 -0.102 -5.932 1.00 96.44 395 MET A N 1
ATOM 3037 C CA . MET A 1 395 ? 0.884 -0.053 -4.496 1.00 96.44 395 MET A CA 1
ATOM 3038 C C . MET A 1 395 ? 1.218 -1.376 -3.802 1.00 96.44 395 MET A C 1
ATOM 3040 O O . MET A 1 395 ? 1.767 -1.369 -2.703 1.00 96.44 395 MET A O 1
ATOM 3044 N N . VAL A 1 396 ? 0.944 -2.508 -4.454 1.00 97.56 396 VAL A N 1
ATOM 3045 C CA . VAL A 1 396 ? 1.352 -3.831 -3.963 1.00 97.56 396 VAL A CA 1
ATOM 3046 C C . VAL A 1 396 ? 2.871 -3.911 -3.857 1.00 97.56 396 VAL A C 1
ATOM 3048 O O . VAL A 1 396 ? 3.397 -4.321 -2.828 1.00 97.56 396 VAL A O 1
ATOM 3051 N N . PHE A 1 397 ? 3.595 -3.466 -4.883 1.00 98.25 397 PHE A N 1
ATOM 3052 C CA . PHE A 1 397 ? 5.052 -3.492 -4.864 1.00 98.25 397 PHE A CA 1
ATOM 3053 C C . PHE A 1 397 ? 5.638 -2.548 -3.815 1.00 98.25 397 PHE A C 1
ATOM 3055 O O . PHE A 1 397 ? 6.600 -2.912 -3.149 1.00 98.25 397 PHE A O 1
ATOM 3062 N N . LEU A 1 398 ? 5.016 -1.387 -3.578 1.00 98.06 398 LEU A N 1
ATOM 3063 C CA . LEU A 1 398 ? 5.382 -0.523 -2.455 1.00 98.06 398 LEU A CA 1
ATOM 3064 C C . LEU A 1 398 ? 5.283 -1.261 -1.111 1.00 98.06 398 LEU A C 1
ATOM 3066 O O . LEU A 1 398 ? 6.176 -1.127 -0.275 1.00 98.06 398 LEU A O 1
ATOM 3070 N N . ALA A 1 399 ? 4.230 -2.058 -0.912 1.00 98.12 399 ALA A N 1
ATOM 3071 C CA . ALA A 1 399 ? 4.090 -2.881 0.285 1.00 98.12 399 ALA A CA 1
ATOM 3072 C C . ALA A 1 399 ? 5.195 -3.933 0.392 1.00 98.12 399 ALA A C 1
ATOM 3074 O O . ALA A 1 399 ? 5.822 -4.042 1.443 1.00 98.12 399 ALA A O 1
ATOM 3075 N N . ILE A 1 400 ? 5.492 -4.638 -0.704 1.00 98.06 400 ILE A N 1
ATOM 3076 C CA . ILE A 1 400 ? 6.583 -5.623 -0.772 1.00 98.06 400 ILE A CA 1
ATOM 3077 C C . ILE A 1 400 ? 7.921 -4.980 -0.387 1.00 98.06 400 ILE A C 1
ATOM 3079 O O . ILE A 1 400 ? 8.669 -5.538 0.414 1.00 98.06 400 ILE A O 1
ATOM 3083 N N . LEU A 1 401 ? 8.220 -3.790 -0.916 1.00 97.75 401 LEU A N 1
ATOM 3084 C CA . LEU A 1 401 ? 9.458 -3.068 -0.619 1.00 97.75 401 LEU A CA 1
ATOM 3085 C C . LEU A 1 401 ? 9.570 -2.706 0.868 1.00 97.75 401 LEU A C 1
ATOM 3087 O O . LEU A 1 401 ? 10.625 -2.923 1.465 1.00 97.75 401 LEU A O 1
ATOM 3091 N N . PHE A 1 402 ? 8.500 -2.190 1.484 1.00 96.19 402 PHE A N 1
ATOM 3092 C CA . PHE A 1 402 ? 8.515 -1.852 2.911 1.00 96.19 402 PHE A CA 1
ATOM 3093 C C . PHE A 1 402 ? 8.611 -3.082 3.808 1.00 96.19 402 PHE A C 1
ATOM 3095 O O . PHE A 1 402 ? 9.394 -3.068 4.756 1.00 96.19 402 PHE A O 1
ATOM 3102 N N . THR A 1 403 ? 7.901 -4.163 3.483 1.00 94.69 403 THR A N 1
ATOM 3103 C CA . THR A 1 403 ? 8.046 -5.432 4.203 1.00 94.69 403 THR A CA 1
ATOM 3104 C C . THR A 1 403 ? 9.466 -5.983 4.062 1.00 94.69 403 THR A C 1
ATOM 3106 O O . THR A 1 403 ? 10.055 -6.445 5.040 1.00 94.69 403 THR A O 1
ATOM 3109 N N . LYS A 1 404 ? 10.070 -5.896 2.870 1.00 94.50 404 LYS A N 1
ATOM 3110 C CA . LYS A 1 404 ? 11.457 -6.322 2.661 1.00 94.50 404 LYS A CA 1
ATOM 3111 C C . LYS A 1 404 ? 12.436 -5.482 3.479 1.00 94.50 404 LYS A C 1
ATOM 3113 O O . LYS A 1 404 ? 13.333 -6.043 4.104 1.00 94.50 404 LYS A O 1
ATOM 3118 N N . LEU A 1 405 ? 12.262 -4.161 3.491 1.00 92.94 405 LEU A N 1
ATOM 3119 C CA . LEU A 1 405 ? 13.063 -3.243 4.304 1.00 92.94 405 LEU A CA 1
ATOM 3120 C C . LEU A 1 405 ? 12.966 -3.580 5.792 1.00 92.94 405 LEU A C 1
ATOM 3122 O O . LEU A 1 405 ? 13.993 -3.660 6.458 1.00 92.94 405 LEU A O 1
ATOM 3126 N N . GLU A 1 406 ? 11.762 -3.831 6.298 1.00 90.50 406 GLU A N 1
ATOM 3127 C CA . GLU A 1 406 ? 11.540 -4.242 7.684 1.00 90.50 406 GLU A CA 1
ATOM 3128 C C . GLU A 1 406 ? 12.292 -5.540 8.015 1.00 90.50 406 GLU A C 1
ATOM 3130 O O . GLU A 1 406 ? 13.084 -5.564 8.955 1.00 90.50 406 GLU A O 1
ATOM 3135 N N . ARG A 1 407 ? 12.155 -6.585 7.185 1.00 89.44 407 ARG A N 1
ATOM 3136 C CA . ARG A 1 407 ? 12.882 -7.857 7.361 1.00 89.44 407 ARG A CA 1
ATOM 3137 C C . ARG A 1 407 ? 14.400 -7.666 7.356 1.00 89.44 407 ARG A C 1
ATOM 3139 O O . ARG A 1 407 ? 15.098 -8.313 8.130 1.00 89.44 407 ARG A O 1
ATOM 3146 N N . LEU A 1 408 ? 14.916 -6.773 6.507 1.00 88.44 408 LEU A N 1
ATOM 3147 C CA . LEU A 1 408 ? 16.343 -6.440 6.477 1.00 88.44 408 LEU A CA 1
ATOM 3148 C C . LEU A 1 408 ? 16.804 -5.717 7.748 1.00 88.44 408 LEU A C 1
ATOM 3150 O O . LEU A 1 408 ? 17.937 -5.922 8.163 1.00 88.44 408 LEU A O 1
ATOM 3154 N N . LEU A 1 409 ? 15.959 -4.885 8.362 1.00 84.19 409 LEU A N 1
ATOM 3155 C CA . LEU A 1 409 ? 16.274 -4.200 9.621 1.00 84.19 409 LEU A CA 1
ATOM 3156 C C . LEU A 1 409 ? 16.219 -5.139 10.831 1.00 84.19 409 LEU A C 1
ATOM 3158 O O . LEU A 1 409 ? 16.950 -4.922 11.793 1.00 84.19 409 LEU A O 1
ATOM 3162 N N . SER A 1 410 ? 15.366 -6.163 10.782 1.00 82.12 410 SER A N 1
ATOM 3163 C CA . SER A 1 410 ? 15.218 -7.156 11.852 1.00 82.12 410 SER A CA 1
ATOM 3164 C C . SER A 1 410 ? 16.219 -8.313 11.772 1.00 82.12 410 SER A C 1
ATOM 3166 O O . SER A 1 410 ? 16.410 -9.008 12.764 1.00 82.12 410 SER A O 1
ATOM 3168 N N . ALA A 1 411 ? 16.837 -8.559 10.614 1.00 79.56 411 ALA A N 1
ATOM 3169 C CA . ALA A 1 411 ? 17.762 -9.674 10.437 1.00 79.56 411 ALA A CA 1
ATOM 3170 C C . ALA A 1 411 ? 19.105 -9.429 11.151 1.00 79.56 411 ALA A C 1
ATOM 3172 O O . ALA A 1 411 ? 19.807 -8.455 10.879 1.00 79.56 411 ALA A O 1
ATOM 3173 N N . GLU A 1 412 ? 19.505 -10.367 12.012 1.00 57.28 412 GLU A N 1
ATOM 3174 C CA . GLU A 1 412 ? 20.832 -10.398 12.629 1.00 57.28 412 GLU A CA 1
ATOM 3175 C C . GLU A 1 412 ? 21.879 -10.826 11.583 1.00 57.28 412 GLU A C 1
ATOM 3177 O O . GLU A 1 412 ? 22.088 -12.008 11.315 1.00 57.28 412 GLU A O 1
ATOM 3182 N N . GLY A 1 413 ? 22.515 -9.859 10.920 1.00 63.41 413 GLY A N 1
ATOM 3183 C CA . GLY A 1 413 ? 23.562 -10.126 9.934 1.00 63.41 413 GLY A CA 1
ATOM 3184 C C . GLY A 1 413 ? 24.083 -8.871 9.240 1.00 63.41 413 GLY A C 1
ATOM 3185 O O . GLY A 1 413 ? 23.573 -7.768 9.430 1.00 63.41 413 GLY A O 1
ATOM 3186 N N . THR A 1 414 ? 25.114 -9.029 8.407 1.00 60.56 414 THR A N 1
ATOM 3187 C CA . THR A 1 414 ? 25.649 -7.961 7.552 1.00 60.56 414 THR A CA 1
ATOM 3188 C C . THR A 1 414 ? 24.636 -7.623 6.456 1.00 60.56 414 THR A C 1
ATOM 3190 O O . THR A 1 414 ? 24.671 -8.159 5.348 1.00 60.56 414 THR A O 1
ATOM 3193 N N . VAL A 1 415 ? 23.691 -6.737 6.777 1.00 65.19 415 VAL A N 1
ATOM 3194 C CA . VAL A 1 415 ? 22.750 -6.158 5.812 1.00 65.19 415 VAL A CA 1
ATOM 3195 C C . VAL A 1 415 ? 23.560 -5.493 4.707 1.00 65.19 415 VAL A C 1
ATOM 3197 O O . VAL A 1 415 ? 24.398 -4.643 4.997 1.00 65.19 415 VAL A O 1
ATOM 3200 N N . ASN A 1 416 ? 23.318 -5.857 3.444 1.00 77.00 416 ASN A N 1
ATOM 3201 C CA . ASN A 1 416 ? 23.933 -5.163 2.317 1.00 77.00 416 ASN A CA 1
ATOM 3202 C C . ASN A 1 416 ? 23.422 -3.707 2.312 1.00 77.00 416 ASN A C 1
ATOM 3204 O O . ASN A 1 416 ? 22.256 -3.482 1.963 1.00 77.00 416 ASN A O 1
ATOM 3208 N N . PRO A 1 417 ? 24.251 -2.714 2.687 1.00 84.50 417 PRO A N 1
ATOM 3209 C CA . PRO A 1 417 ? 23.785 -1.340 2.838 1.00 84.50 417 PRO A CA 1
ATOM 3210 C C . PRO A 1 417 ? 23.320 -0.762 1.496 1.00 84.50 417 PRO A C 1
ATOM 3212 O O . PRO A 1 417 ? 22.395 0.045 1.458 1.00 84.50 417 PRO A O 1
ATOM 3215 N N . SER A 1 418 ? 23.896 -1.224 0.380 1.00 89.81 418 SER A N 1
ATOM 3216 C CA . SER A 1 418 ? 23.492 -0.808 -0.962 1.00 89.81 418 SER A CA 1
ATOM 3217 C C . SER A 1 418 ? 22.098 -1.307 -1.332 1.00 89.81 418 SER A C 1
ATOM 3219 O O . SER A 1 418 ? 21.364 -0.573 -1.986 1.00 89.81 418 SER A O 1
ATOM 3221 N N . LEU A 1 419 ? 21.704 -2.510 -0.895 1.00 92.81 419 LEU A N 1
ATOM 3222 C CA . LEU A 1 419 ? 20.344 -3.012 -1.116 1.00 92.81 419 LEU A CA 1
ATOM 3223 C C . LEU A 1 419 ? 19.325 -2.170 -0.349 1.00 92.81 419 LEU A C 1
ATOM 3225 O O . LEU A 1 419 ? 18.312 -1.777 -0.913 1.00 92.81 419 LEU A O 1
ATOM 3229 N N . ARG A 1 420 ? 19.607 -1.843 0.915 1.00 92.06 420 ARG A N 1
ATOM 3230 C CA . ARG A 1 420 ? 18.727 -0.979 1.708 1.00 92.06 420 ARG A CA 1
ATOM 3231 C C . ARG A 1 420 ? 18.503 0.373 1.025 1.00 92.06 420 ARG A C 1
ATOM 3233 O O . ARG A 1 420 ? 17.359 0.768 0.831 1.00 92.06 420 ARG A O 1
ATOM 3240 N N . LEU A 1 421 ? 19.582 1.042 0.619 1.00 93.19 421 LEU A N 1
ATOM 3241 C CA . LEU A 1 421 ? 19.506 2.336 -0.068 1.00 93.19 421 LEU A CA 1
ATOM 3242 C C . LEU A 1 421 ? 18.759 2.240 -1.407 1.00 93.19 421 LEU A C 1
ATOM 3244 O O . LEU A 1 421 ? 18.002 3.144 -1.751 1.00 93.19 421 LEU A O 1
ATOM 3248 N N . ALA A 1 422 ? 18.936 1.139 -2.141 1.00 95.81 422 ALA A N 1
ATOM 3249 C CA . ALA A 1 422 ? 18.205 0.864 -3.374 1.00 95.81 422 ALA A CA 1
ATOM 3250 C C . ALA A 1 422 ? 16.690 0.736 -3.138 1.00 95.81 422 ALA A C 1
ATOM 3252 O O . ALA A 1 422 ? 15.903 1.341 -3.863 1.00 95.81 422 ALA A O 1
ATOM 3253 N N . LEU A 1 423 ? 16.278 -0.009 -2.108 1.00 96.25 423 LEU A N 1
ATOM 3254 C CA . LEU A 1 423 ? 14.865 -0.174 -1.752 1.00 96.25 423 LEU A CA 1
ATOM 3255 C C . LEU A 1 423 ? 14.250 1.142 -1.251 1.00 96.25 423 LEU A C 1
ATOM 3257 O O . LEU A 1 423 ? 13.145 1.492 -1.649 1.00 96.25 423 LEU A O 1
ATOM 3261 N N . GLU A 1 424 ? 14.971 1.905 -0.423 1.00 94.38 424 GLU A N 1
ATOM 3262 C CA . GLU A 1 424 ? 14.538 3.237 0.025 1.00 94.38 424 GLU A CA 1
ATOM 3263 C C . GLU A 1 424 ? 14.382 4.207 -1.159 1.00 94.38 424 GLU A C 1
ATOM 3265 O O . GLU A 1 424 ? 13.427 4.990 -1.204 1.00 94.38 424 GLU A O 1
ATOM 3270 N N . TRP A 1 425 ? 15.291 4.154 -2.138 1.00 95.38 425 TRP A N 1
ATOM 3271 C CA . TRP A 1 425 ? 15.186 4.936 -3.369 1.00 95.38 425 TRP A CA 1
ATOM 3272 C C . TRP A 1 425 ? 13.942 4.550 -4.173 1.00 95.38 425 TRP A C 1
ATOM 3274 O O . TRP A 1 425 ? 13.166 5.432 -4.543 1.00 95.38 425 TRP A O 1
ATOM 3284 N N . GLU A 1 426 ? 13.705 3.252 -4.367 1.00 97.06 426 GLU A N 1
ATOM 3285 C CA . GLU A 1 426 ? 12.550 2.739 -5.111 1.00 97.06 426 GLU A CA 1
ATOM 3286 C C . GLU A 1 426 ? 11.224 3.109 -4.428 1.00 97.06 426 GLU A C 1
ATOM 3288 O O . GLU A 1 426 ? 10.308 3.618 -5.074 1.00 97.06 426 GLU A O 1
ATOM 3293 N N . CYS A 1 427 ? 11.140 2.977 -3.098 1.00 96.69 427 CYS A N 1
ATOM 3294 C CA . CYS A 1 427 ? 9.987 3.428 -2.315 1.00 96.69 427 CYS A CA 1
ATOM 3295 C C . CYS A 1 427 ? 9.686 4.916 -2.534 1.00 96.69 427 CYS A C 1
ATOM 3297 O O . CYS A 1 427 ? 8.527 5.302 -2.697 1.00 96.69 427 CYS A O 1
ATOM 3299 N N . ASN A 1 428 ? 10.716 5.766 -2.518 1.00 94.62 428 ASN A N 1
ATOM 3300 C CA . ASN A 1 428 ? 10.569 7.205 -2.743 1.00 94.62 428 ASN A CA 1
ATOM 3301 C C . ASN A 1 428 ? 10.149 7.524 -4.181 1.00 94.62 428 ASN A C 1
ATOM 3303 O O . ASN A 1 428 ? 9.346 8.432 -4.417 1.00 94.62 428 ASN A O 1
ATOM 3307 N N . MET A 1 429 ? 10.697 6.785 -5.139 1.00 95.38 429 MET A N 1
ATOM 3308 C CA . MET A 1 429 ? 10.386 6.915 -6.552 1.00 95.38 429 MET A CA 1
ATOM 3309 C C . MET A 1 429 ? 8.906 6.578 -6.797 1.00 95.38 429 MET A C 1
ATOM 3311 O O . MET A 1 429 ? 8.175 7.433 -7.299 1.00 95.38 429 MET A O 1
ATOM 3315 N N . ILE A 1 430 ? 8.425 5.425 -6.315 1.00 96.44 430 ILE A N 1
ATOM 3316 C CA . ILE A 1 430 ? 7.012 5.023 -6.417 1.00 96.44 430 ILE A CA 1
ATOM 3317 C C . ILE A 1 430 ? 6.099 6.069 -5.776 1.00 96.44 430 ILE A C 1
ATOM 3319 O O . ILE A 1 430 ? 5.159 6.547 -6.407 1.00 96.44 430 ILE A O 1
ATOM 3323 N N . GLN A 1 431 ? 6.400 6.480 -4.541 1.00 95.00 431 GLN A N 1
ATOM 3324 C CA . GLN A 1 431 ? 5.579 7.446 -3.809 1.00 95.00 431 GLN A CA 1
ATOM 3325 C C . GLN A 1 431 ? 5.422 8.790 -4.536 1.00 95.00 431 GLN A C 1
ATOM 3327 O O . GLN A 1 431 ? 4.378 9.432 -4.410 1.00 95.00 431 GLN A O 1
ATOM 3332 N N . SER A 1 432 ? 6.452 9.224 -5.268 1.00 93.06 432 SER A N 1
ATOM 3333 C CA . SER A 1 432 ? 6.495 10.538 -5.917 1.00 93.06 432 SER A CA 1
ATOM 3334 C C . SER A 1 432 ? 6.081 10.540 -7.389 1.00 93.06 432 SER A C 1
ATOM 3336 O O . SER A 1 432 ? 5.640 11.579 -7.871 1.00 93.06 432 SER A O 1
ATOM 3338 N N . GLN A 1 433 ? 6.222 9.421 -8.104 1.00 94.44 433 GLN A N 1
ATOM 3339 C CA . GLN A 1 433 ? 5.981 9.360 -9.552 1.00 94.44 433 GLN A CA 1
ATOM 3340 C C . GLN A 1 433 ? 4.726 8.579 -9.937 1.00 94.44 433 GLN A C 1
ATOM 3342 O O . GLN A 1 433 ? 4.183 8.810 -11.016 1.00 94.44 433 GLN A O 1
ATOM 3347 N N . VAL A 1 434 ? 4.253 7.662 -9.091 1.00 95.50 434 VAL A N 1
ATOM 3348 C CA . VAL A 1 434 ? 3.051 6.882 -9.395 1.00 95.50 434 VAL A CA 1
ATOM 3349 C C . VAL A 1 434 ? 1.819 7.727 -9.109 1.00 95.50 434 VAL A C 1
ATOM 3351 O O . VAL A 1 434 ? 1.586 8.140 -7.972 1.00 95.50 434 VAL A O 1
ATOM 3354 N N . VAL A 1 435 ? 1.021 7.955 -10.152 1.00 93.56 435 VAL A N 1
ATOM 3355 C CA . VAL A 1 435 ? -0.247 8.683 -10.079 1.00 93.56 435 VAL A CA 1
ATOM 3356 C C . VAL A 1 435 ? -1.401 7.688 -10.019 1.00 93.56 435 VAL A C 1
ATOM 3358 O O . VAL A 1 435 ? -1.599 6.883 -10.927 1.00 93.56 435 VAL A O 1
ATOM 3361 N N . LEU A 1 436 ? -2.177 7.765 -8.942 1.00 90.44 436 LEU A N 1
ATOM 3362 C CA . LEU A 1 436 ? -3.419 7.033 -8.760 1.00 90.44 436 LEU A CA 1
ATOM 3363 C C . LEU A 1 436 ? -4.538 7.750 -9.519 1.00 90.44 436 LEU A C 1
ATOM 3365 O O . LEU A 1 436 ? -4.848 8.921 -9.268 1.00 90.44 436 LEU A O 1
ATOM 3369 N N . VAL A 1 437 ? -5.136 7.029 -10.462 1.00 82.12 437 VAL A N 1
ATOM 3370 C CA . VAL A 1 437 ? -6.237 7.505 -11.303 1.00 82.12 437 VAL A CA 1
ATOM 3371 C C . VAL A 1 437 ? -7.560 7.043 -10.681 1.00 82.12 437 VAL A C 1
ATOM 3373 O O . VAL A 1 437 ? -7.631 5.906 -10.205 1.00 82.12 437 VAL A O 1
ATOM 3376 N N . PRO A 1 438 ? -8.604 7.893 -10.649 1.00 71.00 438 PRO A N 1
ATOM 3377 C CA . PRO A 1 438 ? -9.915 7.472 -10.168 1.00 71.00 438 PRO A CA 1
ATOM 3378 C C . PRO A 1 438 ? -10.451 6.318 -11.019 1.00 71.00 438 PRO A C 1
ATOM 3380 O O . PRO A 1 438 ? -10.312 6.318 -12.243 1.00 71.00 438 PRO A O 1
ATOM 3383 N N . GLY A 1 439 ? -11.072 5.334 -10.368 1.00 64.81 439 GLY A N 1
ATOM 3384 C CA . GLY A 1 439 ? -11.765 4.266 -11.085 1.00 64.81 439 GLY A CA 1
ATOM 3385 C C . GLY A 1 439 ? -12.912 4.826 -11.933 1.00 64.81 439 GLY A C 1
ATOM 3386 O O . GLY A 1 439 ? -13.518 5.836 -11.579 1.00 64.81 439 GLY A O 1
ATOM 3387 N N . THR A 1 440 ? -13.244 4.143 -13.031 1.00 56.19 440 THR A N 1
ATOM 3388 C CA . THR A 1 440 ? -14.385 4.483 -13.905 1.00 56.19 440 THR A CA 1
ATOM 3389 C C . THR A 1 440 ? -15.726 4.475 -13.165 1.00 56.19 440 THR A C 1
ATOM 3391 O O . THR A 1 440 ? -16.664 5.148 -13.583 1.00 56.19 440 THR A O 1
ATOM 3394 N N . THR A 1 441 ? -15.802 3.773 -12.032 1.00 50.94 441 THR A N 1
ATOM 3395 C CA . THR A 1 441 ? -16.901 3.847 -11.068 1.00 50.94 441 THR A CA 1
ATOM 3396 C C . THR A 1 441 ? -16.395 4.430 -9.744 1.00 50.94 441 THR A C 1
ATOM 3398 O O . THR A 1 441 ? -15.434 3.888 -9.185 1.00 50.94 441 THR A O 1
ATOM 3401 N N . PRO A 1 442 ? -17.017 5.492 -9.201 1.00 50.31 442 PRO A N 1
ATOM 3402 C CA . PRO A 1 442 ? -16.683 6.000 -7.877 1.00 50.31 442 PRO A CA 1
ATOM 3403 C C . PRO A 1 442 ? -17.132 4.982 -6.826 1.00 50.31 442 PRO A C 1
ATOM 3405 O O . PRO A 1 442 ? -18.303 4.905 -6.469 1.00 50.31 442 PRO A O 1
ATOM 3408 N N . THR A 1 443 ? -16.198 4.167 -6.349 1.00 56.22 443 THR A N 1
ATOM 3409 C CA . THR A 1 443 ? -16.406 3.307 -5.184 1.00 56.22 443 THR A CA 1
ATOM 3410 C C . THR A 1 443 ? -15.867 4.014 -3.946 1.00 56.22 443 THR A C 1
ATOM 3412 O O . THR A 1 443 ? -14.798 4.626 -3.991 1.00 56.22 443 THR A O 1
ATOM 3415 N N . THR A 1 444 ? -16.590 3.914 -2.831 1.00 55.50 444 THR A N 1
ATOM 3416 C CA . THR A 1 444 ? -16.251 4.525 -1.531 1.00 55.50 444 THR A CA 1
ATOM 3417 C C . THR A 1 444 ? -14.908 4.067 -0.957 1.00 55.50 444 THR A C 1
ATOM 3419 O O . THR A 1 444 ? -14.355 4.748 -0.100 1.00 55.50 444 THR A O 1
ATOM 3422 N N . ASP A 1 445 ? -14.351 2.964 -1.463 1.00 65.25 445 ASP A N 1
ATOM 3423 C CA . ASP A 1 445 ? -13.136 2.335 -0.936 1.00 65.25 445 ASP A CA 1
ATOM 3424 C C . ASP A 1 445 ? -11.874 2.586 -1.785 1.00 65.25 445 ASP A C 1
ATOM 3426 O O . ASP A 1 445 ? -10.898 1.841 -1.707 1.00 65.25 445 ASP A O 1
ATOM 3430 N N . GLN A 1 446 ? -11.860 3.626 -2.625 1.00 73.69 446 GLN A N 1
ATOM 3431 C CA . GLN A 1 446 ? -10.639 4.004 -3.342 1.00 73.69 446 GLN A CA 1
ATOM 3432 C C . GLN A 1 446 ? -9.685 4.767 -2.424 1.00 73.69 446 GLN A C 1
ATOM 3434 O O . GLN A 1 446 ? -10.063 5.743 -1.781 1.00 73.69 446 GLN A O 1
ATOM 3439 N N . PHE A 1 447 ? -8.401 4.398 -2.463 1.00 82.06 447 PHE A N 1
ATOM 3440 C CA . PHE A 1 447 ? -7.326 5.137 -1.785 1.00 82.06 447 PHE A CA 1
ATOM 3441 C C . PHE A 1 447 ? -7.238 6.612 -2.234 1.00 82.06 447 PHE A C 1
ATOM 3443 O O . PHE A 1 447 ? -6.677 7.473 -1.552 1.00 82.06 447 PHE A O 1
ATOM 3450 N N . GLY A 1 448 ? -7.856 6.917 -3.373 1.00 83.06 448 GLY A N 1
ATOM 3451 C CA . GLY A 1 448 ? -8.083 8.245 -3.911 1.00 83.06 448 GLY A CA 1
ATOM 3452 C C . GLY A 1 448 ? -7.145 8.561 -5.070 1.00 83.06 448 GLY A C 1
ATOM 3453 O O . GLY A 1 448 ? -6.485 7.680 -5.610 1.00 83.06 448 GLY A O 1
ATOM 3454 N N . THR A 1 449 ? -7.115 9.828 -5.469 1.00 87.00 449 THR A N 1
ATOM 3455 C CA . THR A 1 449 ? -6.424 10.304 -6.674 1.00 87.00 449 THR A CA 1
ATOM 3456 C C . THR A 1 449 ? -5.174 11.122 -6.357 1.00 87.00 449 THR A C 1
ATOM 3458 O O . THR A 1 449 ? -5.033 11.618 -5.230 1.00 87.00 449 THR A O 1
ATOM 3461 N N . GLY A 1 450 ? -4.309 11.297 -7.357 1.00 90.81 450 GLY A N 1
ATOM 3462 C CA . GLY A 1 450 ? -3.049 12.043 -7.254 1.00 90.81 450 GLY A CA 1
ATOM 3463 C C . GLY A 1 450 ? -1.854 11.118 -7.063 1.00 90.81 450 GLY A C 1
ATOM 3464 O O . GLY A 1 450 ? -1.976 9.904 -7.219 1.00 90.81 450 GLY A O 1
ATOM 3465 N N . THR A 1 451 ? -0.687 11.665 -6.735 1.00 93.94 451 THR A N 1
ATOM 3466 C CA . THR A 1 451 ? 0.472 10.817 -6.421 1.00 93.94 451 THR A CA 1
ATOM 3467 C C . THR A 1 451 ? 0.181 9.934 -5.206 1.00 93.94 451 THR A C 1
ATOM 3469 O O . THR A 1 451 ? -0.606 10.301 -4.326 1.00 93.94 451 THR A O 1
ATOM 3472 N N . VAL A 1 452 ? 0.831 8.773 -5.119 1.00 94.62 452 VAL A N 1
ATOM 3473 C CA . VAL A 1 452 ? 0.694 7.876 -3.957 1.00 94.62 452 VAL A CA 1
ATOM 3474 C C . VAL A 1 452 ? 0.953 8.620 -2.641 1.00 94.62 452 VAL A C 1
ATOM 3476 O O . VAL A 1 452 ? 0.218 8.433 -1.671 1.00 94.62 452 VAL A O 1
ATOM 3479 N N . LEU A 1 453 ? 1.944 9.514 -2.610 1.00 93.62 453 LEU A N 1
ATOM 3480 C CA . LEU A 1 453 ? 2.260 10.321 -1.432 1.00 93.62 453 LEU A CA 1
ATOM 3481 C C . LEU A 1 453 ? 1.157 11.323 -1.063 1.00 93.62 453 LEU A C 1
ATOM 3483 O O . LEU A 1 453 ? 0.818 11.462 0.113 1.00 93.62 453 LEU A O 1
ATOM 3487 N N . GLU A 1 454 ? 0.574 12.012 -2.044 1.00 92.62 454 GLU A N 1
ATOM 3488 C CA . GLU A 1 454 ? -0.557 12.919 -1.813 1.00 92.62 454 GLU A CA 1
ATOM 3489 C C . GLU A 1 454 ? -1.787 12.159 -1.316 1.00 92.62 454 GLU A C 1
ATOM 3491 O O . GLU A 1 454 ? -2.451 12.599 -0.372 1.00 92.62 454 GLU A O 1
ATOM 3496 N N . ALA A 1 455 ? -2.064 10.995 -1.907 1.00 92.75 455 ALA A N 1
ATOM 3497 C CA . ALA A 1 455 ? -3.155 10.132 -1.485 1.00 92.75 455 ALA A CA 1
ATOM 3498 C C . ALA A 1 455 ? -2.946 9.627 -0.050 1.00 92.75 455 ALA A C 1
ATOM 3500 O O . ALA A 1 455 ? -3.873 9.712 0.756 1.00 92.75 455 ALA A O 1
ATOM 3501 N N . LEU A 1 456 ? -1.735 9.185 0.309 1.00 93.56 456 LEU A N 1
ATOM 3502 C CA . LEU A 1 456 ? -1.372 8.828 1.686 1.00 93.56 456 LEU A CA 1
ATOM 3503 C C . LEU A 1 456 ? -1.643 9.998 2.641 1.00 93.56 456 LEU A C 1
ATOM 3505 O O . LEU A 1 456 ? -2.412 9.858 3.589 1.00 93.56 456 LEU A O 1
ATOM 3509 N N . LEU A 1 457 ? -1.077 11.176 2.367 1.00 92.62 457 LEU A N 1
ATOM 3510 C CA . LEU A 1 457 ? -1.251 12.363 3.212 1.00 92.62 457 LEU A CA 1
ATOM 3511 C C . LEU A 1 457 ? -2.723 12.741 3.404 1.00 92.62 457 LEU A C 1
ATOM 3513 O O . LEU A 1 457 ? -3.128 13.091 4.515 1.00 92.62 457 LEU A O 1
ATOM 3517 N N . ARG A 1 458 ? -3.529 12.670 2.339 1.00 91.81 458 ARG A N 1
ATOM 3518 C CA . ARG A 1 458 ? -4.970 12.930 2.403 1.00 91.81 458 ARG A CA 1
ATOM 3519 C C . ARG A 1 458 ? -5.675 11.922 3.308 1.00 91.81 458 ARG A C 1
ATOM 3521 O O . ARG A 1 458 ? -6.382 12.349 4.211 1.00 91.81 458 ARG A O 1
ATOM 3528 N N . ASN A 1 459 ? -5.415 10.626 3.143 1.00 92.38 459 ASN A N 1
ATOM 3529 C CA . ASN A 1 459 ? -6.014 9.577 3.974 1.00 92.38 459 ASN A CA 1
ATOM 3530 C C . ASN A 1 459 ? -5.664 9.725 5.465 1.00 92.38 459 ASN A C 1
ATOM 3532 O O . ASN A 1 459 ? -6.532 9.566 6.320 1.00 92.38 459 ASN A O 1
ATOM 3536 N N . PHE A 1 460 ? -4.422 10.097 5.794 1.00 93.62 460 PHE A N 1
ATOM 3537 C CA . PHE A 1 460 ? -4.036 10.387 7.180 1.00 93.62 460 PHE A CA 1
ATOM 3538 C C . PHE A 1 460 ? -4.753 11.627 7.738 1.00 93.62 460 PHE A C 1
ATOM 3540 O O . PHE A 1 460 ? -5.149 11.644 8.901 1.00 93.62 460 PHE A O 1
ATOM 3547 N N . ARG A 1 461 ? -4.954 12.674 6.928 1.00 92.12 461 ARG A N 1
ATOM 3548 C CA . ARG A 1 461 ? -5.729 13.855 7.347 1.00 92.12 461 ARG A CA 1
ATOM 3549 C C . ARG A 1 461 ? -7.205 13.522 7.542 1.00 92.12 461 ARG A C 1
ATOM 3551 O O . ARG A 1 461 ? -7.783 13.944 8.538 1.00 92.12 461 ARG A O 1
ATOM 3558 N N . ASP A 1 462 ? -7.790 12.749 6.632 1.00 91.56 462 ASP A N 1
ATOM 3559 C CA . ASP A 1 462 ? -9.180 12.307 6.729 1.00 91.56 462 ASP A CA 1
ATOM 3560 C C . ASP A 1 462 ? -9.401 11.406 7.954 1.00 91.56 462 ASP A C 1
ATOM 3562 O O . ASP A 1 462 ? -10.453 11.497 8.578 1.00 91.56 462 ASP A O 1
ATOM 3566 N N . ALA A 1 463 ? -8.398 10.625 8.381 1.00 92.31 463 ALA A N 1
ATOM 3567 C CA . ALA A 1 463 ? -8.474 9.833 9.613 1.00 92.31 463 ALA A CA 1
ATOM 3568 C C . ALA A 1 463 ? -8.706 10.676 10.878 1.00 92.31 463 ALA A C 1
ATOM 3570 O O . ALA A 1 463 ? -9.361 10.228 11.817 1.00 92.31 463 ALA A O 1
ATOM 3571 N N . LEU A 1 464 ? -8.230 11.922 10.898 1.00 91.00 464 LEU A N 1
ATOM 3572 C CA . LEU A 1 464 ? -8.451 12.850 12.010 1.00 91.00 464 LEU A CA 1
ATOM 3573 C C . LEU A 1 464 ? -9.830 13.518 11.974 1.00 91.00 464 LEU A C 1
ATOM 3575 O O . LEU A 1 464 ? -10.256 14.059 12.991 1.00 91.00 464 LEU A O 1
ATOM 3579 N N . ASN A 1 465 ? -10.536 13.466 10.844 1.00 87.38 465 ASN A N 1
ATOM 3580 C CA . ASN A 1 465 ? -11.869 14.038 10.716 1.00 87.38 465 ASN A CA 1
ATOM 3581 C C . ASN A 1 465 ? -12.918 13.076 11.300 1.00 87.38 465 ASN A C 1
ATOM 3583 O O . ASN A 1 465 ? -12.970 11.909 10.909 1.00 87.38 465 ASN A O 1
ATOM 3587 N N . THR A 1 466 ? -13.727 13.555 12.247 1.00 77.62 466 THR A N 1
ATOM 3588 C CA . THR A 1 466 ? -14.799 12.791 12.909 1.00 77.62 466 THR A CA 1
ATOM 3589 C C . THR A 1 466 ? -15.994 12.527 12.007 1.00 77.62 466 THR A C 1
ATOM 3591 O O . THR A 1 466 ? -16.666 11.520 12.179 1.00 77.62 466 THR A O 1
ATOM 3594 N N . ASP A 1 467 ? -16.230 13.387 11.019 1.00 74.12 467 ASP A N 1
ATOM 3595 C CA . ASP A 1 467 ? -17.466 13.368 10.227 1.00 74.12 467 ASP A CA 1
ATOM 3596 C C . ASP A 1 467 ? -17.382 12.410 9.032 1.00 74.12 467 ASP A C 1
ATOM 3598 O O . ASP A 1 467 ? -18.354 12.196 8.308 1.00 74.12 467 ASP A O 1
ATOM 3602 N N . LYS A 1 468 ? -16.196 11.846 8.794 1.00 74.38 468 LYS A N 1
ATOM 3603 C CA . LYS A 1 468 ? -15.937 10.891 7.721 1.00 74.38 468 LYS A CA 1
ATOM 3604 C C . LYS A 1 468 ? -15.640 9.526 8.310 1.00 74.38 468 LYS A C 1
ATOM 3606 O O . LYS A 1 468 ? -15.061 9.419 9.390 1.00 74.38 468 LYS A O 1
ATOM 3611 N N . SER A 1 469 ? -15.949 8.489 7.539 1.00 73.31 469 SER A N 1
ATOM 3612 C CA . SER A 1 469 ? -15.392 7.159 7.748 1.00 73.31 469 SER A CA 1
ATOM 3613 C C . SER A 1 469 ? -14.104 6.987 6.946 1.00 73.31 469 SER A C 1
ATOM 3615 O O . SER A 1 469 ? -14.148 6.790 5.730 1.00 73.31 469 SER A O 1
ATOM 3617 N N . PRO A 1 470 ? -12.933 7.159 7.580 1.00 83.38 470 PRO A N 1
ATOM 3618 C CA . PRO A 1 470 ? -11.671 7.158 6.864 1.00 83.38 470 PRO A CA 1
ATOM 3619 C C . PRO A 1 470 ? -11.281 5.738 6.450 1.00 83.38 470 PRO A C 1
ATOM 3621 O O . PRO A 1 470 ? -11.086 4.857 7.290 1.00 83.38 470 PRO A O 1
ATOM 3624 N N . LEU A 1 471 ? -11.046 5.547 5.150 1.00 88.19 471 LEU A N 1
ATOM 3625 C CA . LEU A 1 471 ? -10.557 4.287 4.582 1.00 88.19 471 LEU A CA 1
ATOM 3626 C C . LEU A 1 471 ? -9.293 3.768 5.288 1.00 88.19 471 LEU A C 1
ATOM 3628 O O . LEU A 1 471 ? -9.123 2.565 5.455 1.00 88.19 471 LEU A O 1
ATOM 3632 N N . LEU A 1 472 ? -8.415 4.671 5.738 1.00 92.31 472 LEU A N 1
ATOM 3633 C CA . LEU A 1 472 ? -7.174 4.309 6.423 1.00 92.31 472 LEU A CA 1
ATOM 3634 C C . LEU A 1 472 ? -7.399 3.560 7.745 1.00 92.31 472 LEU A C 1
ATOM 3636 O O . LEU A 1 472 ? -6.599 2.693 8.080 1.00 92.31 472 LEU A O 1
ATOM 3640 N N . LEU A 1 473 ? -8.458 3.872 8.500 1.00 92.94 473 LEU A N 1
ATOM 3641 C CA . LEU A 1 473 ? -8.743 3.145 9.744 1.00 92.94 473 LEU A CA 1
ATOM 3642 C C . LEU A 1 473 ? -9.307 1.748 9.459 1.00 92.94 473 LEU A C 1
ATOM 3644 O O . LEU A 1 473 ? -9.039 0.829 10.221 1.00 92.94 473 LEU A O 1
ATOM 3648 N N . ARG A 1 474 ? -9.999 1.587 8.324 1.00 91.69 474 ARG A N 1
ATOM 3649 C CA . ARG A 1 474 ? -10.530 0.310 7.817 1.00 91.69 474 ARG A CA 1
ATOM 3650 C C . ARG A 1 474 ? -9.476 -0.565 7.139 1.00 91.69 474 ARG A C 1
ATOM 3652 O O . ARG A 1 474 ? -9.769 -1.681 6.725 1.00 91.69 474 ARG A O 1
ATOM 3659 N N . TYR A 1 475 ? -8.264 -0.050 6.952 1.00 92.62 475 TYR A N 1
ATOM 3660 C CA . TYR A 1 475 ? -7.202 -0.810 6.313 1.00 92.62 475 TYR A CA 1
ATOM 3661 C C . TYR A 1 475 ? -6.790 -1.988 7.212 1.00 92.62 475 TYR A C 1
ATOM 3663 O O . TYR A 1 475 ? -6.624 -1.789 8.425 1.00 92.62 475 TYR A O 1
ATOM 3671 N N . PRO A 1 476 ? -6.558 -3.192 6.650 1.00 93.31 476 PRO A N 1
ATOM 3672 C CA . PRO A 1 476 ? -5.930 -4.284 7.385 1.00 93.31 476 PRO A CA 1
ATOM 3673 C C . PRO A 1 476 ? -4.637 -3.813 8.053 1.00 93.31 476 PRO A C 1
ATOM 3675 O O . PRO A 1 476 ? -3.927 -2.968 7.494 1.00 93.31 476 PRO A O 1
ATOM 3678 N N . LEU A 1 477 ? -4.339 -4.348 9.239 1.00 93.06 477 LEU A N 1
ATOM 3679 C CA . LEU A 1 477 ? -3.255 -3.857 10.093 1.00 93.06 477 LEU A CA 1
ATOM 3680 C C . LEU A 1 477 ? -1.906 -3.800 9.358 1.00 93.06 477 LEU A C 1
ATOM 3682 O O . LEU A 1 477 ? -1.246 -2.763 9.393 1.00 93.06 477 LEU A O 1
ATOM 3686 N N . ASP A 1 478 ? -1.562 -4.836 8.588 1.00 92.44 478 ASP A N 1
ATOM 3687 C CA . ASP A 1 478 ? -0.362 -4.857 7.738 1.00 92.44 478 ASP A CA 1
ATOM 3688 C C . ASP A 1 478 ? -0.291 -3.665 6.772 1.00 92.44 478 ASP A C 1
ATOM 3690 O O . ASP A 1 478 ? 0.728 -2.981 6.675 1.00 92.44 478 ASP A O 1
ATOM 3694 N N . GLY A 1 479 ? -1.389 -3.364 6.076 1.00 95.00 479 GLY A N 1
ATOM 3695 C CA . GLY A 1 479 ? -1.420 -2.250 5.133 1.00 95.00 479 GLY A CA 1
ATOM 3696 C C . GLY A 1 479 ? -1.415 -0.884 5.818 1.00 95.00 479 GLY A C 1
ATOM 3697 O O . GLY A 1 479 ? -0.848 0.067 5.278 1.00 95.00 479 GLY A O 1
ATOM 3698 N N . PHE A 1 480 ? -1.971 -0.784 7.029 1.00 96.06 480 PHE A N 1
ATOM 3699 C CA . PHE A 1 480 ? -1.846 0.413 7.861 1.00 96.06 480 PHE A CA 1
ATOM 3700 C C . PHE A 1 480 ? -0.394 0.646 8.311 1.00 96.06 480 PHE A C 1
ATOM 3702 O O . PHE A 1 480 ? 0.094 1.779 8.252 1.00 96.06 480 PHE A O 1
ATOM 3709 N N . ILE A 1 481 ? 0.319 -0.415 8.705 1.00 95.19 481 ILE A N 1
ATOM 3710 C CA . ILE A 1 481 ? 1.744 -0.360 9.066 1.00 95.19 481 ILE A CA 1
ATOM 3711 C C . ILE A 1 481 ? 2.571 0.119 7.873 1.00 95.19 481 ILE A C 1
ATOM 3713 O O . ILE A 1 481 ? 3.331 1.081 8.004 1.00 95.19 481 ILE A O 1
ATOM 3717 N N . VAL A 1 482 ? 2.356 -0.468 6.691 1.00 95.75 482 VAL A N 1
ATOM 3718 C CA . VAL A 1 482 ? 3.008 -0.041 5.443 1.00 95.75 482 VAL A CA 1
ATOM 3719 C C . VAL A 1 482 ? 2.698 1.423 5.124 1.00 95.75 482 VAL A C 1
ATOM 3721 O O . VAL A 1 482 ? 3.610 2.182 4.803 1.00 95.75 482 VAL A O 1
ATOM 3724 N N . ALA A 1 483 ? 1.443 1.864 5.248 1.00 95.62 483 ALA A N 1
ATOM 3725 C CA . ALA A 1 483 ? 1.066 3.256 4.999 1.00 95.62 483 ALA A CA 1
ATOM 3726 C C . ALA A 1 483 ? 1.793 4.235 5.943 1.00 95.62 483 ALA A C 1
ATOM 3728 O O . ALA A 1 483 ? 2.236 5.307 5.519 1.00 95.62 483 ALA A O 1
ATOM 3729 N N . ASN A 1 484 ? 1.958 3.863 7.215 1.00 94.69 484 ASN A N 1
ATOM 3730 C CA . ASN A 1 484 ? 2.684 4.665 8.198 1.00 94.69 484 ASN A CA 1
ATOM 3731 C C . ASN A 1 484 ? 4.198 4.667 7.934 1.00 94.69 484 ASN A C 1
ATOM 3733 O O . ASN A 1 484 ? 4.838 5.723 7.989 1.00 94.69 484 ASN A O 1
ATOM 3737 N N . ALA A 1 485 ? 4.769 3.517 7.569 1.00 93.00 485 ALA A N 1
ATOM 3738 C CA . ALA A 1 485 ? 6.162 3.407 7.151 1.00 93.00 485 ALA A CA 1
ATOM 3739 C C . ALA A 1 485 ? 6.438 4.267 5.907 1.00 93.00 485 ALA A C 1
ATOM 3741 O O . ALA A 1 485 ? 7.398 5.043 5.903 1.00 93.00 485 ALA A O 1
ATOM 3742 N N . ALA A 1 486 ? 5.559 4.218 4.902 1.00 93.56 486 ALA A N 1
ATOM 3743 C CA . ALA A 1 486 ? 5.639 5.045 3.703 1.00 93.56 486 ALA A CA 1
ATOM 3744 C C . ALA A 1 486 ? 5.653 6.535 4.047 1.00 93.56 486 ALA A C 1
ATOM 3746 O O . ALA A 1 486 ? 6.582 7.252 3.674 1.00 93.56 486 ALA A O 1
ATOM 3747 N N . LEU A 1 487 ? 4.694 6.994 4.854 1.00 91.62 487 LEU A N 1
ATOM 3748 C CA . LEU A 1 487 ? 4.621 8.396 5.257 1.00 91.62 487 LEU A CA 1
ATOM 3749 C C . LEU A 1 487 ? 5.837 8.840 6.094 1.00 91.62 487 LEU A C 1
ATOM 3751 O O . LEU A 1 487 ? 6.307 9.973 5.955 1.00 91.62 487 LEU A O 1
ATOM 3755 N N . SER A 1 488 ? 6.352 7.973 6.967 1.00 89.19 488 SER A N 1
ATOM 3756 C CA . SER A 1 488 ? 7.517 8.249 7.823 1.00 89.19 488 SER A CA 1
ATOM 3757 C C . SER A 1 488 ? 8.824 8.366 7.042 1.00 89.19 488 SER A C 1
ATOM 3759 O O . SER A 1 488 ? 9.649 9.216 7.373 1.00 89.19 488 SER A O 1
ATOM 3761 N N . ASN A 1 489 ? 8.976 7.571 5.982 1.00 86.19 489 ASN A N 1
ATOM 3762 C CA . ASN A 1 489 ? 10.149 7.588 5.107 1.00 86.19 489 ASN A CA 1
ATOM 3763 C C . ASN A 1 489 ? 10.021 8.577 3.935 1.00 86.19 489 ASN A C 1
ATOM 3765 O O . ASN A 1 489 ? 10.956 8.739 3.155 1.00 86.19 489 ASN A O 1
ATOM 3769 N N . SER A 1 490 ? 8.877 9.252 3.804 1.00 86.38 490 SER A N 1
ATOM 3770 C CA . SER A 1 490 ? 8.650 10.242 2.753 1.00 86.38 490 SER A CA 1
ATOM 3771 C C . SER A 1 490 ? 9.304 11.596 3.057 1.00 86.38 490 SER A C 1
ATOM 3773 O O . SER A 1 490 ? 9.513 11.980 4.210 1.00 86.38 490 SER A O 1
ATOM 3775 N N . ARG A 1 491 ? 9.499 12.410 2.011 1.00 77.19 491 ARG A N 1
ATOM 3776 C CA . ARG A 1 491 ? 9.934 13.819 2.134 1.00 77.19 491 ARG A CA 1
ATOM 3777 C C . ARG A 1 491 ? 8.959 14.708 2.917 1.00 77.19 491 ARG A C 1
ATOM 3779 O O . ARG A 1 491 ? 9.334 15.795 3.337 1.00 77.19 491 ARG A O 1
ATOM 3786 N N . HIS A 1 492 ? 7.718 14.262 3.105 1.00 78.00 492 HIS A N 1
ATOM 3787 C CA . HIS A 1 492 ? 6.672 14.995 3.819 1.00 78.00 492 HIS A CA 1
ATOM 3788 C C . HIS A 1 492 ? 6.500 14.501 5.259 1.00 78.00 492 HIS A C 1
ATOM 3790 O O . HIS A 1 492 ? 5.461 14.745 5.878 1.00 78.00 492 HIS A O 1
ATOM 3796 N N . ASN A 1 493 ? 7.501 13.818 5.822 1.00 78.12 493 ASN A N 1
ATOM 3797 C CA . ASN A 1 493 ? 7.394 13.267 7.165 1.00 78.12 493 ASN A CA 1
ATOM 3798 C C . ASN A 1 493 ? 7.079 14.333 8.243 1.00 78.12 493 ASN A C 1
ATOM 3800 O O . ASN A 1 493 ? 6.345 14.043 9.186 1.00 78.12 493 ASN A O 1
ATOM 3804 N N . GLY A 1 494 ? 7.515 15.581 8.056 1.00 79.00 494 GLY A N 1
ATOM 3805 C CA . GLY A 1 494 ? 7.219 16.706 8.949 1.00 79.00 494 GLY A CA 1
ATOM 3806 C C . GLY A 1 494 ? 5.856 17.380 8.746 1.00 79.00 494 GLY A C 1
ATOM 3807 O O . GLY A 1 494 ? 5.455 18.183 9.583 1.00 79.00 494 GLY A O 1
ATOM 3808 N N . VAL A 1 495 ? 5.116 17.075 7.672 1.00 84.94 495 VAL A N 1
ATOM 3809 C CA . VAL A 1 495 ? 3.828 17.742 7.373 1.00 84.94 495 VAL A CA 1
ATOM 3810 C C . VAL A 1 495 ? 2.745 17.371 8.385 1.00 84.94 495 VAL A C 1
ATOM 3812 O O . VAL A 1 495 ? 1.873 18.182 8.703 1.00 84.94 495 VAL A O 1
ATOM 3815 N N . LEU A 1 496 ? 2.785 16.138 8.887 1.00 87.12 496 LEU A N 1
ATOM 3816 C CA . LEU A 1 496 ? 1.890 15.661 9.930 1.00 87.12 496 LEU A CA 1
ATOM 3817 C C . LEU A 1 496 ? 2.676 15.542 11.233 1.00 87.12 496 LEU A C 1
ATOM 3819 O O . LEU A 1 496 ? 3.602 14.734 11.315 1.00 87.12 496 LEU A O 1
ATOM 3823 N N . SER A 1 497 ? 2.300 16.341 12.237 1.00 88.56 497 SER A N 1
ATOM 3824 C CA . SER A 1 497 ? 2.988 16.359 13.530 1.00 88.56 497 SER A CA 1
ATOM 3825 C C . SER A 1 497 ? 3.002 14.977 14.189 1.00 88.56 497 SER A C 1
ATOM 3827 O O . SER A 1 497 ? 2.089 14.169 13.995 1.00 88.56 497 SER A O 1
ATOM 3829 N N . GLY A 1 498 ? 4.031 14.715 15.002 1.00 88.69 498 GLY A N 1
ATOM 3830 C CA . GLY A 1 498 ? 4.157 13.460 15.751 1.00 88.69 498 GLY A CA 1
ATOM 3831 C C . GLY A 1 498 ? 2.925 13.159 16.607 1.00 88.69 498 GLY A C 1
ATOM 3832 O O . GLY A 1 498 ? 2.445 12.032 16.603 1.00 88.69 498 GLY A O 1
ATOM 3833 N N . GLU A 1 499 ? 2.346 14.182 17.241 1.00 90.56 499 GLU A N 1
ATOM 3834 C CA . GLU A 1 499 ? 1.102 14.054 18.014 1.00 90.56 499 GLU A CA 1
ATOM 3835 C C . GLU A 1 499 ? -0.086 13.625 17.147 1.00 90.56 499 GLU A C 1
ATOM 3837 O O . GLU A 1 499 ? -0.775 12.668 17.476 1.00 90.56 499 GLU A O 1
ATOM 3842 N N . LYS A 1 500 ? -0.274 14.234 15.968 1.00 92.38 500 LYS A N 1
ATOM 3843 C CA . LYS A 1 500 ? -1.340 13.820 15.042 1.00 92.38 500 LYS A CA 1
ATOM 3844 C C . LYS A 1 500 ? -1.172 12.371 14.584 1.00 92.38 500 LYS A C 1
ATOM 3846 O O . LYS A 1 500 ? -2.158 11.651 14.458 1.00 92.38 500 LYS A O 1
ATOM 3851 N N . ARG A 1 501 ? 0.067 11.927 14.347 1.00 92.62 501 ARG A N 1
ATOM 3852 C CA . ARG A 1 501 ? 0.358 10.526 14.002 1.00 92.62 501 ARG A CA 1
ATOM 3853 C C . ARG A 1 501 ? 0.016 9.585 15.151 1.00 92.62 501 ARG A C 1
ATOM 3855 O O . ARG A 1 501 ? -0.653 8.589 14.904 1.00 92.62 501 ARG A O 1
ATOM 3862 N N . LYS A 1 502 ? 0.423 9.914 16.383 1.00 94.81 502 LYS A N 1
ATOM 3863 C CA . LYS A 1 502 ? 0.061 9.163 17.596 1.00 94.81 502 LYS A CA 1
ATOM 3864 C C . LYS A 1 502 ? -1.455 9.012 17.718 1.00 94.81 502 LYS A C 1
ATOM 3866 O O . LYS A 1 502 ? -1.931 7.891 17.866 1.00 94.81 502 LYS A O 1
ATOM 3871 N N . THR A 1 503 ? -2.210 10.100 17.546 1.00 94.94 503 THR A N 1
ATOM 3872 C CA . THR A 1 503 ? -3.680 10.061 17.546 1.00 94.94 503 THR A CA 1
ATOM 3873 C C . THR A 1 503 ? -4.227 9.105 16.487 1.00 94.94 503 THR A C 1
ATOM 3875 O O . THR A 1 503 ? -5.086 8.293 16.799 1.00 94.94 503 THR A O 1
ATOM 3878 N N . ILE A 1 504 ? -3.726 9.140 15.247 1.00 95.44 504 ILE A N 1
ATOM 3879 C CA . ILE A 1 504 ? -4.201 8.238 14.180 1.00 95.44 504 ILE A CA 1
ATOM 3880 C C . ILE A 1 504 ? -3.892 6.773 14.504 1.00 95.44 504 ILE A C 1
ATOM 3882 O O . ILE A 1 504 ? -4.739 5.913 14.271 1.00 95.44 504 ILE A O 1
ATOM 3886 N N . VAL A 1 505 ? -2.709 6.476 15.054 1.00 96.12 505 VAL A N 1
ATOM 3887 C CA . VAL A 1 505 ? -2.367 5.107 15.470 1.00 96.12 505 VAL A CA 1
ATOM 3888 C C . VAL A 1 505 ? -3.275 4.640 16.605 1.00 96.12 505 VAL A C 1
ATOM 3890 O O . VAL A 1 505 ? -3.773 3.519 16.541 1.00 96.12 505 VAL A O 1
ATOM 3893 N N . LEU A 1 506 ? -3.566 5.501 17.586 1.00 96.94 506 LEU A N 1
ATOM 3894 C CA . LEU A 1 506 ? -4.546 5.195 18.629 1.00 96.94 506 LEU A CA 1
ATOM 3895 C C . LEU A 1 506 ? -5.928 4.937 18.029 1.00 96.94 506 LEU A C 1
ATOM 3897 O O . LEU A 1 506 ? -6.544 3.935 18.360 1.00 96.94 506 LEU A O 1
ATOM 3901 N N . LEU A 1 507 ? -6.400 5.774 17.102 1.00 96.31 507 LEU A N 1
ATOM 3902 C CA . LEU A 1 507 ? -7.687 5.555 16.436 1.00 96.31 507 LEU A CA 1
ATOM 3903 C C . LEU A 1 507 ? -7.725 4.212 15.694 1.00 96.31 507 LEU A C 1
ATOM 3905 O O . LEU A 1 507 ? -8.727 3.510 15.790 1.00 96.31 507 LEU A O 1
ATOM 3909 N N . ARG A 1 508 ? -6.645 3.817 15.004 1.00 96.69 508 ARG A N 1
ATOM 3910 C CA . ARG A 1 508 ? -6.573 2.499 14.349 1.00 96.69 508 ARG A CA 1
ATOM 3911 C C . ARG A 1 508 ? -6.562 1.358 15.362 1.00 96.69 508 ARG A C 1
ATOM 3913 O O . ARG A 1 508 ? -7.213 0.346 15.113 1.00 96.69 508 ARG A O 1
ATOM 3920 N N . PHE A 1 509 ? -5.844 1.517 16.474 1.00 97.38 509 PHE A N 1
ATOM 3921 C CA . PHE A 1 509 ? -5.825 0.551 17.570 1.00 97.38 509 PHE A CA 1
ATOM 3922 C C . PHE A 1 509 ? -7.222 0.362 18.163 1.00 97.38 509 PHE A C 1
ATOM 3924 O O . PHE A 1 509 ? -7.700 -0.760 18.255 1.00 97.38 509 PHE A O 1
ATOM 3931 N N . LEU A 1 510 ? -7.925 1.451 18.473 1.00 97.12 510 LEU A N 1
ATOM 3932 C CA . LEU A 1 510 ? -9.288 1.397 18.997 1.00 97.12 510 LEU A CA 1
ATOM 3933 C C . LEU A 1 510 ? -10.272 0.807 17.976 1.00 97.12 510 LEU A C 1
ATOM 3935 O O . LEU A 1 510 ? -11.107 -0.010 18.354 1.00 97.12 510 LEU A O 1
ATOM 3939 N N . TYR A 1 511 ? -10.138 1.149 16.688 1.00 96.69 511 TYR A N 1
ATOM 3940 C CA . TYR A 1 511 ? -10.913 0.524 15.610 1.00 96.69 511 TYR A CA 1
ATOM 3941 C C . TYR A 1 511 ? -10.690 -0.994 15.568 1.00 96.69 511 TYR A C 1
ATOM 3943 O O . TYR A 1 511 ? -11.651 -1.749 15.474 1.00 96.69 511 TYR A O 1
ATOM 3951 N N . HIS A 1 512 ? -9.442 -1.448 15.741 1.00 96.56 512 HIS A N 1
ATOM 3952 C CA . HIS A 1 512 ? -9.089 -2.873 15.798 1.00 96.56 512 HIS A CA 1
ATOM 3953 C C . HIS A 1 512 ? -9.799 -3.614 16.932 1.00 96.56 512 HIS A C 1
ATOM 3955 O O . HIS A 1 512 ? -10.242 -4.747 16.756 1.00 96.56 512 HIS A O 1
ATOM 3961 N N . LEU A 1 513 ? -9.944 -2.973 18.098 1.00 96.06 513 LEU A N 1
ATOM 3962 C CA . LEU A 1 513 ? -10.694 -3.563 19.209 1.00 96.06 513 LEU A CA 1
ATOM 3963 C C . LEU A 1 513 ? -12.168 -3.759 18.828 1.00 96.06 513 LEU A C 1
ATOM 3965 O O . LEU A 1 513 ? -12.738 -4.804 19.129 1.00 96.06 513 LEU A O 1
ATOM 3969 N N . VAL A 1 514 ? -12.772 -2.790 18.130 1.00 95.81 514 VAL A N 1
ATOM 3970 C CA . VAL A 1 514 ? -14.154 -2.902 17.633 1.00 95.81 514 VAL A CA 1
ATOM 3971 C C . VAL A 1 514 ? -14.285 -4.038 16.618 1.00 95.81 514 VAL A C 1
ATOM 3973 O O . VAL A 1 514 ? -15.204 -4.847 16.739 1.00 95.81 514 VAL A O 1
ATOM 3976 N N . GLU A 1 515 ? -13.356 -4.141 15.660 1.00 95.12 515 GLU A N 1
ATOM 3977 C CA . GLU A 1 515 ? -13.323 -5.234 14.675 1.00 95.12 515 GLU A CA 1
ATOM 3978 C C . GLU A 1 515 ? -13.348 -6.603 15.370 1.00 95.12 515 GLU A C 1
ATOM 3980 O O . GLU A 1 515 ? -14.186 -7.446 15.039 1.00 95.12 515 GLU A O 1
ATOM 3985 N N . ASN A 1 516 ? -12.503 -6.793 16.388 1.00 93.81 516 ASN A N 1
ATOM 3986 C CA . ASN A 1 516 ? -12.404 -8.068 17.097 1.00 93.81 516 ASN A CA 1
ATOM 3987 C C . ASN A 1 516 ? -13.637 -8.368 17.965 1.00 93.81 516 ASN A C 1
ATOM 3989 O O . ASN A 1 516 ? -14.090 -9.510 17.988 1.00 93.81 516 ASN A O 1
ATOM 3993 N N . VAL A 1 517 ? -14.239 -7.366 18.624 1.00 92.19 517 VAL A N 1
ATOM 3994 C CA . VAL A 1 517 ? -15.506 -7.548 19.367 1.00 92.19 517 VAL A CA 1
ATOM 3995 C C . VAL A 1 517 ? -16.620 -8.015 18.443 1.00 92.19 517 VAL A C 1
ATOM 3997 O O . VAL A 1 517 ? -17.324 -8.979 18.752 1.00 92.19 517 VAL A O 1
ATOM 4000 N N . CYS A 1 518 ? -16.789 -7.330 17.312 1.00 92.50 518 CYS A N 1
ATOM 4001 C CA . CYS A 1 518 ? -17.827 -7.657 16.346 1.00 92.50 518 CYS A CA 1
ATOM 4002 C C . CYS A 1 518 ? -17.596 -9.042 15.725 1.00 92.50 518 CYS A C 1
ATOM 4004 O O . CYS A 1 518 ? -18.554 -9.798 15.566 1.00 92.50 518 CYS A O 1
ATOM 4006 N N . ALA A 1 519 ? -16.348 -9.391 15.393 1.00 92.31 519 ALA A N 1
ATOM 4007 C CA . ALA A 1 519 ? -15.997 -10.718 14.888 1.00 92.31 519 ALA A CA 1
ATOM 4008 C C . ALA A 1 519 ? -16.288 -11.809 15.930 1.00 92.31 519 ALA A C 1
ATOM 4010 O O . ALA A 1 519 ? -16.998 -12.771 15.634 1.00 92.31 519 ALA A O 1
ATOM 4011 N N . TYR A 1 520 ? -15.849 -11.607 17.176 1.00 91.06 520 TYR A N 1
ATOM 4012 C CA . TYR A 1 520 ? -16.083 -12.548 18.267 1.00 91.06 520 TYR A CA 1
ATOM 4013 C C . TYR A 1 520 ? -17.577 -12.790 18.503 1.00 91.06 520 TYR A C 1
ATOM 4015 O O . TYR A 1 520 ? -17.992 -13.940 18.625 1.00 91.06 520 TYR A O 1
ATOM 4023 N N . GLY A 1 521 ? -18.391 -11.729 18.512 1.00 90.00 521 GLY A N 1
ATOM 4024 C CA . GLY A 1 521 ? -19.845 -11.831 18.655 1.00 90.00 521 GLY A CA 1
ATOM 4025 C C . GLY A 1 521 ? -20.507 -12.659 17.553 1.00 90.00 521 GLY A C 1
ATOM 4026 O O . GLY A 1 521 ? -21.352 -13.501 17.852 1.00 90.00 521 GLY A O 1
ATOM 4027 N N . LYS A 1 522 ? -20.086 -12.475 16.295 1.00 90.44 522 LYS A N 1
ATOM 4028 C CA . LYS A 1 522 ? -20.601 -13.243 15.147 1.00 90.44 522 LYS A CA 1
ATOM 4029 C C . LYS A 1 522 ? -20.235 -14.725 15.215 1.00 90.44 522 LYS A C 1
ATOM 4031 O O . LYS A 1 522 ? -21.047 -15.565 14.846 1.00 90.44 522 LYS A O 1
ATOM 4036 N N . GLU A 1 523 ? -19.029 -15.041 15.674 1.00 90.69 523 GLU A N 1
ATOM 4037 C CA . GLU A 1 523 ? -18.530 -16.420 15.743 1.00 90.69 523 GLU A CA 1
ATOM 4038 C C . GLU A 1 523 ? -19.070 -17.199 16.951 1.00 90.69 523 GLU A C 1
ATOM 4040 O O . GLU A 1 523 ? -19.315 -18.400 16.856 1.00 90.69 523 GLU A O 1
ATOM 4045 N N . ASN A 1 524 ? -19.244 -16.528 18.091 1.00 88.00 524 ASN A N 1
ATOM 4046 C CA . ASN A 1 524 ? -19.448 -17.171 19.394 1.00 88.00 524 ASN A CA 1
ATOM 4047 C C . ASN A 1 524 ? -20.841 -16.919 20.000 1.00 88.00 524 ASN A C 1
ATOM 4049 O O . ASN A 1 524 ? -21.226 -17.564 20.980 1.00 88.00 524 ASN A O 1
ATOM 4053 N N . GLY A 1 525 ? -21.609 -15.998 19.416 1.00 87.50 525 GLY A N 1
ATOM 4054 C CA . GLY A 1 525 ? -22.946 -15.630 19.865 1.00 87.50 525 GLY A CA 1
ATOM 4055 C C . GLY A 1 525 ? -22.970 -14.675 21.062 1.00 87.50 525 GLY A C 1
ATOM 4056 O O . GLY A 1 525 ? -21.962 -14.369 21.705 1.00 87.50 525 GLY A O 1
ATOM 4057 N N . GLU A 1 526 ? -24.174 -14.203 21.374 1.00 85.38 526 GLU A N 1
ATOM 4058 C CA . GLU A 1 526 ? -24.410 -13.104 22.316 1.00 85.38 526 GLU A CA 1
ATOM 4059 C C . GLU A 1 526 ? -24.042 -13.448 23.769 1.00 85.38 526 GLU A C 1
ATOM 4061 O O . GLU A 1 526 ? -23.449 -12.631 24.469 1.00 85.38 526 GLU A O 1
ATOM 4066 N N . VAL A 1 527 ? -24.318 -14.679 24.219 1.00 84.50 527 VAL A N 1
ATOM 4067 C CA . VAL A 1 527 ? -24.032 -15.120 25.599 1.00 84.50 527 VAL A CA 1
ATOM 4068 C C . VAL A 1 527 ? -22.530 -15.115 25.886 1.00 84.50 527 VAL A C 1
ATOM 4070 O O . VAL A 1 527 ? -22.096 -14.604 26.920 1.00 84.50 527 VAL A O 1
ATOM 4073 N N . GLN A 1 528 ? -21.721 -15.655 24.970 1.00 84.50 528 GLN A N 1
ATOM 4074 C CA . GLN A 1 528 ? -20.266 -15.683 25.136 1.00 84.50 528 GLN A CA 1
ATOM 4075 C C . GLN A 1 528 ? -19.669 -14.281 25.010 1.00 84.50 528 GLN A C 1
ATOM 4077 O O . GLN A 1 528 ? -18.787 -13.923 25.791 1.00 84.50 528 GLN A O 1
ATOM 4082 N N . LEU A 1 529 ? -20.187 -13.458 24.090 1.00 86.81 529 LEU A N 1
ATOM 4083 C CA . LEU A 1 529 ? -19.801 -12.054 23.985 1.00 86.81 529 LEU A CA 1
ATOM 4084 C C . LEU A 1 529 ? -20.096 -11.293 25.284 1.00 86.81 529 LEU A C 1
ATOM 4086 O O . LEU A 1 529 ? -19.235 -10.566 25.776 1.00 86.81 529 LEU A O 1
ATOM 4090 N N . HIS A 1 530 ? -21.278 -11.478 25.870 1.00 84.38 530 HIS A N 1
ATOM 4091 C CA . HIS A 1 530 ? -21.656 -10.828 27.120 1.00 84.38 530 HIS A CA 1
ATOM 4092 C C . HIS A 1 530 ? -20.780 -11.293 28.297 1.00 84.38 530 HIS A C 1
ATOM 4094 O O . HIS A 1 530 ? -20.323 -10.469 29.091 1.00 84.38 530 HIS A O 1
ATOM 4100 N N . ALA A 1 531 ? -20.459 -12.589 28.379 1.00 82.69 531 ALA A N 1
ATOM 4101 C CA . ALA A 1 531 ? -19.508 -13.109 29.364 1.00 82.69 531 ALA A CA 1
ATOM 4102 C C . ALA A 1 531 ? -18.109 -12.488 29.193 1.00 82.69 531 ALA A C 1
ATOM 4104 O O . ALA A 1 531 ? -17.510 -12.035 30.168 1.00 82.69 531 ALA A O 1
ATOM 4105 N N . ALA A 1 532 ? -17.608 -12.414 27.956 1.00 83.50 532 ALA A N 1
ATOM 4106 C CA . ALA A 1 532 ? -16.318 -11.806 27.644 1.00 83.50 532 ALA A CA 1
ATOM 4107 C C . ALA A 1 532 ? -16.274 -10.310 27.995 1.00 83.50 532 ALA A C 1
ATOM 4109 O O . ALA A 1 532 ? -15.312 -9.861 28.616 1.00 83.50 532 ALA A O 1
ATOM 4110 N N . LYS A 1 533 ? -17.327 -9.551 27.659 1.00 84.56 533 LYS A N 1
ATOM 4111 C CA . LYS A 1 533 ? -17.480 -8.128 28.016 1.00 84.56 533 LYS A CA 1
ATOM 4112 C C . LYS A 1 533 ? -17.335 -7.905 29.523 1.00 84.56 533 LYS A C 1
ATOM 4114 O O . LYS A 1 533 ? -16.581 -7.033 29.948 1.00 84.56 533 LYS A O 1
ATOM 4119 N N . ASN A 1 534 ? -18.019 -8.723 30.322 1.00 78.94 534 ASN A N 1
ATOM 4120 C CA . ASN A 1 534 ? -17.945 -8.655 31.779 1.00 78.94 534 ASN A CA 1
ATOM 4121 C C . ASN A 1 534 ? -16.541 -9.003 32.294 1.00 78.94 534 ASN A C 1
ATOM 4123 O O . ASN A 1 534 ? -16.000 -8.307 33.146 1.00 78.94 534 ASN A O 1
ATOM 4127 N N . LEU A 1 535 ? -15.916 -10.038 31.738 1.00 77.94 535 LEU A N 1
ATOM 4128 C CA . LEU A 1 535 ? -14.585 -10.485 32.142 1.00 77.94 535 LEU A CA 1
ATOM 4129 C C . LEU A 1 535 ? -13.497 -9.430 31.959 1.00 77.94 535 LEU A C 1
ATOM 4131 O O . LEU A 1 535 ? -12.746 -9.185 32.900 1.00 77.94 535 LEU A O 1
ATOM 4135 N N . VAL A 1 536 ? -13.439 -8.776 30.793 1.00 80.06 536 VAL A N 1
ATOM 4136 C CA . VAL A 1 536 ? -12.430 -7.733 30.511 1.00 80.06 536 VAL A CA 1
ATOM 4137 C C . VAL A 1 536 ? -12.445 -6.637 31.580 1.00 80.06 536 VAL A C 1
ATOM 4139 O O . VAL A 1 536 ? -11.395 -6.131 31.972 1.00 80.06 536 VAL A O 1
ATOM 4142 N N . LEU A 1 537 ? -13.630 -6.277 32.075 1.00 77.94 537 LEU A N 1
ATOM 4143 C CA . LEU A 1 537 ? -13.796 -5.194 33.043 1.00 77.94 537 LEU A CA 1
ATOM 4144 C C . LEU A 1 537 ? -13.611 -5.641 34.504 1.00 77.94 537 LEU A C 1
ATOM 4146 O O . LEU A 1 537 ? -13.425 -4.783 35.364 1.00 77.94 537 LEU A O 1
ATOM 4150 N N . LEU A 1 538 ? -13.620 -6.951 34.783 1.00 72.62 538 LEU A N 1
ATOM 4151 C CA . LEU A 1 538 ? -13.581 -7.531 36.135 1.00 72.62 538 LEU A CA 1
ATOM 4152 C C . LEU A 1 538 ? -12.245 -8.208 36.510 1.00 72.62 538 LEU A C 1
ATOM 4154 O O . LEU A 1 538 ? -12.071 -8.594 37.665 1.00 72.62 538 LEU A O 1
ATOM 4158 N N . MET A 1 539 ? -11.304 -8.372 35.574 1.00 60.28 539 MET A N 1
ATOM 4159 C CA . MET A 1 539 ? -10.086 -9.189 35.750 1.00 60.28 539 MET A CA 1
ATOM 4160 C C . MET A 1 539 ? -9.114 -8.757 36.871 1.00 60.28 539 MET A C 1
ATOM 4162 O O . MET A 1 539 ? -8.281 -9.568 37.275 1.00 60.28 539 MET A O 1
ATOM 4166 N N . ASP A 1 540 ? -9.231 -7.544 37.416 1.00 53.47 540 ASP A N 1
ATOM 4167 C CA . ASP A 1 540 ? -8.225 -6.961 38.319 1.00 53.47 540 ASP A CA 1
ATOM 4168 C C . ASP A 1 540 ? -8.565 -6.983 39.813 1.00 53.47 540 ASP A C 1
ATOM 4170 O O . ASP A 1 540 ? -7.842 -6.364 40.587 1.00 53.47 540 ASP A O 1
ATOM 4174 N N . ASP A 1 541 ? -9.607 -7.679 40.277 1.00 52.59 541 ASP A N 1
ATOM 4175 C CA . ASP A 1 541 ? -9.797 -7.824 41.728 1.00 52.59 541 ASP A CA 1
ATOM 4176 C C . ASP A 1 541 ? -8.892 -8.952 42.276 1.00 52.59 541 ASP A C 1
ATOM 4178 O O . ASP A 1 541 ? -9.194 -10.138 42.087 1.00 52.59 541 ASP A O 1
ATOM 4182 N N . PRO A 1 542 ? -7.775 -8.652 42.982 1.00 45.03 542 PRO A N 1
ATOM 4183 C CA . PRO A 1 542 ? -6.949 -9.681 43.604 1.00 45.03 542 PRO A CA 1
ATOM 4184 C C . PRO A 1 542 ? -7.687 -10.473 44.696 1.00 45.03 542 PRO A C 1
ATOM 4186 O O . PRO A 1 542 ? -7.240 -11.566 45.048 1.00 45.03 542 PRO A O 1
ATOM 4189 N N . SER A 1 543 ? -8.805 -9.937 45.186 1.00 44.03 543 SER A N 1
ATOM 4190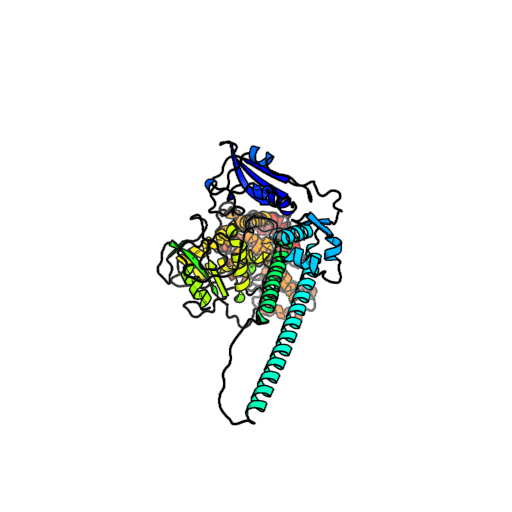 C CA . SER A 1 543 ? -9.740 -10.502 46.165 1.00 44.03 543 SER A CA 1
ATOM 4191 C C . SER A 1 543 ? -10.996 -11.106 45.517 1.00 44.03 543 SER A C 1
ATOM 4193 O O . SER A 1 543 ? -11.775 -11.770 46.202 1.00 44.03 543 SER A O 1
ATOM 4195 N N . GLY A 1 544 ? -11.184 -10.916 44.208 1.00 49.97 544 GLY A N 1
ATOM 4196 C CA . GLY A 1 544 ? -12.300 -11.469 43.450 1.00 49.97 544 GLY A CA 1
ATOM 4197 C C . GLY A 1 544 ? -12.153 -12.982 43.268 1.00 49.97 544 GLY A C 1
ATOM 4198 O O . GLY A 1 544 ? -11.060 -13.527 43.451 1.00 49.97 544 GLY A O 1
ATOM 4199 N N . PRO A 1 545 ? -13.225 -13.713 42.911 1.00 44.16 545 PRO A N 1
ATOM 4200 C CA . PRO A 1 545 ? -13.181 -15.163 42.748 1.00 44.16 545 PRO A CA 1
ATOM 4201 C C . PRO A 1 545 ? -12.306 -15.555 41.542 1.00 44.16 545 PRO A C 1
ATOM 4203 O O . PRO A 1 545 ? -12.794 -15.859 40.455 1.00 44.16 545 PRO A O 1
ATOM 4206 N N . ARG A 1 546 ? -10.984 -15.612 41.765 1.00 46.00 546 ARG A N 1
ATOM 4207 C CA . ARG A 1 546 ? -9.919 -15.987 40.814 1.00 46.00 546 ARG A CA 1
ATOM 4208 C C . ARG A 1 546 ? -10.093 -17.387 40.199 1.00 46.00 546 ARG A C 1
ATOM 4210 O O . ARG A 1 546 ? -9.327 -17.773 39.319 1.00 46.00 546 ARG A O 1
ATOM 4217 N N . SER A 1 547 ? -11.072 -18.170 40.658 1.00 46.03 547 SER A N 1
ATOM 4218 C CA . SER A 1 547 ? -11.318 -19.548 40.223 1.00 46.03 547 SER A CA 1
ATOM 4219 C C . SER A 1 547 ? -12.430 -19.714 39.179 1.00 46.03 547 SER A C 1
ATOM 4221 O O . SER A 1 547 ? -12.414 -20.722 38.478 1.00 46.03 547 SER A O 1
ATOM 4223 N N . LEU A 1 548 ? -13.363 -18.763 39.025 1.00 47.53 548 LEU A N 1
ATOM 4224 C CA . LEU A 1 548 ? -14.521 -18.924 38.119 1.00 47.53 548 LEU A CA 1
ATOM 4225 C C . LEU A 1 548 ? -14.298 -18.364 36.705 1.00 47.53 548 LEU A C 1
ATOM 4227 O O . LEU A 1 548 ? -14.983 -18.758 35.764 1.00 47.53 548 LEU A O 1
ATOM 4231 N N . PHE A 1 549 ? -13.311 -17.488 36.542 1.00 54.44 549 PHE A N 1
ATOM 4232 C CA . PHE A 1 549 ? -13.204 -16.574 35.406 1.00 54.44 549 PHE A CA 1
ATOM 4233 C C . PHE A 1 549 ? -11.866 -16.700 34.670 1.00 54.44 549 PHE A C 1
ATOM 4235 O O . PHE A 1 549 ? -11.212 -15.718 34.335 1.00 54.44 549 PHE A O 1
ATOM 4242 N N . ARG A 1 550 ? -11.427 -17.936 34.412 1.00 61.78 550 ARG A N 1
ATOM 4243 C CA . ARG A 1 550 ? -10.371 -18.165 33.417 1.00 61.78 550 ARG A CA 1
ATOM 4244 C C . ARG A 1 550 ? -10.985 -17.983 32.031 1.00 61.78 550 ARG A C 1
ATOM 4246 O O . ARG A 1 550 ? -12.069 -18.504 31.792 1.00 61.78 550 ARG A O 1
ATOM 4253 N N . TRP A 1 551 ? -10.285 -17.330 31.104 1.00 63.38 551 TRP A N 1
ATOM 4254 C CA . TRP A 1 551 ? -10.728 -17.188 29.705 1.00 63.38 551 TRP A CA 1
ATOM 4255 C C . TRP A 1 551 ? -11.149 -18.524 29.070 1.00 63.38 551 TRP A C 1
ATOM 4257 O O . TRP A 1 551 ? -12.132 -18.595 28.336 1.00 63.38 551 TRP A O 1
ATOM 4267 N N . ASN A 1 552 ? -10.490 -19.619 29.458 1.00 61.62 552 ASN A N 1
ATOM 4268 C CA . ASN A 1 552 ? -10.833 -20.978 29.027 1.00 61.62 552 ASN A CA 1
ATOM 4269 C C . ASN A 1 552 ? -12.245 -21.430 29.449 1.00 61.62 552 ASN A C 1
ATOM 4271 O O . ASN A 1 552 ? -12.839 -22.278 28.786 1.00 61.62 552 ASN A O 1
ATOM 4275 N N . SER A 1 553 ? -12.796 -20.859 30.522 1.00 64.69 553 SER A N 1
ATOM 4276 C CA . SER A 1 553 ? -14.149 -21.138 31.001 1.00 64.69 553 SER A CA 1
ATOM 4277 C C . SER A 1 553 ? -15.222 -20.445 30.159 1.00 64.69 553 SER A C 1
ATOM 4279 O O . SER A 1 553 ? -16.338 -20.947 30.134 1.00 64.69 553 SER A O 1
ATOM 4281 N N . VAL A 1 554 ? -14.909 -19.361 29.423 1.00 66.88 554 VAL A N 1
ATOM 4282 C CA . VAL A 1 554 ? -15.879 -18.586 28.604 1.00 66.88 554 VAL A CA 1
ATOM 4283 C C . VAL A 1 554 ? -16.619 -19.471 27.605 1.00 66.88 554 VAL A C 1
ATOM 4285 O O . VAL A 1 554 ? -17.833 -19.369 27.449 1.00 66.88 554 VAL A O 1
ATOM 4288 N N . ARG A 1 555 ? -15.908 -20.433 27.012 1.00 65.38 555 ARG A N 1
ATOM 4289 C CA . ARG A 1 555 ? -16.476 -21.407 26.067 1.00 65.38 555 ARG A CA 1
ATOM 4290 C C . ARG A 1 555 ? -17.523 -22.331 26.696 1.00 65.38 555 ARG A C 1
ATOM 4292 O O . ARG A 1 555 ? -18.352 -22.885 25.986 1.00 65.38 555 ARG A O 1
ATOM 4299 N N . GLN A 1 556 ? -17.492 -22.510 28.017 1.00 69.81 556 GLN A N 1
ATOM 4300 C CA . GLN A 1 556 ? -18.458 -23.336 28.744 1.00 69.81 556 GLN A CA 1
ATOM 4301 C C . GLN A 1 556 ? -19.731 -22.558 29.105 1.00 69.81 556 GLN A C 1
ATOM 4303 O O . GLN A 1 556 ? -20.749 -23.179 29.398 1.00 69.81 556 GLN A O 1
ATOM 4308 N N . PHE A 1 557 ? -19.728 -21.220 29.043 1.00 70.69 557 PHE A N 1
ATOM 4309 C CA . PHE A 1 557 ? -20.895 -20.417 29.430 1.00 70.69 557 PHE A CA 1
ATOM 4310 C C . PHE A 1 557 ? -22.091 -20.639 28.509 1.00 70.69 557 PHE A C 1
ATOM 4312 O O . PHE A 1 557 ? -23.208 -20.682 29.001 1.00 70.69 557 PHE A O 1
ATOM 4319 N N . SER A 1 558 ? -21.886 -20.874 27.212 1.00 65.69 558 SER A N 1
ATOM 4320 C CA . SER A 1 558 ? -22.988 -21.219 26.298 1.00 65.69 558 SER A CA 1
ATOM 4321 C C . SER A 1 558 ? -23.577 -22.613 26.543 1.00 65.69 558 SER A C 1
ATOM 4323 O O . SER A 1 558 ? -24.646 -22.923 26.031 1.00 65.69 558 SER A O 1
ATOM 4325 N N . ILE A 1 559 ? -22.874 -23.472 27.289 1.00 72.62 559 ILE A N 1
ATOM 4326 C CA . ILE A 1 559 ? -23.369 -24.792 27.705 1.00 72.62 559 ILE A CA 1
ATOM 4327 C C . ILE A 1 559 ? -24.143 -24.666 29.023 1.00 72.62 559 ILE A C 1
ATOM 4329 O O . ILE A 1 559 ? -25.139 -25.355 29.230 1.00 72.62 559 ILE A O 1
ATOM 4333 N N . ILE A 1 560 ? -23.674 -23.790 29.916 1.00 75.38 560 ILE A N 1
ATOM 4334 C CA . ILE A 1 560 ? -24.233 -23.597 31.258 1.00 75.38 560 ILE A CA 1
ATOM 4335 C C . ILE A 1 560 ? -25.464 -22.681 31.231 1.00 75.38 560 ILE A C 1
ATOM 4337 O O . ILE A 1 560 ? -26.421 -22.943 31.953 1.00 75.38 560 ILE A O 1
ATOM 4341 N N . PHE A 1 561 ? -25.452 -21.636 30.403 1.00 79.94 561 PHE A N 1
ATOM 4342 C CA . PHE A 1 561 ? -26.487 -20.607 30.346 1.00 79.94 561 PHE A CA 1
ATOM 4343 C C . PHE A 1 561 ? -27.183 -20.627 28.991 1.00 79.94 561 PHE A C 1
ATOM 4345 O O . PHE A 1 561 ? -26.534 -20.600 27.945 1.00 79.94 561 PHE A O 1
ATOM 4352 N N . LYS A 1 562 ? -28.518 -20.656 29.008 1.00 78.00 562 LYS A N 1
ATOM 4353 C CA . LYS A 1 562 ? -29.329 -20.732 27.783 1.00 78.00 562 LYS A CA 1
ATOM 4354 C C . LYS A 1 562 ? -29.551 -19.373 27.126 1.00 78.00 562 LYS A C 1
ATOM 4356 O O . LYS A 1 562 ? -29.831 -19.320 25.932 1.00 78.00 562 LYS A O 1
ATOM 4361 N N . ASN A 1 563 ? -29.470 -18.292 27.896 1.00 84.88 563 ASN A N 1
ATOM 4362 C CA . ASN A 1 563 ? -29.641 -16.919 27.427 1.00 84.88 563 ASN A CA 1
ATOM 4363 C C . ASN A 1 563 ? -28.835 -15.932 28.286 1.00 84.88 563 ASN A C 1
ATOM 4365 O O . ASN A 1 563 ? -28.264 -16.291 29.321 1.00 84.88 563 ASN A O 1
ATOM 4369 N N . VAL A 1 564 ? -28.777 -14.682 27.824 1.00 81.94 564 VAL A N 1
ATOM 4370 C CA . VAL A 1 564 ? -28.033 -13.601 28.478 1.00 81.94 564 VAL A CA 1
ATOM 4371 C C . VAL A 1 564 ? -28.637 -13.281 29.849 1.00 81.94 564 VAL A C 1
ATOM 4373 O O . VAL A 1 564 ? -27.902 -13.013 30.792 1.00 81.94 564 VAL A O 1
ATOM 4376 N N . GLU A 1 565 ? -29.956 -13.378 30.015 1.00 83.00 565 GLU A N 1
ATOM 4377 C CA . GLU A 1 565 ? -30.663 -13.098 31.272 1.00 83.00 565 GLU A CA 1
ATOM 4378 C C . GLU A 1 565 ? -30.250 -14.045 32.407 1.00 83.00 565 GLU A C 1
ATOM 4380 O O . GLU A 1 565 ? -30.076 -13.611 33.549 1.00 83.00 565 GLU A O 1
ATOM 4385 N N . GLU A 1 566 ? -30.072 -15.332 32.103 1.00 81.19 566 GLU A N 1
ATOM 4386 C CA . GLU A 1 566 ? -29.629 -16.349 33.059 1.00 81.19 566 GLU A CA 1
ATOM 4387 C C . GLU A 1 566 ? -28.186 -16.090 33.510 1.00 81.19 566 GLU A C 1
ATOM 4389 O O . GLU A 1 566 ? -27.881 -16.146 34.706 1.00 81.19 566 GLU A O 1
ATOM 4394 N N . LEU A 1 567 ? -27.320 -15.714 32.563 1.00 80.56 567 LEU A N 1
ATOM 4395 C CA . LEU A 1 567 ? -25.949 -15.301 32.842 1.00 80.56 567 LEU A CA 1
ATOM 4396 C C . LEU A 1 567 ? -25.908 -14.030 33.701 1.00 80.56 567 LEU A C 1
ATOM 4398 O O . LEU A 1 567 ? -25.230 -14.009 34.728 1.00 80.56 567 LEU A O 1
ATOM 4402 N N . ARG A 1 568 ? -26.671 -12.994 33.335 1.00 77.69 568 ARG A N 1
ATOM 4403 C CA . ARG A 1 568 ? -26.780 -11.740 34.098 1.00 77.69 568 ARG A CA 1
ATOM 4404 C C . ARG A 1 568 ? -27.201 -12.003 35.538 1.00 77.69 568 ARG A C 1
ATOM 4406 O O . ARG A 1 568 ? -26.598 -11.483 36.474 1.00 77.69 568 ARG A O 1
ATOM 4413 N N . LYS A 1 569 ? -28.219 -12.848 35.744 1.00 81.25 569 LYS A N 1
ATOM 4414 C CA . LYS A 1 569 ? -28.656 -13.245 37.090 1.00 81.25 569 LYS A CA 1
ATOM 4415 C C . LYS A 1 569 ? -27.511 -13.891 37.876 1.00 81.25 569 LYS A C 1
ATOM 4417 O O . LYS A 1 569 ? -27.272 -13.504 39.016 1.00 81.25 569 LYS A O 1
ATOM 4422 N N . HIS A 1 570 ? -26.778 -14.812 37.254 1.00 77.81 570 HIS A N 1
ATOM 4423 C CA . HIS A 1 570 ? -25.646 -15.484 37.887 1.00 77.81 570 HIS A CA 1
ATOM 4424 C C . HIS A 1 570 ? -24.503 -14.529 38.258 1.00 77.81 570 HIS A C 1
ATOM 4426 O O . HIS A 1 570 ? -23.918 -14.654 39.335 1.00 77.81 570 HIS A O 1
ATOM 4432 N N . LEU A 1 571 ? -24.185 -13.569 37.384 1.00 74.31 571 LEU A N 1
ATOM 4433 C CA . LEU A 1 571 ? -23.142 -12.572 37.627 1.00 74.31 571 LEU A CA 1
ATOM 4434 C C . LEU A 1 571 ? -23.536 -11.619 38.758 1.00 74.31 571 LEU A C 1
ATOM 4436 O O . LEU A 1 571 ? -22.736 -11.410 39.667 1.00 74.31 571 LEU A O 1
ATOM 4440 N N . ARG A 1 572 ? -24.781 -11.128 38.778 1.00 73.88 572 ARG A N 1
ATOM 4441 C CA . ARG A 1 572 ? -25.291 -10.256 39.853 1.00 73.88 572 ARG A CA 1
ATOM 4442 C C . ARG A 1 572 ? -25.253 -10.904 41.236 1.00 73.88 572 ARG A C 1
ATOM 4444 O O . ARG A 1 572 ? -25.049 -10.214 42.228 1.00 73.88 572 ARG A O 1
ATOM 4451 N N . GLU A 1 573 ? -25.445 -12.218 41.312 1.00 73.44 573 GLU A N 1
ATOM 4452 C CA . GLU A 1 573 ? -25.410 -12.961 42.578 1.00 73.44 573 GLU A CA 1
ATOM 4453 C C . GLU A 1 573 ? -23.981 -13.207 43.099 1.00 73.44 573 GLU A C 1
ATOM 4455 O O . GLU A 1 573 ? -23.809 -13.490 44.284 1.00 73.44 573 GLU A O 1
ATOM 4460 N N . ARG A 1 574 ? -22.953 -13.126 42.239 1.00 68.88 574 ARG A N 1
ATOM 4461 C CA . ARG A 1 574 ? -21.574 -13.544 42.569 1.00 68.88 574 ARG A CA 1
ATOM 4462 C C . ARG A 1 574 ? -20.511 -12.457 42.454 1.00 68.88 574 ARG A C 1
ATOM 4464 O O . ARG A 1 574 ? -19.437 -12.623 43.029 1.00 68.88 574 ARG A O 1
ATOM 4471 N N . VAL A 1 575 ? -20.771 -11.387 41.714 1.00 64.56 575 VAL A N 1
ATOM 4472 C CA . VAL A 1 575 ? -19.820 -10.296 41.483 1.00 64.56 575 VAL A CA 1
ATOM 4473 C C . VAL A 1 575 ? -20.254 -9.092 42.312 1.00 64.56 575 VAL A C 1
ATOM 4475 O O . VAL A 1 575 ? -21.388 -8.629 42.201 1.00 64.56 575 VAL A O 1
ATOM 4478 N N . ALA A 1 576 ? -19.359 -8.599 43.173 1.00 57.66 576 ALA A N 1
ATOM 4479 C CA . ALA A 1 576 ? -19.617 -7.397 43.956 1.00 57.66 576 ALA A CA 1
ATOM 4480 C C . ALA A 1 576 ? -19.897 -6.210 43.014 1.00 57.66 576 ALA A C 1
ATOM 4482 O O . ALA A 1 576 ? -19.212 -6.053 41.998 1.00 57.66 576 ALA A O 1
ATOM 4483 N N . PRO A 1 577 ? -20.895 -5.370 43.322 1.00 54.38 577 PRO A N 1
ATOM 4484 C CA . PRO A 1 577 ? -21.282 -4.302 42.428 1.00 54.38 577 PRO A CA 1
ATOM 4485 C C . PRO A 1 577 ? -20.187 -3.225 42.424 1.00 54.38 577 PRO A C 1
ATOM 4487 O O . PRO A 1 577 ? -19.786 -2.721 43.470 1.00 54.38 577 PRO A O 1
ATOM 4490 N N . VAL A 1 578 ? -19.786 -2.818 41.217 1.00 57.53 578 VAL A N 1
ATOM 4491 C CA . VAL A 1 578 ? -19.110 -1.542 40.926 1.00 57.53 578 VAL A CA 1
ATOM 4492 C C . VAL A 1 578 ? -17.599 -1.469 41.213 1.00 57.53 578 VAL A C 1
ATOM 4494 O O . VAL A 1 578 ? -17.123 -0.543 41.866 1.00 57.53 578 VAL A O 1
ATOM 4497 N N . ALA A 1 579 ? -16.800 -2.372 40.641 1.00 61.34 579 ALA A N 1
ATOM 4498 C CA . ALA A 1 579 ? -15.389 -2.064 40.387 1.00 61.34 579 ALA A CA 1
ATOM 4499 C C . ALA A 1 579 ? -15.245 -1.523 38.954 1.00 61.34 579 ALA A C 1
ATOM 4501 O O . ALA A 1 579 ? -15.332 -2.271 37.983 1.00 61.34 579 ALA A O 1
ATOM 4502 N N . TYR A 1 580 ? -15.069 -0.207 38.805 1.00 76.25 580 TYR A N 1
ATOM 4503 C CA . TYR A 1 580 ? -14.717 0.383 37.513 1.00 76.25 580 TYR A CA 1
ATOM 4504 C C . TYR A 1 580 ? -13.213 0.281 37.303 1.00 76.25 580 TYR A C 1
ATOM 4506 O O . TYR A 1 580 ? -12.430 0.796 38.102 1.00 76.25 580 TYR A O 1
ATOM 4514 N N . LYS A 1 581 ? -12.798 -0.316 36.188 1.00 85.88 581 LYS A N 1
ATOM 4515 C CA . LYS A 1 581 ? -11.403 -0.250 35.766 1.00 85.88 581 LYS A CA 1
ATOM 4516 C C . LYS A 1 581 ? -11.099 1.150 35.224 1.00 85.88 581 LYS A C 1
ATOM 4518 O O . LYS A 1 581 ? -11.532 1.488 34.125 1.00 85.88 581 LYS A O 1
ATOM 4523 N N . LEU A 1 582 ? -10.411 1.965 36.027 1.00 90.50 582 LEU A N 1
ATOM 4524 C CA . LEU A 1 582 ? -10.096 3.368 35.709 1.00 90.50 582 LEU A CA 1
ATOM 4525 C C . LEU A 1 582 ? -8.925 3.518 34.725 1.00 90.50 582 LEU A C 1
ATOM 4527 O O . LEU A 1 582 ? -8.742 4.580 34.144 1.00 90.50 582 LEU A O 1
ATOM 4531 N N . SER A 1 583 ? -8.135 2.466 34.525 1.00 91.12 583 SER A N 1
ATOM 4532 C CA . SER A 1 583 ? -7.070 2.412 33.524 1.00 91.12 583 SER A CA 1
ATOM 4533 C C . SER A 1 583 ? -7.022 1.011 32.930 1.00 91.12 583 SER A C 1
ATOM 4535 O O . SER A 1 583 ? -7.047 0.035 33.674 1.00 91.12 583 SER A O 1
ATOM 4537 N N . VAL A 1 584 ? -6.977 0.915 31.604 1.00 90.81 584 VAL A N 1
ATOM 4538 C CA . VAL A 1 584 ? -6.873 -0.339 30.855 1.00 90.81 584 VAL A CA 1
ATOM 4539 C C . VAL A 1 584 ? -5.602 -0.267 30.032 1.00 90.81 584 VAL A C 1
ATOM 4541 O O . VAL A 1 584 ? -5.515 0.489 29.066 1.00 90.81 584 VAL A O 1
ATOM 4544 N N . THR A 1 585 ? -4.592 -1.029 30.435 1.00 91.19 585 THR A N 1
ATOM 4545 C CA . THR A 1 585 ? -3.340 -1.132 29.688 1.00 91.19 585 THR A CA 1
ATOM 4546 C C . THR A 1 585 ? -3.508 -2.076 28.503 1.00 91.19 585 THR A C 1
ATOM 4548 O O . THR A 1 585 ? -4.400 -2.921 28.477 1.00 91.19 585 THR A O 1
ATOM 4551 N N . VAL A 1 586 ? -2.621 -1.969 27.512 1.00 91.00 586 VAL A N 1
ATOM 4552 C CA . VAL A 1 586 ? -2.622 -2.894 26.369 1.00 91.00 586 VAL A CA 1
ATOM 4553 C C . VAL A 1 586 ? -2.405 -4.336 26.833 1.00 91.00 586 VAL A C 1
ATOM 4555 O O . VAL A 1 586 ? -3.064 -5.233 26.321 1.00 91.00 586 VAL A O 1
ATOM 4558 N N . SER A 1 587 ? -1.562 -4.556 27.846 1.00 87.75 587 SER A N 1
ATOM 4559 C CA . SER A 1 587 ? -1.334 -5.875 28.446 1.00 87.75 587 SER A CA 1
ATOM 4560 C C . SER A 1 587 ? -2.603 -6.486 29.042 1.00 87.75 587 SER A C 1
ATOM 4562 O O . SER A 1 587 ? -2.769 -7.698 28.978 1.00 87.75 587 SER A O 1
ATOM 4564 N N . ASP A 1 588 ? -3.517 -5.665 29.563 1.00 86.44 588 ASP A N 1
ATOM 4565 C CA . ASP A 1 588 ? -4.791 -6.139 30.116 1.00 86.44 588 ASP A CA 1
ATOM 4566 C C . ASP A 1 588 ? -5.756 -6.634 29.034 1.00 86.44 588 ASP A C 1
ATOM 4568 O O . ASP A 1 588 ? -6.696 -7.372 29.321 1.00 86.44 588 ASP A O 1
ATOM 4572 N N . LEU A 1 589 ? -5.549 -6.184 27.795 1.00 90.06 589 LEU A N 1
ATOM 4573 C CA . LEU A 1 589 ? -6.351 -6.556 26.635 1.00 90.06 589 LEU A CA 1
ATOM 4574 C C . LEU A 1 589 ? -5.812 -7.803 25.932 1.00 90.06 589 LEU A C 1
ATOM 4576 O O . LEU A 1 589 ? -6.560 -8.435 25.184 1.00 90.06 589 LEU A O 1
ATOM 4580 N N . VAL A 1 590 ? -4.540 -8.153 26.148 1.00 89.00 590 VAL A N 1
ATOM 4581 C CA . VAL A 1 590 ? -3.928 -9.355 25.571 1.00 89.00 590 VAL A CA 1
ATOM 4582 C C . VAL A 1 590 ? -4.610 -10.599 26.134 1.00 89.00 590 VAL A C 1
ATOM 4584 O O . VAL A 1 590 ? -4.993 -10.643 27.299 1.00 89.00 590 VAL A O 1
ATOM 4587 N N . ASP A 1 591 ? -4.778 -11.608 25.282 1.00 82.25 591 ASP A N 1
ATOM 4588 C CA . ASP A 1 591 ? -5.460 -12.873 25.593 1.00 82.25 591 ASP A CA 1
ATOM 4589 C C . ASP A 1 591 ? -6.960 -12.720 25.898 1.00 82.25 591 ASP A C 1
ATOM 4591 O O . ASP A 1 591 ? -7.618 -13.657 26.355 1.00 82.25 591 ASP A O 1
ATOM 4595 N N . THR A 1 592 ? -7.524 -11.558 25.570 1.00 86.62 592 THR A N 1
ATOM 4596 C CA . THR A 1 592 ? -8.9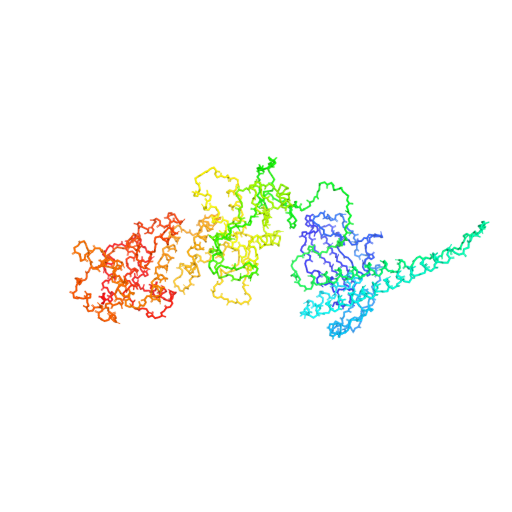68 -11.323 25.528 1.00 86.62 592 THR A CA 1
ATOM 4597 C C . THR A 1 592 ? -9.460 -11.356 24.073 1.00 86.62 592 THR A C 1
ATOM 4599 O O . THR A 1 592 ? -8.661 -11.215 23.142 1.00 86.62 592 THR A O 1
ATOM 4602 N N . PRO A 1 593 ? -10.779 -11.451 23.826 1.00 86.50 593 PRO A N 1
ATOM 4603 C CA . PRO A 1 593 ? -11.341 -11.283 22.488 1.00 86.50 593 PRO A CA 1
ATOM 4604 C C . PRO A 1 593 ? -11.057 -9.923 21.844 1.00 86.50 593 PRO A C 1
ATOM 4606 O O . PRO A 1 593 ? -11.309 -9.767 20.658 1.00 86.50 593 PRO A O 1
ATOM 4609 N N . LEU A 1 594 ? -10.559 -8.934 22.594 1.00 89.25 594 LEU A N 1
ATOM 4610 C CA . LEU A 1 594 ? -10.248 -7.605 22.070 1.00 89.25 594 LEU A CA 1
ATOM 4611 C C . LEU A 1 594 ? -8.895 -7.557 21.361 1.00 89.25 594 LEU A C 1
ATOM 4613 O O . LEU A 1 594 ? -8.746 -6.808 20.394 1.00 89.25 594 LEU A O 1
ATOM 4617 N N . LEU A 1 595 ? -7.905 -8.320 21.835 1.00 92.19 595 LEU A N 1
ATOM 4618 C CA . LEU A 1 595 ? -6.538 -8.249 21.330 1.00 92.19 595 LEU A CA 1
ATOM 4619 C C . LEU A 1 595 ? -5.788 -9.574 21.527 1.00 92.19 595 LEU A C 1
ATOM 4621 O O . LEU A 1 595 ? -5.569 -10.036 22.643 1.00 92.19 595 LEU A O 1
ATOM 4625 N N . SER A 1 596 ? -5.326 -10.163 20.424 1.00 91.69 596 SER A N 1
ATOM 4626 C CA . SER A 1 596 ? -4.440 -11.328 20.452 1.00 91.69 596 SER A CA 1
ATOM 4627 C C . SER A 1 596 ? -2.970 -10.912 20.575 1.00 91.69 596 SER A C 1
ATOM 4629 O O . SER A 1 596 ? -2.583 -9.808 20.181 1.00 91.69 596 SER A O 1
ATOM 4631 N N . ALA A 1 597 ? -2.120 -11.823 21.058 1.00 91.69 597 ALA A N 1
ATOM 4632 C CA . ALA A 1 597 ? -0.673 -11.604 21.107 1.00 91.69 597 ALA A CA 1
ATOM 4633 C C . ALA A 1 597 ? -0.059 -11.345 19.715 1.00 91.69 597 ALA A C 1
ATOM 4635 O O . ALA A 1 597 ? 0.853 -10.528 19.593 1.00 91.69 597 ALA A O 1
ATOM 4636 N N . ALA A 1 598 ? -0.584 -11.992 18.667 1.00 91.75 598 ALA A N 1
ATOM 4637 C CA . ALA A 1 598 ? -0.161 -11.764 17.283 1.00 91.75 598 ALA A CA 1
ATOM 4638 C C . ALA A 1 598 ? -0.491 -10.335 16.821 1.00 91.75 598 ALA A C 1
ATOM 4640 O O . ALA A 1 598 ? 0.394 -9.620 16.362 1.00 91.75 598 ALA A O 1
ATOM 4641 N N . ASN A 1 599 ? -1.724 -9.874 17.063 1.00 92.06 599 ASN A N 1
ATOM 4642 C CA . ASN A 1 599 ? -2.140 -8.510 16.727 1.00 92.06 599 ASN A CA 1
ATOM 4643 C C . ASN A 1 599 ? -1.292 -7.462 17.466 1.00 92.06 599 ASN A C 1
ATOM 4645 O O . ASN A 1 599 ? -0.927 -6.435 16.898 1.00 92.06 599 ASN A O 1
ATOM 4649 N N . LEU A 1 600 ? -0.953 -7.714 18.736 1.00 93.81 600 LEU A N 1
ATOM 4650 C CA . LEU A 1 600 ? -0.063 -6.831 19.489 1.00 93.81 600 LEU A CA 1
ATOM 4651 C C . LEU A 1 600 ? 1.357 -6.811 18.907 1.00 93.81 600 LEU A C 1
ATOM 4653 O O . LEU A 1 600 ? 1.964 -5.742 18.819 1.00 93.81 600 LEU A O 1
ATOM 4657 N N . ALA A 1 601 ? 1.891 -7.966 18.502 1.00 92.94 601 ALA A N 1
ATOM 4658 C CA . ALA A 1 601 ? 3.183 -8.027 17.825 1.00 92.94 601 ALA A CA 1
ATOM 4659 C C . ALA A 1 601 ? 3.177 -7.182 16.541 1.00 92.94 601 ALA A C 1
ATOM 4661 O O . ALA A 1 601 ? 4.140 -6.455 16.295 1.00 92.94 601 ALA A O 1
ATOM 4662 N N . ASP A 1 602 ? 2.070 -7.183 15.795 1.00 92.00 602 ASP A N 1
ATOM 4663 C CA . ASP A 1 602 ? 1.921 -6.335 14.616 1.00 92.00 602 ASP A CA 1
ATOM 4664 C C . ASP A 1 602 ? 1.890 -4.842 14.954 1.00 92.00 602 ASP A C 1
ATOM 4666 O O . ASP A 1 602 ? 2.632 -4.062 14.358 1.00 92.00 602 ASP A O 1
ATOM 4670 N N . PHE A 1 603 ? 1.112 -4.416 15.955 1.00 93.88 603 PHE A N 1
ATOM 4671 C CA . PHE A 1 603 ? 1.128 -3.014 16.391 1.00 93.88 603 PHE A CA 1
ATOM 4672 C C . PHE A 1 603 ? 2.525 -2.561 16.82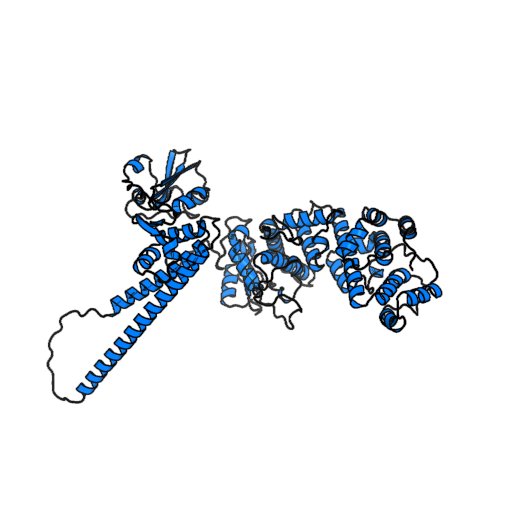7 1.00 93.88 603 PHE A C 1
ATOM 4674 O O . PHE A 1 603 ? 2.949 -1.458 16.473 1.00 93.88 603 PHE A O 1
ATOM 4681 N N . ARG A 1 604 ? 3.285 -3.422 17.511 1.00 94.19 604 ARG A N 1
ATOM 4682 C CA . ARG A 1 604 ? 4.657 -3.128 17.954 1.00 94.19 604 ARG A CA 1
ATOM 4683 C C . ARG A 1 604 ? 5.630 -2.855 16.809 1.00 94.19 604 ARG A C 1
ATOM 4685 O O . ARG A 1 604 ? 6.613 -2.145 17.027 1.00 94.19 604 ARG A O 1
ATOM 4692 N N . ARG A 1 605 ? 5.334 -3.288 15.578 1.00 92.00 605 ARG A N 1
ATOM 4693 C CA . ARG A 1 605 ? 6.106 -2.922 14.371 1.00 92.00 605 ARG A CA 1
ATOM 4694 C C . ARG A 1 605 ? 6.056 -1.418 14.068 1.00 92.00 605 ARG A C 1
ATOM 4696 O O . ARG A 1 605 ? 6.953 -0.885 13.425 1.00 92.00 605 ARG A O 1
ATOM 4703 N N . LEU A 1 606 ? 5.071 -0.689 14.605 1.00 91.62 606 LEU A N 1
ATOM 4704 C CA . LEU A 1 606 ? 5.011 0.781 14.556 1.00 91.62 606 LEU A CA 1
ATOM 4705 C C . LEU A 1 606 ? 5.997 1.466 15.528 1.00 91.62 606 LEU A C 1
ATOM 4707 O O . LEU A 1 606 ? 6.071 2.700 15.572 1.00 91.62 606 LEU A O 1
ATOM 4711 N N . GLY A 1 607 ? 6.741 0.692 16.325 1.00 91.38 607 GLY A N 1
ATOM 4712 C CA . GLY A 1 607 ? 7.810 1.160 17.200 1.00 91.38 607 GLY A CA 1
ATOM 4713 C C . GLY A 1 607 ? 7.333 2.171 18.242 1.00 91.38 607 GLY A C 1
ATOM 4714 O O . GLY A 1 607 ? 6.419 1.909 19.023 1.00 91.38 607 GLY A O 1
ATOM 4715 N N . VAL A 1 608 ? 7.942 3.361 18.245 1.00 91.62 608 VAL A N 1
ATOM 4716 C CA . VAL A 1 608 ? 7.683 4.425 19.237 1.00 91.62 608 VAL A CA 1
ATOM 4717 C C . VAL A 1 608 ? 6.202 4.823 19.305 1.00 91.62 608 VAL A C 1
ATOM 4719 O O . VAL A 1 608 ? 5.717 5.183 20.377 1.00 91.62 608 VAL A O 1
ATOM 4722 N N . LEU A 1 609 ? 5.468 4.735 18.189 1.00 93.19 609 LEU A N 1
ATOM 4723 C CA . LEU A 1 609 ? 4.037 5.050 18.159 1.00 93.19 609 LEU A CA 1
ATOM 4724 C C . LEU A 1 609 ? 3.208 4.024 18.950 1.00 93.19 609 LEU A C 1
ATOM 4726 O O . LEU A 1 609 ? 2.299 4.426 19.670 1.00 93.19 609 LEU A O 1
ATOM 4730 N N . SER A 1 610 ? 3.551 2.733 18.869 1.00 93.69 610 SER A N 1
ATOM 4731 C CA . SER A 1 610 ? 2.905 1.676 19.663 1.00 93.69 610 SER A CA 1
ATOM 4732 C C . SER A 1 610 ? 3.288 1.773 21.135 1.00 93.69 610 SER A C 1
ATOM 4734 O O . SER A 1 610 ? 2.422 1.729 22.005 1.00 93.69 610 SER A O 1
ATOM 4736 N N . ASN A 1 611 ? 4.572 2.011 21.426 1.00 94.31 611 ASN A N 1
ATOM 4737 C CA . ASN A 1 611 ? 5.057 2.159 22.802 1.00 94.31 611 ASN A CA 1
ATOM 4738 C C . ASN A 1 611 ? 4.342 3.295 23.546 1.00 94.31 611 ASN A C 1
ATOM 4740 O O . ASN A 1 611 ? 4.095 3.201 24.748 1.00 94.31 611 ASN A O 1
ATOM 4744 N N . TRP A 1 612 ? 3.995 4.374 22.841 1.00 95.75 612 TRP A N 1
ATOM 4745 C CA . TRP A 1 612 ? 3.209 5.466 23.408 1.00 95.75 612 TRP A CA 1
ATOM 4746 C C . TRP A 1 612 ? 1.792 5.022 23.807 1.00 95.75 612 TRP A C 1
ATOM 4748 O O . TRP A 1 612 ? 1.337 5.386 24.890 1.00 95.75 612 TRP A O 1
ATOM 4758 N N . ILE A 1 613 ? 1.126 4.190 22.998 1.00 95.31 613 ILE A N 1
ATOM 4759 C CA . ILE A 1 613 ? -0.187 3.619 23.346 1.00 95.31 613 ILE A CA 1
ATOM 4760 C C . ILE A 1 613 ? -0.060 2.761 24.606 1.00 95.31 613 ILE A C 1
ATOM 4762 O O . ILE A 1 613 ? -0.784 2.999 25.574 1.00 95.31 613 ILE A O 1
ATOM 4766 N N . GLU A 1 614 ? 0.906 1.836 24.623 1.00 93.88 614 GLU A N 1
ATOM 4767 C CA . GLU A 1 614 ? 1.139 0.913 25.743 1.00 93.88 614 GLU A CA 1
ATOM 4768 C C . GLU A 1 614 ? 1.429 1.641 27.067 1.00 93.88 614 GLU A C 1
ATOM 4770 O O . GLU A 1 614 ? 1.016 1.170 28.124 1.00 93.88 614 GLU A O 1
ATOM 4775 N N . SER A 1 615 ? 2.104 2.796 27.024 1.00 93.19 615 SER A N 1
ATOM 4776 C CA . SER A 1 615 ? 2.589 3.490 28.228 1.00 93.19 615 SER A CA 1
ATOM 4777 C C . SER A 1 615 ? 1.755 4.687 28.689 1.00 93.19 615 SER A C 1
ATOM 4779 O O . SER A 1 615 ? 1.776 4.995 29.879 1.00 93.19 615 SER A O 1
ATOM 4781 N N . GLN A 1 616 ? 1.052 5.392 27.795 1.00 94.50 616 GLN A N 1
ATOM 4782 C CA . GLN A 1 616 ? 0.470 6.707 28.119 1.00 94.50 616 GLN A CA 1
ATOM 4783 C C . GLN A 1 616 ? -1.037 6.816 27.893 1.00 94.50 616 GLN A C 1
ATOM 4785 O O . GLN A 1 616 ? -1.625 7.807 28.308 1.00 94.50 616 GLN A O 1
ATOM 4790 N N . THR A 1 617 ? -1.683 5.833 27.261 1.00 96.00 617 THR A N 1
ATOM 4791 C CA . THR A 1 617 ? -3.095 5.973 26.848 1.00 96.00 617 THR A CA 1
ATOM 4792 C C . THR A 1 617 ? -4.088 5.168 27.685 1.00 96.00 617 THR A C 1
ATOM 4794 O O . THR A 1 617 ? -5.276 5.162 27.376 1.00 96.00 617 THR A O 1
ATOM 4797 N N . GLY A 1 618 ? -3.642 4.523 28.771 1.00 95.25 618 GLY A N 1
ATOM 4798 C CA . GLY A 1 618 ? -4.459 3.563 29.526 1.00 95.25 618 GLY A CA 1
ATOM 4799 C C . GLY A 1 618 ? -5.798 4.108 30.044 1.00 95.25 618 GLY A C 1
ATOM 4800 O O . GLY A 1 618 ? -6.805 3.404 30.012 1.00 95.25 618 GLY A O 1
ATOM 4801 N N . HIS A 1 619 ? -5.849 5.381 30.442 1.00 96.25 619 HIS A N 1
ATOM 4802 C CA . HIS A 1 619 ? -7.084 6.053 30.867 1.00 96.25 619 HIS A CA 1
ATOM 4803 C C . HIS A 1 619 ? -8.061 6.289 29.698 1.00 96.25 619 HIS A C 1
ATOM 4805 O O . HIS A 1 619 ? -9.255 6.022 29.820 1.00 96.25 619 HIS A O 1
ATOM 4811 N N . ALA A 1 620 ? -7.564 6.735 28.538 1.00 96.88 620 ALA A N 1
ATOM 4812 C CA . ALA A 1 620 ? -8.389 6.920 27.341 1.00 96.88 620 ALA A CA 1
ATOM 4813 C C . ALA A 1 620 ? -8.913 5.580 26.804 1.00 96.88 620 ALA A C 1
ATOM 4815 O O . ALA A 1 620 ? -10.087 5.460 26.454 1.00 96.88 620 ALA A O 1
ATOM 4816 N N . VAL A 1 621 ? -8.048 4.559 26.786 1.00 96.69 621 VAL A N 1
ATOM 4817 C CA . VAL A 1 621 ? -8.415 3.186 26.419 1.00 96.69 621 VAL A CA 1
ATOM 4818 C C . VAL A 1 621 ? -9.469 2.646 27.383 1.00 96.69 621 VAL A C 1
ATOM 4820 O O . VAL A 1 621 ? -10.433 2.044 26.923 1.00 96.69 621 VAL A O 1
ATOM 4823 N N . ALA A 1 622 ? -9.364 2.922 28.689 1.00 94.69 622 ALA A N 1
ATOM 4824 C CA . ALA A 1 622 ? -10.395 2.547 29.654 1.00 94.69 622 ALA A CA 1
ATOM 4825 C C . ALA A 1 622 ? -11.754 3.160 29.302 1.00 94.69 622 ALA A C 1
ATOM 4827 O O . ALA A 1 622 ? -12.724 2.420 29.157 1.00 94.69 622 ALA A O 1
ATOM 4828 N N . ILE A 1 623 ? -11.827 4.481 29.101 1.00 96.00 623 ILE A N 1
ATOM 4829 C CA . ILE A 1 623 ? -13.078 5.153 28.711 1.00 96.00 623 ILE A CA 1
ATOM 4830 C C . ILE A 1 623 ? -13.662 4.499 27.456 1.00 96.00 623 ILE A C 1
ATOM 4832 O O . ILE A 1 623 ? -14.837 4.129 27.451 1.00 96.00 623 ILE A O 1
ATOM 4836 N N . PHE A 1 624 ? -12.846 4.301 26.419 1.00 97.00 624 PHE A N 1
ATOM 4837 C CA . PHE A 1 624 ? -13.296 3.700 25.166 1.00 97.00 624 PHE A CA 1
ATOM 4838 C C . PHE A 1 624 ? -13.815 2.267 25.352 1.00 97.00 624 PHE A C 1
ATOM 4840 O O . PHE A 1 624 ? -14.908 1.946 24.892 1.00 97.00 624 PHE A O 1
ATOM 4847 N N . VAL A 1 625 ? -13.064 1.412 26.052 1.00 94.75 625 VAL A N 1
ATOM 4848 C CA . VAL A 1 625 ? -13.435 0.011 26.302 1.00 94.75 625 VAL A CA 1
ATOM 4849 C C . VAL A 1 625 ? -14.714 -0.067 27.135 1.00 94.75 625 VAL A C 1
ATOM 4851 O O . VAL A 1 625 ? -15.596 -0.857 26.815 1.00 94.75 625 VAL A O 1
ATOM 4854 N N . HIS A 1 626 ? -14.889 0.786 28.147 1.00 93.38 626 HIS A N 1
ATOM 4855 C CA . HIS A 1 626 ? -16.143 0.831 28.907 1.00 93.38 626 HIS A CA 1
ATOM 4856 C C . HIS A 1 626 ? -17.340 1.179 28.021 1.00 93.38 626 HIS A C 1
ATOM 4858 O O . HIS A 1 626 ? -18.357 0.498 28.118 1.00 93.38 626 HIS A O 1
ATOM 4864 N N . HIS A 1 627 ? -17.228 2.165 27.126 1.00 94.62 627 HIS A N 1
ATOM 4865 C CA . HIS A 1 627 ? -18.315 2.476 26.189 1.00 94.62 627 HIS A CA 1
ATOM 4866 C C . HIS A 1 627 ? -18.567 1.321 25.215 1.00 94.62 627 HIS A C 1
ATOM 4868 O O . HIS A 1 627 ? -19.711 0.915 25.036 1.00 94.62 627 HIS A O 1
ATOM 4874 N N . LEU A 1 628 ? -17.510 0.749 24.630 1.00 94.12 628 LEU A N 1
ATOM 4875 C CA . LEU A 1 628 ? -17.609 -0.362 23.680 1.00 94.12 628 LEU A CA 1
ATOM 4876 C C . LEU A 1 628 ? -18.311 -1.587 24.284 1.00 94.12 628 LEU A C 1
ATOM 4878 O O . LEU A 1 628 ? -19.082 -2.266 23.605 1.00 94.12 628 LEU A O 1
ATOM 4882 N N . LEU A 1 629 ? -18.037 -1.896 25.552 1.00 90.50 629 LEU A N 1
ATOM 4883 C CA . LEU A 1 629 ? -18.574 -3.093 26.193 1.00 90.50 629 LEU A CA 1
ATOM 4884 C C . LEU A 1 629 ? -19.948 -2.856 26.846 1.00 90.50 629 LEU A C 1
ATOM 4886 O O . LEU A 1 629 ? -20.743 -3.796 26.871 1.00 90.50 629 LEU A O 1
ATOM 4890 N N . ARG A 1 630 ? -20.249 -1.637 27.327 1.00 88.88 630 ARG A N 1
ATOM 4891 C CA . ARG A 1 630 ? -21.487 -1.315 28.076 1.00 88.88 630 ARG A CA 1
ATOM 4892 C C . ARG A 1 630 ? -22.610 -0.732 27.234 1.00 88.88 630 ARG A C 1
ATOM 4894 O O . ARG A 1 630 ? -23.769 -0.874 27.609 1.00 88.88 630 ARG A O 1
ATOM 4901 N N . VAL A 1 631 ? -22.289 -0.059 26.135 1.00 88.06 631 VAL A N 1
ATOM 4902 C CA . VAL A 1 631 ? -23.307 0.460 25.223 1.00 88.06 631 VAL A CA 1
ATOM 4903 C C . VAL A 1 631 ? -23.715 -0.665 24.279 1.00 88.06 631 VAL A C 1
ATOM 4905 O O . VAL A 1 631 ? -22.869 -1.355 23.706 1.00 88.06 631 VAL A O 1
ATOM 4908 N N . ASP A 1 632 ? -25.021 -0.876 24.144 1.00 85.50 632 ASP A N 1
ATOM 4909 C CA . ASP A 1 632 ? -25.548 -1.782 23.135 1.00 85.50 632 ASP A CA 1
ATOM 4910 C C . ASP A 1 63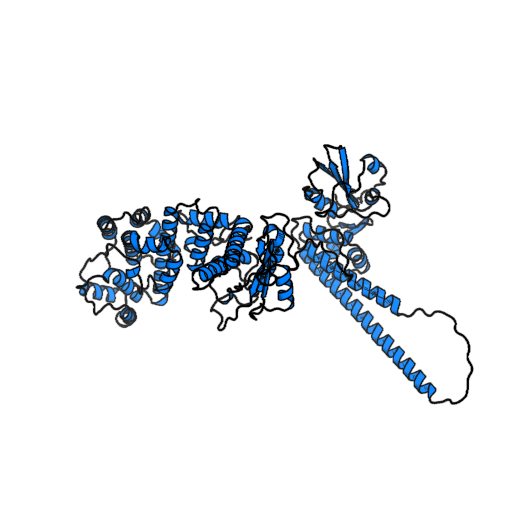2 ? -25.582 -1.074 21.777 1.00 85.50 632 ASP A C 1
ATOM 4912 O O . ASP A 1 632 ? -26.136 0.018 21.629 1.00 85.50 632 ASP A O 1
ATOM 4916 N N . PHE A 1 633 ? -24.960 -1.702 20.786 1.00 84.31 633 PHE A N 1
ATOM 4917 C CA . PHE A 1 633 ? -24.916 -1.202 19.420 1.00 84.31 633 PHE A CA 1
ATOM 4918 C C . PHE A 1 633 ? -25.796 -2.019 18.465 1.00 84.31 633 PHE A C 1
ATOM 4920 O O . PHE A 1 633 ? -25.935 -1.616 17.309 1.00 84.31 633 PHE A O 1
ATOM 4927 N N . GLY A 1 634 ? -26.410 -3.118 18.919 1.00 84.44 634 GLY A N 1
ATOM 4928 C CA . GLY A 1 634 ? -27.152 -4.049 18.066 1.00 84.44 634 GLY A CA 1
ATOM 4929 C C . GLY A 1 634 ? -26.301 -4.632 16.930 1.00 84.44 634 GLY A C 1
ATOM 4930 O O . GLY A 1 634 ? -25.073 -4.692 17.016 1.00 84.44 634 GLY A O 1
ATOM 4931 N N . ASP A 1 635 ? -26.953 -5.001 15.825 1.00 84.19 635 ASP A N 1
ATOM 4932 C CA . ASP A 1 635 ? -26.324 -5.592 14.629 1.00 84.19 635 ASP A CA 1
ATOM 4933 C C . ASP A 1 635 ? -25.659 -4.551 13.707 1.00 84.19 635 ASP A C 1
ATOM 4935 O O . ASP A 1 635 ? -25.804 -4.578 12.483 1.00 84.19 635 ASP A O 1
ATOM 4939 N N . CYS A 1 636 ? -24.936 -3.593 14.285 1.00 89.81 636 CYS A N 1
ATOM 4940 C CA . CYS A 1 636 ? -24.196 -2.595 13.515 1.00 89.81 636 CYS A CA 1
ATOM 4941 C C . CYS A 1 636 ? -22.876 -3.158 12.967 1.00 89.81 636 CYS A C 1
ATOM 4943 O O . CYS A 1 636 ? -22.231 -4.031 13.554 1.00 89.81 636 CYS A O 1
ATOM 4945 N N . SER A 1 637 ? -22.429 -2.608 11.840 1.00 91.81 637 SER A N 1
ATOM 4946 C CA . SER A 1 637 ? -21.085 -2.862 11.318 1.00 91.81 637 SER A CA 1
ATOM 4947 C C . SER A 1 637 ? -20.006 -2.269 12.245 1.00 91.81 637 SER A C 1
ATOM 4949 O O . SER A 1 637 ? -20.266 -1.273 12.926 1.00 91.81 637 SER A O 1
ATOM 4951 N N . PRO A 1 638 ? -18.764 -2.803 12.250 1.00 93.12 638 PRO A N 1
ATOM 4952 C CA . PRO A 1 638 ? -17.666 -2.235 13.045 1.00 93.12 638 PRO A CA 1
ATOM 4953 C C . PRO A 1 638 ? -17.433 -0.741 12.777 1.00 93.12 638 PRO A C 1
ATOM 4955 O O . PRO A 1 638 ? -17.090 0.025 13.673 1.00 93.12 638 PRO A O 1
ATOM 4958 N N . GLU A 1 639 ? -17.662 -0.317 11.534 1.00 91.56 639 GLU A N 1
ATOM 4959 C CA . GLU A 1 639 ? -17.591 1.074 11.101 1.00 91.56 639 GLU A CA 1
ATOM 4960 C C . GLU A 1 639 ? -18.622 1.962 11.802 1.00 91.56 639 GLU A C 1
ATOM 4962 O O . GLU A 1 639 ? -18.261 2.986 12.383 1.00 91.56 639 GLU A O 1
ATOM 4967 N N . GLU A 1 640 ? -19.889 1.556 11.805 1.00 92.38 640 GLU A N 1
ATOM 4968 C CA . GLU A 1 640 ? -20.964 2.302 12.462 1.00 92.38 640 GLU A CA 1
ATOM 4969 C C . GLU A 1 640 ? -20.773 2.344 13.978 1.00 92.38 640 GLU A C 1
ATOM 4971 O O . GLU A 1 640 ? -20.956 3.400 14.588 1.00 92.38 640 GLU A O 1
ATOM 4976 N N . VAL A 1 641 ? -20.356 1.226 14.584 1.00 94.12 641 VAL A N 1
ATOM 4977 C CA . VAL A 1 641 ? -20.046 1.149 16.020 1.00 94.12 641 VAL A CA 1
ATOM 4978 C C . VAL A 1 641 ? -18.937 2.135 16.373 1.00 94.12 641 VAL A C 1
ATOM 4980 O O . VAL A 1 641 ? -19.103 2.962 17.271 1.00 94.12 641 VAL A O 1
ATOM 4983 N N . PHE A 1 642 ? -17.823 2.105 15.637 1.00 94.94 642 PHE A N 1
ATOM 4984 C CA . PHE A 1 642 ? -16.700 2.998 15.898 1.00 94.94 642 PHE A CA 1
ATOM 4985 C C . PHE A 1 642 ? -17.066 4.471 15.703 1.00 94.94 642 PHE A C 1
ATOM 4987 O O . PHE A 1 642 ? -16.650 5.310 16.498 1.00 94.94 642 PHE A O 1
ATOM 4994 N N . GLN A 1 643 ? -17.869 4.804 14.690 1.00 92.94 643 GLN A N 1
ATOM 4995 C CA . GLN A 1 643 ? -18.302 6.186 14.473 1.00 92.94 643 GLN A CA 1
ATOM 4996 C C . GLN A 1 643 ? -19.250 6.686 15.558 1.00 92.94 643 GLN A C 1
ATOM 4998 O O . GLN A 1 643 ? -19.127 7.830 15.997 1.00 92.94 643 GLN A O 1
ATOM 5003 N N . ARG A 1 644 ? -20.168 5.842 16.039 1.00 93.38 644 ARG A N 1
ATOM 5004 C CA . ARG A 1 644 ? -21.016 6.186 17.189 1.00 93.38 644 ARG A CA 1
ATOM 5005 C C . ARG A 1 644 ? -20.171 6.432 18.433 1.00 93.38 644 ARG A C 1
ATOM 5007 O O . ARG A 1 644 ? -20.344 7.464 19.069 1.00 93.38 644 ARG A O 1
ATOM 5014 N N . LEU A 1 645 ? -19.214 5.548 18.719 1.00 94.69 645 LEU A N 1
ATOM 5015 C CA . LEU A 1 645 ? -18.273 5.715 19.829 1.00 94.69 645 LEU A CA 1
ATOM 5016 C C . LEU A 1 645 ? -17.454 6.997 19.696 1.00 94.69 645 LEU A C 1
ATOM 5018 O O . LEU A 1 645 ? -17.330 7.746 20.650 1.00 94.69 645 LEU A O 1
ATOM 5022 N N . ARG A 1 646 ? -16.919 7.293 18.513 1.00 93.19 646 ARG A N 1
ATOM 5023 C CA . ARG A 1 646 ? -16.101 8.490 18.283 1.00 93.19 646 ARG A CA 1
ATOM 5024 C C . ARG A 1 646 ? -16.888 9.798 18.427 1.00 93.19 646 ARG A C 1
ATOM 5026 O O . ARG A 1 646 ? -16.297 10.825 18.759 1.00 93.19 646 ARG A O 1
ATOM 5033 N N . ASN A 1 647 ? -18.190 9.762 18.149 1.00 93.06 647 ASN A N 1
ATOM 5034 C CA . ASN A 1 647 ? -19.089 10.908 18.274 1.00 93.06 647 ASN A CA 1
ATOM 5035 C C . ASN A 1 647 ? -19.721 11.039 19.664 1.00 93.06 647 ASN A C 1
ATOM 5037 O O . ASN A 1 647 ? -20.303 12.087 19.953 1.00 93.06 647 ASN A O 1
ATOM 5041 N N . ASP A 1 648 ? -19.586 10.027 20.523 1.00 94.25 648 ASP A N 1
ATOM 5042 C CA . ASP A 1 648 ? -19.980 10.131 21.923 1.00 94.25 648 ASP A CA 1
ATOM 5043 C C . ASP A 1 648 ? -19.167 11.245 22.617 1.00 94.25 648 ASP A C 1
ATOM 5045 O O . ASP A 1 648 ? -17.939 11.270 22.482 1.00 94.25 648 ASP A O 1
ATOM 5049 N N . PRO A 1 649 ? -19.802 12.182 23.347 1.00 93.69 649 PRO A N 1
ATOM 5050 C CA . PRO A 1 649 ? -19.100 13.304 23.965 1.00 93.69 649 PRO A CA 1
ATOM 5051 C C . PRO A 1 649 ? -17.979 12.887 24.924 1.00 93.69 649 PRO A C 1
ATOM 5053 O O . PRO A 1 649 ? -16.907 13.493 24.890 1.00 93.69 649 PRO A O 1
ATOM 5056 N N . GLY A 1 650 ? -18.199 11.849 25.739 1.00 93.50 650 GLY A N 1
ATOM 5057 C CA . GLY A 1 650 ? -17.230 11.388 26.732 1.00 93.50 650 GLY A CA 1
ATOM 5058 C C . GLY A 1 650 ? -16.015 10.736 26.078 1.00 93.50 650 GLY A C 1
ATOM 5059 O O . GLY A 1 650 ? -14.874 11.015 26.447 1.00 93.50 650 GLY A O 1
ATOM 5060 N N . VAL A 1 651 ? -16.243 9.924 25.045 1.00 94.81 651 VAL A N 1
ATOM 5061 C CA . VAL A 1 651 ? -15.155 9.337 24.248 1.00 94.81 651 VAL A CA 1
ATOM 5062 C C . VAL A 1 651 ? -14.424 10.412 23.443 1.00 94.81 651 VAL A C 1
ATOM 5064 O O . VAL A 1 651 ? -13.195 10.427 23.404 1.00 94.81 651 VAL A O 1
ATOM 5067 N N . LYS A 1 652 ? -15.147 11.339 22.812 1.00 94.25 652 LYS A N 1
ATOM 5068 C CA . LYS A 1 652 ? -14.562 12.413 22.000 1.00 94.25 652 LYS A CA 1
ATOM 5069 C C . LYS A 1 652 ? -13.630 13.304 22.817 1.00 94.25 652 LYS A C 1
ATOM 5071 O O . LYS A 1 652 ? -12.545 13.634 22.340 1.00 94.25 652 LYS A O 1
ATOM 5076 N N . GLU A 1 653 ? -14.033 13.671 24.032 1.00 93.31 653 GLU A N 1
ATOM 5077 C CA . GLU A 1 653 ? -13.196 14.429 24.966 1.00 93.31 653 GLU A CA 1
ATOM 5078 C C . GLU A 1 653 ? -11.959 13.623 25.383 1.00 93.31 653 GLU A C 1
ATOM 5080 O O . GLU A 1 653 ? -10.838 14.127 25.303 1.00 93.31 653 GLU A O 1
ATOM 5085 N N . ALA A 1 654 ? -12.136 12.339 25.709 1.00 94.19 654 ALA A N 1
ATOM 5086 C CA . ALA A 1 654 ? -11.033 11.454 26.074 1.00 94.19 654 ALA A CA 1
ATOM 5087 C C . ALA A 1 654 ? -9.990 11.280 24.954 1.00 94.19 654 ALA A C 1
ATOM 5089 O O . ALA A 1 654 ? -8.791 11.194 25.218 1.00 94.19 654 ALA A O 1
ATOM 5090 N N . LEU A 1 655 ? -10.428 11.241 23.693 1.00 93.88 655 LEU A N 1
ATOM 5091 C CA . LEU A 1 655 ? -9.546 11.083 22.533 1.00 93.88 655 LEU A CA 1
ATOM 5092 C C . LEU A 1 655 ? -8.894 12.393 22.068 1.00 93.88 655 LEU A C 1
ATOM 5094 O O . LEU A 1 655 ? -7.966 12.342 21.257 1.00 93.88 655 LEU A O 1
ATOM 5098 N N . ALA A 1 656 ? -9.343 13.549 22.564 1.00 92.38 656 ALA A N 1
ATOM 5099 C CA . ALA A 1 656 ? -8.739 14.837 22.232 1.00 92.38 656 ALA A CA 1
ATOM 5100 C C . ALA A 1 656 ? -7.339 14.994 22.853 1.00 92.38 656 ALA A C 1
ATOM 5102 O O . ALA A 1 656 ? -6.441 15.523 22.198 1.00 92.38 656 ALA A O 1
ATOM 5103 N N . ASP A 1 657 ? -7.143 14.505 24.084 1.00 92.12 657 ASP A N 1
ATOM 5104 C CA . ASP A 1 657 ? -5.847 14.515 24.776 1.00 92.12 657 ASP A CA 1
ATOM 5105 C C . ASP A 1 657 ? -5.652 13.254 25.649 1.00 92.12 657 ASP A C 1
ATOM 5107 O O . ASP A 1 657 ? -5.713 13.304 26.883 1.00 92.12 657 ASP A O 1
ATOM 5111 N N . PRO A 1 658 ? -5.421 12.087 25.019 1.00 93.31 658 PRO A N 1
ATOM 5112 C CA . PRO A 1 658 ? -5.511 10.786 25.684 1.00 93.31 658 PRO A CA 1
ATOM 5113 C C . PRO A 1 658 ? -4.453 10.554 26.771 1.00 93.31 658 PRO A C 1
ATOM 5115 O O . PRO A 1 658 ? -4.632 9.673 27.610 1.00 93.31 658 PRO A O 1
ATOM 5118 N N . ALA A 1 659 ? -3.363 11.329 26.772 1.00 92.94 659 ALA A N 1
ATOM 5119 C CA . ALA A 1 659 ? -2.275 11.201 27.741 1.00 92.94 659 ALA A CA 1
ATOM 5120 C C . ALA A 1 659 ? -2.467 12.056 29.008 1.00 92.94 659 ALA A C 1
ATOM 5122 O O . ALA A 1 659 ? -1.742 11.859 29.983 1.00 92.94 659 ALA A O 1
ATOM 5123 N N . LYS A 1 660 ? -3.411 13.010 29.016 1.00 94.00 660 LYS A N 1
ATOM 5124 C CA . LYS A 1 660 ? -3.632 13.925 30.154 1.00 94.00 660 LYS A CA 1
ATOM 5125 C C . LYS A 1 660 ? -4.765 13.520 31.090 1.00 94.00 660 LYS A C 1
ATOM 5127 O O . LYS A 1 660 ? -4.947 14.165 32.119 1.00 94.00 660 LYS A O 1
ATOM 5132 N N . LEU A 1 661 ? -5.511 12.474 30.750 1.00 95.06 661 LEU A N 1
ATOM 5133 C CA . LEU A 1 661 ? -6.624 12.001 31.565 1.00 95.06 661 LEU A CA 1
ATOM 5134 C C . LEU A 1 661 ? -6.135 11.447 32.905 1.00 95.06 661 LEU A C 1
ATOM 5136 O O . LEU A 1 661 ? -5.204 10.639 32.959 1.00 95.06 661 LEU A O 1
ATOM 5140 N N . SER A 1 662 ? -6.805 11.853 33.980 1.00 94.94 662 SER A N 1
ATOM 5141 C CA . SER A 1 662 ? -6.628 11.284 35.311 1.00 94.94 662 SER A CA 1
ATOM 5142 C C . SER A 1 662 ? -7.662 10.192 35.591 1.00 94.94 662 SER A C 1
ATOM 5144 O O . SER A 1 662 ? -8.733 10.146 34.985 1.00 94.94 662 SER A O 1
ATOM 5146 N N . ALA A 1 663 ? -7.391 9.345 36.585 1.00 92.69 663 ALA A N 1
ATOM 5147 C CA . ALA A 1 663 ? -8.346 8.338 37.049 1.00 92.69 663 ALA A CA 1
ATOM 5148 C C . ALA A 1 663 ? -9.703 8.946 37.467 1.00 92.69 663 ALA A C 1
ATOM 5150 O O . ALA A 1 663 ? -10.741 8.312 37.290 1.00 92.69 663 ALA A O 1
ATOM 5151 N N . ARG A 1 664 ? -9.707 10.190 37.970 1.00 93.50 664 ARG A N 1
ATOM 5152 C CA . ARG A 1 664 ? -10.929 10.916 38.342 1.00 93.50 664 ARG A CA 1
ATOM 5153 C C . ARG A 1 664 ? -11.761 11.300 37.119 1.00 93.50 664 ARG A C 1
ATOM 5155 O O . ARG A 1 664 ? -12.980 11.177 37.168 1.00 93.50 664 ARG A O 1
ATOM 5162 N N . ASP A 1 665 ? -11.117 11.743 36.042 1.00 94.19 665 ASP A N 1
ATOM 5163 C CA . ASP A 1 665 ? -11.809 12.099 34.796 1.00 94.19 665 ASP A CA 1
ATOM 5164 C C . ASP A 1 665 ? -12.478 10.859 34.197 1.00 94.19 665 ASP A C 1
ATOM 5166 O O . ASP A 1 665 ? -13.656 10.880 33.846 1.00 94.19 665 ASP A O 1
ATOM 5170 N N . VAL A 1 666 ? -11.748 9.740 34.190 1.00 92.81 666 VAL A N 1
ATOM 5171 C CA . VAL A 1 666 ? -12.263 8.437 33.760 1.00 92.81 666 VAL A CA 1
ATOM 5172 C C . VAL A 1 666 ? -13.465 8.006 34.601 1.00 92.81 666 VAL A C 1
ATOM 5174 O O . VAL A 1 666 ? -14.488 7.602 34.053 1.00 92.81 666 VAL A O 1
ATOM 5177 N N . GLU A 1 667 ? -13.378 8.125 35.925 1.00 92.31 667 GLU A N 1
ATOM 5178 C CA . GLU A 1 667 ? -14.471 7.767 36.829 1.00 92.31 667 GLU A CA 1
ATOM 5179 C C . GLU A 1 667 ? -15.738 8.599 36.573 1.00 92.31 667 GLU A C 1
ATOM 5181 O O . GLU A 1 667 ? -16.839 8.047 36.550 1.00 92.31 667 GLU A O 1
ATOM 5186 N N . LEU A 1 668 ? -15.595 9.913 36.356 1.00 92.88 668 LEU A N 1
ATOM 5187 C CA . LEU A 1 668 ? -16.717 10.810 36.065 1.00 92.88 668 LEU A CA 1
ATOM 5188 C C . LEU A 1 668 ? -17.448 10.408 34.782 1.00 92.88 668 LEU A C 1
ATOM 5190 O O . LEU A 1 668 ? -18.679 10.371 34.769 1.00 92.88 668 LEU A O 1
ATOM 5194 N N . VAL A 1 669 ? -16.697 10.068 33.735 1.00 93.38 669 VAL A N 1
ATOM 5195 C CA . VAL A 1 669 ? -17.262 9.645 32.450 1.00 93.38 669 VAL A CA 1
ATOM 5196 C C . VAL A 1 669 ? -17.889 8.250 32.553 1.00 93.38 669 VAL A C 1
ATOM 5198 O O . VAL A 1 669 ? -19.000 8.032 32.091 1.00 93.38 669 VAL A O 1
ATOM 5201 N N . ILE A 1 670 ? -17.232 7.287 33.199 1.00 91.06 670 ILE A N 1
ATOM 5202 C CA . ILE A 1 670 ? -17.729 5.902 33.281 1.00 91.06 670 ILE A CA 1
ATOM 5203 C C . ILE A 1 670 ? -18.974 5.778 34.173 1.00 91.06 670 ILE A C 1
ATOM 5205 O O . ILE A 1 670 ? -19.805 4.888 33.957 1.00 91.06 670 ILE A O 1
ATOM 5209 N N . LYS A 1 671 ? -19.124 6.648 35.179 1.00 89.38 671 LYS A N 1
ATOM 5210 C CA . LYS A 1 671 ? -20.295 6.670 36.070 1.00 89.38 671 LYS A CA 1
ATOM 5211 C C . LYS A 1 671 ? -21.589 7.084 35.372 1.00 89.38 671 LYS A C 1
ATOM 5213 O O . LYS A 1 671 ? -22.653 6.718 35.861 1.00 89.38 671 LYS A O 1
ATOM 5218 N N . SER A 1 672 ? -21.516 7.833 34.270 1.00 87.81 672 SER A N 1
ATOM 5219 C CA . SER A 1 672 ? -22.708 8.216 33.501 1.00 87.81 672 SER A CA 1
ATOM 5220 C C . SER A 1 672 ? -23.218 7.091 32.593 1.00 87.81 672 SER A C 1
ATOM 5222 O O . SER A 1 672 ? -24.351 7.159 32.119 1.00 87.81 672 SER A O 1
ATOM 5224 N N . LEU A 1 673 ? -22.412 6.046 32.371 1.00 87.38 673 LEU A N 1
ATOM 5225 C CA . LEU A 1 673 ? -22.781 4.913 31.530 1.00 87.38 673 LEU A CA 1
ATOM 5226 C C . LEU A 1 673 ? -23.808 3.990 32.205 1.00 87.38 673 LEU A C 1
ATOM 5228 O O . LEU A 1 673 ? -23.770 3.828 33.431 1.00 87.38 673 LEU A O 1
ATOM 5232 N N . PRO A 1 674 ? -24.654 3.292 31.418 1.00 83.56 674 PRO A N 1
ATOM 5233 C CA . PRO A 1 674 ? -25.544 2.250 31.930 1.00 83.56 674 PRO A CA 1
ATOM 5234 C C . PRO A 1 674 ? -24.751 1.227 32.747 1.00 83.56 674 PRO A C 1
ATOM 5236 O O . PRO A 1 674 ? -23.660 0.855 32.303 1.00 83.56 674 PRO A O 1
ATOM 5239 N N . PRO A 1 675 ? -25.205 0.807 33.942 1.00 73.38 675 PRO A N 1
ATOM 5240 C CA . PRO A 1 675 ? -24.470 -0.140 34.783 1.00 73.38 675 PRO A CA 1
ATOM 5241 C C . PRO A 1 675 ? -24.087 -1.402 34.000 1.00 73.38 675 PRO A C 1
ATOM 5243 O O . PRO A 1 675 ? -24.745 -1.752 33.025 1.00 73.38 675 PRO A O 1
ATOM 5246 N N . LEU A 1 676 ? -23.003 -2.065 34.412 1.00 65.69 676 LEU A N 1
ATOM 5247 C CA . LEU A 1 676 ? -22.663 -3.389 33.884 1.00 65.69 676 LEU A CA 1
ATOM 5248 C C . LEU A 1 676 ? -23.832 -4.335 34.233 1.00 65.69 676 LEU A C 1
ATOM 5250 O O . LEU A 1 676 ? -24.050 -4.594 35.416 1.00 65.69 676 LEU A O 1
ATOM 5254 N N . GLU A 1 677 ? -24.645 -4.719 33.243 1.00 54.47 677 GLU A N 1
ATOM 5255 C CA . GLU A 1 677 ? -25.916 -5.447 33.451 1.00 54.47 677 GLU A CA 1
ATOM 5256 C C . GLU A 1 677 ? -25.774 -6.920 33.829 1.00 54.47 677 GLU A C 1
ATOM 5258 O O . GLU A 1 677 ? -24.904 -7.592 33.231 1.00 54.47 677 GLU A O 1
#

Organism: NCBI:txid41990

Secondary structure (DSSP, 8-state):
-TTS-EEEEEEE---SSGGGS--HHHHHHHHH-SSEEEEEEETTTTEEEEEEEEGGGGGGSPTTPPPPP--TT--GGGSPEE-HHHHTTS-PPPP-TT--TTEEE-TTS-EEEHHHHHH-SS--HHHHHHHHT-HHHHHHHHHHHHHTT-HHHHHHHHHHHHHHHHHHHHHHHHHHHHHHHHHHHHHHHHHHTTSS----------------THHHHHHHHHHHHHHHHHHHHHHHHHHS-S--S-S-S-----------S--SB-SSTTPBPPSSTTSB-EE--TTT--SSEEEEEEEEPP--SSPPTTPPPTT--BPPS-GGGGGGSGGG--EEEEEEEHHHHHHHHHHTB-TTSPBEEEEEE-B-HHHHHHHHHHHHHHHTTT-B-TTTHHHHHHHHHHHHHHHHHHSSS---HHHHHHHHHHHHHHHHHPEEPPPSS--TT---SEEHHHHHHHHHHHHH-TTS--TTTTS-HHHHHHHHHHHHHSTTTTTS-HHHHHHHHHHHHHHHHHHHHHHHHHHHHHHHHHHHHHHHHHTT-TTS-TTT--HHHHHHHHHH-SSHHHHHHHHHHHS-S----S---HHHHBTBTTB-HHHHHHHHTTTHHHHHHHHH-HHHHHHHHHHHHHS---S--HHHHHHHHHHSHHHHHHHHSTTS--HHHHHHHHHTSPP--

pLDDT: mean 81.02, std 16.11, range [25.55, 98.25]

Sequence (677 aa):
MHGKACIISVFGERVLKPSDCNISVGLSVFAVSPHVAFLYTDVEFNKTYVLSTKGCFSALLPPGKRNPKLDYNTKWDDLPQVSYENLTRISVPPPTQGLGKDEIALQDNSRISLAALLSQQTVDEKVMREIMLNEDNMRSVAITAKLRGESDKLGAWLDKVEDKIAKDDQQDQYEQEVLESQLFKDVEARIMMREGNVHAPGFPQRSPTAKPPSSKIQKASRESSHMRQSSTTMRTLSYSDMSMPGDNLSTCPYDDLISPPNSLNLANAGFLRPTQGKEYFSGTCSKCGVGGAVMTLLLTTPIVLPPTDNFPVEGSVSKLIYPLAMGNYPETDIISNTLVCDECSAEMARVGFTPRGEALAGVLPLVSYSKNQDAWLQTVYLATKKRFSRSDIAMVFLAILFTKLERLLSAEGTVNPSLRLALEWECNMIQSQVVLVPGTTPTTDQFGTGTVLEALLRNFRDALNTDKSPLLLRYPLDGFIVANAALSNSRHNGVLSGEKRKTIVLLRFLYHLVENVCAYGKENGEVQLHAAKNLVLLMDDPSGPRSLFRWNSVRQFSIIFKNVEELRKHLRERVAPVAYKLSVTVSDLVDTPLLSAANLADFRRLGVLSNWIESQTGHAVAIFVHHLLRVDFGDCSPEEVFQRLRNDPGVKEALADPAKLSARDVELVIKSLPPLE

Radius of gyration: 36.79 Å; chains: 1; bounding box: 63×85×124 Å